Protein 6IVZ (pdb70)

Sequence (617 aa):
HCIGITDRDFIEGVHGGTWVSATLEQDKCVTVMAPDKPSLDISLQTVAIDGPAEARKVCYSAVLTHVKINDKCPSTGEAHLAEENDGDNACKRTYSDRGWGNGCGLFGKGSIVACAKFTCAKSMSLFEVDQTKIQYVIRAQLHVGAKQENWNTDIKTLKFDALSGSQEAEFTGYGKATLECQVQTAVDFGNSYIAEMEKDSWIVDRQWAQDLTLPWQSGSGGIWREMHHLVEFEPPHAATIRVLALGNQEGSLKTALTGAMRVTKDENDNNLYKLHGGHVSCRVKLSALTLKGTSYKMCTDKMSFVKNPTDTGHGTVVMQVKVPKGAPCKIPVIVADDLTAAVNKGILVTVNPIASTNDDEVLIEVNPPFGDSYIIVGTGDSRLTYQWHKEEVQLVESGPRLVKPSETLSLTCTVSGGSTYNHHWSWIRQPPGRGLEWIGYISYSGKSNYNPSLKSRVTISLEPSTTQFSLKLNSLTAADTAVYYCAREYRDDTNYYYYSLDVWGPGTMVTIVMTQSPSTLSASVGDRVTITCRASQSIGSWLAWYQQKPGKAPKLLIYKASSLESGVPSRFSGSGSGTEFTLTISSLQPEDFATYYCQQYNNYSYTFGPGTKLEIK

B-factor: mean 41.21, std 17.53, range [9.88, 167.94]

InterPro domains:
  IPR000336 Flavivirus/Alphavirus glycoprotein, immunoglobulin-like domain superfamily [G3DSA:2.60.40.350] (293-398)
  IPR011998 Envelope glycoprotein E, central and dimerisation domain, flavivirus [PF00869] (2-294)
  IPR013755 Flaviviral glycoprotein E, central domain, subdomain 1 [G3DSA:3.30.387.10] (62-249)
  IPR013756 Flaviviral glycoprotein E, central domain, subdomain 2 [G3DSA:3.30.67.10] (52-261)
  IPR014756 Immunoglobulin E-set [SSF81296] (288-398)
  IPR026470 Flavivirus envelope glycoprotein E, Stem/Anchor domain [PF21659] (394-488)
  IPR026470 Flavivirus envelope glycoprotein E, Stem/Anchor domain [TIGR04240] (397-493)
  IPR027287 Glycoprotein E, immunoglobulin-like domain, flavivirus [PF02832] (296-391)
  IPR027287 Glycoprotein E, immunoglobulin-like domain, flavivirus [cd12149] (303-392)
  IPR036253 Flavivirus glycoprotein, central and dimerisation domain superfamily [SSF56983] (2-295)
  IPR038055 Flaviviral glycoprotein E, dimerisation domain [G3DSA:2.60.98.10] (3-290)
  IPR038345 Flavivirus envelope glycoprotein E, Stem/Anchor domain superfamily [G3DSA:1.20.1280.260] (399-493)

CATH classification: 2.60.98.10 (+3 more: 3.30.67.10, 3.30.387.10, 2.60.40.350)

Organism: NCBI:txid11089

Solvent-accessible surface area: 29169 Å² total; per-residue (Å²): 153,33,37,8,5,10,102,181,43,32,119,85,28,144,160,65,23,0,118,2,77,20,41,5,23,31,121,54,26,32,7,1,54,3,61,149,62,22,27,2,14,8,20,5,95,23,6,4,6,67,53,17,71,61,29,37,66,2,0,2,15,10,72,20,59,13,3,19,6,4,4,34,15,9,104,73,40,78,0,63,18,73,14,54,133,59,35,64,20,8,50,94,93,31,106,2,100,5,3,75,70,20,9,8,82,91,151,30,131,0,5,0,0,0,0,0,71,5,56,30,62,83,36,0,17,0,30,75,14,74,84,78,118,9,52,1,13,0,80,1,24,1,103,106,58,98,166,98,126,141,65,61,64,86,94,47,83,9,136,7,28,47,143,45,17,66,54,117,14,93,13,57,40,2,25,152,0,33,3,47,7,140,39,116,42,44,26,81,2,38,88,10,13,0,0,41,2,90,181,25,4,18,14,7,70,61,108,72,2,78,95,40,101,17,0,41,25,36,34,109,33,62,99,35,118,85,18,124,38,1,8,82,36,64,97,30,134,34,1,28,2,72,7,72,40,77,50,83,49,39,47,69,4,82,100,50,3,114,76,30,51,133,12,92,72,17,162,140,81,88,80,26,9,70,20,144,24,13,42,0,58,7,106,4,62,7,70,48,22,72,9,96,20,39,111,44,113,103,2,77,60,134,4,47,39,65,98,72,3,60,99,42,56,52,36,12,3,32,0,41,0,55,1,44,160,2,34,74,0,41,3,32,16,55,0,0,74,52,68,122,76,27,91,75,113,10,118,73,39,7,56,55,3,9,1,28,61,59,87,28,87,13,63,0,36,2,43,3,35,157,25,103,0,50,0,4,0,7,75,54,145,43,74,24,56,70,114,45,119,33,182,114,25,108,4,80,6,58,42,69,144,160,25,146,98,102,70,66,0,41,2,44,0,55,5,53,17,7,7,2,66,25,18,16,1,0,0,0,15,22,33,82,92,176,20,13,49,5,1,0,6,16,8,66,97,48,113,46,45,40,24,105,82,2,137,110,50,7,68,4,47,29,58,44,106,55,31,44,0,12,0,86,2,68,73,15,66,84,76,1,36,0,35,0,10,0,0,12,1,2,65,3,103,40,11,139,49,40,0,0,0,20,26,30,1,92,19,24,73,1,97,48,100,8,68,22,61,49,86,66,37,59,2,44,87,42,53,164,9,60,1,56,2,110,4,74,94,74,0,31,42,67,0,0,1,0,11,14,81,112,82,132,27,4,108,5,2,0,16,87,3,69,39,59,20,56,78,19,52,111,48,6,51,11,60,34,80,17,52,102,1,40,1,19,1,50,43,0,58,92,105,2,30,4,28,0,11,0,0,0,9,66,60,67,23,8,32,16,2,89,9,0,93,2,67,124,160

Secondary structure (DSSP, 8-state):
--EEPPGGGEEE-SSSEEEEEEEEEBT-EEEE--TTS--EEEEEEEEEEESPEEEEEEEEEEEEEEEEEEE--TTS-----GGGG-TTEEEEEEEEEESGGGT-SS-EEEEEEEEEEEEEEEEEEEEE--GGG-EEEEEEEE---S--TT-----EEEEEESS--EEEEEETTTEEEEEEEEEE-SS-GGGEEEEEETTEEEEEEHHHHHT--S-EEETTEEEEE-GGGGEEEPPPBTTB--EEEPPP-HHHHHHHGGGSEE-EEPSSS-SEEE-S--EEEEEEEEES--------PBP-S--EEEEEEEE-SSS-EEEEEEESSS-SEE--EEEES-SSS----SEE-SS--EESSSSEEEEEEEEPPSEEEEEEESSSTT-EEEEEEE-/--EEEEES-S---TTSEEEEEEEEESS-SSSSEEEEEEE-TTS--EEEEEE-TTS-EEE-TTTTTTEEEEEETTTTEEEEEEES--STT-EEEEEEEEEEETTTTEEEEEEEE---EEE-/--EEEE-SEEEE-TT--EEEEEEESS--TT-EEEEEE-TTS--EEEEETTTEEPTT--TTEEEE--TTEEEEEESS--GGG-SEEEEEE-SSSSPEE---EEEEE-

Structure (mmCIF, N/CA/C/O backbone):
data_6IVZ
#
_entry.id   6IVZ
#
_cell.length_a   102.915
_cell.length_b   102.915
_cell.length_c   364.874
_cell.angle_alpha   90.00
_cell.angle_beta   90.00
_cell.angle_gamma   120.00
#
_symmetry.space_group_name_H-M   'H 3 2'
#
loop_
_entity.id
_entity.type
_entity.pdbx_description
1 polymer 'Envelope protein'
2 polymer 'Heavy chain of monoclonal antibody 5A'
3 polymer 'Light chain of monoclonal antibody 5A'
4 water water
#
loop_
_atom_site.group_PDB
_atom_site.id
_atom_site.type_symbol
_atom_site.label_atom_id
_atom_site.label_alt_id
_atom_site.label_comp_id
_atom_site.label_asym_id
_atom_site.label_entity_id
_atom_site.label_seq_id
_atom_site.pdbx_PDB_ins_code
_atom_site.Cartn_x
_atom_site.Cartn_y
_atom_site.Cartn_z
_atom_site.occupancy
_atom_site.B_iso_or_equiv
_atom_site.auth_seq_id
_atom_site.auth_comp_id
_atom_site.auth_asym_id
_atom_site.auth_atom_id
_atom_site.pdbx_PDB_model_num
ATOM 1 N N . HIS A 1 2 ? -24.303 -47.233 29.435 1.00 55.56 2 HIS A N 1
ATOM 2 C CA . HIS A 1 2 ? -23.539 -47.167 30.675 1.00 53.10 2 HIS A CA 1
ATOM 3 C C . HIS A 1 2 ? -22.249 -47.972 30.578 1.00 54.09 2 HIS A C 1
ATOM 4 O O . HIS A 1 2 ? -22.101 -48.824 29.703 1.00 52.38 2 HIS A O 1
ATOM 11 N N . CYS A 1 3 ? -21.318 -47.698 31.486 1.00 52.89 3 CYS A N 1
ATOM 12 C CA . CYS A 1 3 ? -20.068 -48.446 31.543 1.00 50.64 3 CYS A CA 1
ATOM 13 C C . CYS A 1 3 ? -20.244 -49.725 32.349 1.00 50.10 3 CYS A C 1
ATOM 14 O O . CYS A 1 3 ? -21.078 -49.790 33.253 1.00 56.25 3 CYS A O 1
ATOM 17 N N . ILE A 1 4 ? -19.453 -50.738 32.017 1.00 37.17 4 ILE A N 1
ATOM 18 C CA . ILE A 1 4 ? -19.541 -52.024 32.695 1.00 34.16 4 ILE A CA 1
ATOM 19 C C . ILE A 1 4 ? -18.374 -52.206 33.662 1.00 35.11 4 ILE A C 1
ATOM 20 O O . ILE A 1 4 ? -17.213 -52.029 33.294 1.00 28.70 4 ILE A O 1
ATOM 25 N N . GLY A 1 5 ? -18.698 -52.552 34.904 1.00 42.06 5 GLY A N 1
ATOM 26 C CA . GLY A 1 5 ? -17.711 -52.646 35.963 1.00 34.72 5 GLY A CA 1
ATOM 27 C C . GLY A 1 5 ? -16.742 -53.805 35.845 1.00 37.88 5 GLY A C 1
ATOM 28 O O . GLY A 1 5 ? -17.109 -54.905 35.430 1.00 32.92 5 GLY A O 1
ATOM 29 N N . ILE A 1 6 ? -15.494 -53.543 36.221 1.00 40.55 6 ILE A N 1
ATOM 30 C CA . ILE A 1 6 ? -14.450 -54.559 36.263 1.00 41.11 6 ILE A CA 1
ATOM 31 C C . ILE A 1 6 ? -14.829 -55.686 37.226 1.00 43.98 6 ILE A C 1
ATOM 32 O O . ILE A 1 6 ? -15.391 -55.435 38.294 1.00 47.47 6 ILE A O 1
ATOM 37 N N . THR A 1 7 ? -14.550 -56.927 36.836 1.00 33.72 7 THR A N 1
ATOM 38 C CA . THR A 1 7 ? -14.716 -58.057 37.744 1.00 34.57 7 THR A CA 1
ATOM 39 C C . THR A 1 7 ? -13.413 -58.270 38.503 1.00 35.16 7 THR A C 1
ATOM 40 O O . THR A 1 7 ? -12.370 -57.771 38.091 1.00 37.97 7 THR A O 1
ATOM 44 N N . ASP A 1 8 ? -13.474 -59.008 39.607 1.00 38.90 8 ASP A N 1
ATOM 45 C CA . ASP A 1 8 ? -12.309 -59.200 40.467 1.00 42.06 8 ASP A CA 1
ATOM 46 C C . ASP A 1 8 ? -11.094 -59.715 39.703 1.00 36.08 8 ASP A C 1
ATOM 47 O O . ASP A 1 8 ? -9.977 -59.251 39.919 1.00 35.14 8 ASP A O 1
ATOM 52 N N . ARG A 1 9 ? -11.315 -60.658 38.795 1.00 28.65 9 ARG A N 1
ATOM 53 C CA . ARG A 1 9 ? -10.209 -61.282 38.079 1.00 30.00 9 ARG A CA 1
ATOM 54 C C . ARG A 1 9 ? -9.633 -60.377 36.992 1.00 28.30 9 ARG A C 1
ATOM 55 O O . ARG A 1 9 ? -8.569 -60.661 36.445 1.00 25.72 9 ARG A O 1
ATOM 63 N N . ASP A 1 10 ? -10.327 -59.285 36.688 1.00 31.41 10 ASP A N 1
ATOM 64 C CA . ASP A 1 10 ? -9.866 -58.368 35.650 1.00 32.46 10 ASP A CA 1
ATOM 65 C C . ASP A 1 10 ? -8.700 -57.505 36.119 1.00 35.46 10 ASP A C 1
ATOM 66 O O . ASP A 1 10 ? -7.920 -57.009 35.305 1.00 35.40 10 ASP A O 1
ATOM 71 N N . PHE A 1 11 ? -8.578 -57.320 37.428 1.00 39.30 11 PHE A N 1
ATOM 72 C CA . PHE A 1 11 ? -7.471 -56.538 37.962 1.00 37.69 11 PHE A CA 1
ATOM 73 C C . PHE A 1 11 ? -6.674 -57.349 38.967 1.00 40.95 11 PHE A C 1
ATOM 74 O O . PHE A 1 11 ? -7.164 -58.337 39.514 1.00 40.99 11 PHE A O 1
ATOM 82 N N . ILE A 1 12 ? -5.439 -56.928 39.206 1.00 42.50 12 ILE A N 1
ATOM 83 C CA . ILE A 1 12 ? -4.585 -57.619 40.158 1.00 42.39 12 ILE A CA 1
ATOM 84 C C . ILE A 1 12 ? -3.676 -56.628 40.882 1.00 50.01 12 ILE A C 1
ATOM 85 O O . ILE A 1 12 ? -2.962 -55.844 40.255 1.00 48.96 12 ILE A O 1
ATOM 90 N N . GLU A 1 13 ? -3.733 -56.660 42.211 1.00 48.70 13 GLU A N 1
ATOM 91 C CA . GLU A 1 13 ? -2.979 -55.735 43.053 1.00 44.26 13 GLU A CA 1
ATOM 92 C C . GLU A 1 13 ? -1.750 -56.404 43.660 1.00 43.12 13 GLU A C 1
ATOM 93 O O . GLU A 1 13 ? -1.852 -57.461 44.280 1.00 43.24 13 GLU A O 1
ATOM 99 N N . GLY A 1 14 ? -0.590 -55.781 43.489 1.00 41.43 14 GLY A N 1
ATOM 100 C CA . GLY A 1 14 ? 0.648 -56.350 43.986 1.00 45.20 14 GLY A CA 1
ATOM 101 C C . GLY A 1 14 ? 0.976 -55.971 45.419 1.00 45.77 14 GLY A C 1
ATOM 102 O O . GLY A 1 14 ? 0.570 -54.913 45.899 1.00 49.77 14 GLY A O 1
ATOM 103 N N . VAL A 1 15 ? 1.705 -56.849 46.103 1.00 38.24 15 VAL A N 1
ATOM 104 C CA . VAL A 1 15 ? 2.211 -56.562 47.441 1.00 35.93 15 VAL A CA 1
ATOM 105 C C . VAL A 1 15 ? 3.058 -55.299 47.389 1.00 44.88 15 VAL A C 1
ATOM 106 O O . VAL A 1 15 ? 2.936 -54.414 48.234 1.00 51.87 15 VAL A O 1
ATOM 110 N N . HIS A 1 16 ? 3.918 -55.231 46.380 1.00 52.15 16 HIS A N 1
ATOM 111 C CA . HIS A 1 16 ? 4.632 -54.008 46.050 1.00 51.22 16 HIS A CA 1
ATOM 112 C C . HIS A 1 16 ? 4.417 -53.702 44.575 1.00 49.46 16 HIS A C 1
ATOM 113 O O . HIS A 1 16 ? 3.811 -54.493 43.852 1.00 46.81 16 HIS A O 1
ATOM 120 N N . GLY A 1 17 ? 4.909 -52.553 44.132 1.00 50.30 17 GLY A N 1
ATOM 121 C CA . GLY A 1 17 ? 4.772 -52.164 42.742 1.00 49.24 17 GLY A CA 1
ATOM 122 C C . GLY A 1 17 ? 3.455 -51.489 42.428 1.00 50.03 17 GLY A C 1
ATOM 123 O O . GLY A 1 17 ? 3.138 -50.432 42.975 1.00 51.80 17 GLY A O 1
ATOM 124 N N . GLY A 1 18 ? 2.683 -52.099 41.537 1.00 35.08 18 GLY A N 1
ATOM 125 C CA . GLY A 1 18 ? 1.429 -51.512 41.115 1.00 33.78 18 GLY A CA 1
ATOM 126 C C . GLY A 1 18 ? 0.281 -52.492 41.027 1.00 31.09 18 GLY A C 1
ATOM 127 O O . GLY A 1 18 ? 0.371 -53.622 41.507 1.00 33.73 18 GLY A O 1
ATOM 128 N N . THR A 1 19 ? -0.817 -52.039 40.434 1.00 31.20 19 THR A N 1
ATOM 129 C CA . THR A 1 19 ? -1.919 -52.923 40.093 1.00 34.34 19 THR A CA 1
ATOM 130 C C . THR A 1 19 ? -2.165 -52.857 38.594 1.00 33.21 19 THR A C 1
ATOM 131 O O . THR A 1 19 ? -2.035 -51.794 37.972 1.00 29.80 19 THR A O 1
ATOM 135 N N . TRP A 1 20 ? -2.510 -54.002 38.018 1.00 31.82 20 TRP A N 1
ATOM 136 C CA . TRP A 1 20 ? -2.724 -54.092 36.583 1.00 26.71 20 TRP A CA 1
ATOM 137 C C . TRP A 1 20 ? -4.156 -54.467 36.259 1.00 26.65 20 TRP A C 1
ATOM 138 O O . TRP A 1 20 ? -4.719 -55.377 36.862 1.00 34.09 20 TRP A O 1
ATOM 149 N N . VAL A 1 21 ? -4.746 -53.761 35.304 1.00 25.03 21 VAL A N 1
ATOM 150 C CA . VAL A 1 21 ? -6.055 -54.141 34.799 1.00 27.02 21 VAL A CA 1
ATOM 151 C C . VAL A 1 21 ? -5.895 -54.688 33.384 1.00 29.78 21 VAL A C 1
ATOM 152 O O . VAL A 1 21 ? -5.104 -54.174 32.604 1.00 29.86 21 VAL A O 1
ATOM 156 N N . SER A 1 22 ? -6.624 -55.749 33.061 1.00 30.16 22 SER A N 1
ATOM 157 C CA . SER A 1 22 ? -6.592 -56.297 31.711 1.00 26.73 22 SER A CA 1
ATOM 158 C C . SER A 1 22 ? -7.988 -56.236 31.119 1.00 32.54 22 SER A C 1
ATOM 159 O O . SER A 1 22 ? -8.930 -56.791 31.686 1.00 31.74 22 SER A O 1
ATOM 162 N N . ALA A 1 23 ? -8.133 -55.557 29.987 1.00 29.61 23 ALA A N 1
ATOM 163 C CA . ALA A 1 23 ? -9.468 -55.383 29.422 1.00 27.52 23 ALA A CA 1
ATOM 164 C C . ALA A 1 23 ? -9.472 -55.396 27.903 1.00 30.52 23 ALA A C 1
ATOM 165 O O . ALA A 1 23 ? -8.524 -54.948 27.263 1.00 30.70 23 ALA A O 1
ATOM 167 N N . THR A 1 24 ? -10.555 -55.915 27.335 1.00 36.67 24 THR A N 1
ATOM 168 C CA . THR A 1 24 ? -10.752 -55.888 25.894 1.00 34.13 24 THR A CA 1
ATOM 169 C C . THR A 1 24 ? -11.792 -54.834 25.545 1.00 35.62 24 THR A C 1
ATOM 170 O O . THR A 1 24 ? -12.963 -54.962 25.902 1.00 41.47 24 THR A O 1
ATOM 174 N N . LEU A 1 25 ? -11.356 -53.788 24.851 1.00 32.11 25 LEU A N 1
ATOM 175 C CA . LEU A 1 25 ? -12.226 -52.666 24.525 1.00 26.91 25 LEU A CA 1
ATOM 176 C C . LEU A 1 25 ? -12.837 -52.805 23.138 1.00 28.76 25 LEU A C 1
ATOM 177 O O . LEU A 1 25 ? -12.127 -53.013 22.151 1.00 32.48 25 LEU A O 1
ATOM 182 N N . GLU A 1 26 ? -14.159 -52.692 23.079 1.00 34.28 26 GLU A N 1
ATOM 183 C CA . GLU A 1 26 ? -14.893 -52.705 21.821 1.00 41.24 26 GLU A CA 1
ATOM 184 C C . GLU A 1 26 ? -15.433 -51.309 21.555 1.00 42.55 26 GLU A C 1
ATOM 185 O O . GLU A 1 26 ? -15.544 -50.501 22.476 1.00 43.13 26 GLU A O 1
ATOM 191 N N . GLN A 1 27 ? -15.768 -51.018 20.303 1.00 35.94 27 GLN A N 1
ATOM 192 C CA . GLN A 1 27 ? -16.345 -49.721 19.974 1.00 36.67 27 GLN A CA 1
ATOM 193 C C . GLN A 1 27 ? -17.760 -49.627 20.534 1.00 42.68 27 GLN A C 1
ATOM 194 O O . GLN A 1 27 ? -18.417 -50.649 20.751 1.00 40.14 27 GLN A O 1
ATOM 200 N N . ASP A 1 28 ? -18.207 -48.397 20.782 1.00 41.00 28 ASP A N 1
ATOM 201 C CA . ASP A 1 28 ? -19.553 -48.124 21.285 1.00 45.83 28 ASP A CA 1
ATOM 202 C C . ASP A 1 28 ? -19.838 -48.824 22.610 1.00 49.64 28 ASP A C 1
ATOM 203 O O . ASP A 1 28 ? -20.995 -49.057 22.961 1.00 50.90 28 ASP A O 1
ATOM 208 N N . LYS A 1 29 ? -18.781 -49.162 23.340 1.00 54.02 29 LYS A N 1
ATOM 209 C CA . LYS A 1 29 ? -18.926 -49.799 24.642 1.00 52.04 29 LYS A CA 1
ATOM 210 C C . LYS A 1 29 ? -17.951 -49.206 25.645 1.00 53.33 29 LYS A C 1
ATOM 211 O O . LYS A 1 29 ? -16.914 -48.656 25.273 1.00 55.25 29 LYS A O 1
ATOM 217 N N . CYS A 1 30 ? -18.295 -49.317 26.921 1.00 49.23 30 CYS A N 1
ATOM 218 C CA . CYS A 1 30 ? -17.554 -48.628 27.963 1.00 48.81 30 CYS A CA 1
ATOM 219 C C . CYS A 1 30 ? -17.214 -49.551 29.127 1.00 43.12 30 CYS A C 1
ATOM 220 O O . CYS A 1 30 ? -18.049 -50.331 29.586 1.00 47.19 30 CYS A O 1
ATOM 223 N N . VAL A 1 31 ? -15.979 -49.449 29.601 1.00 27.28 31 VAL A N 1
ATOM 224 C CA . VAL A 1 31 ? -15.500 -50.269 30.704 1.00 32.03 31 VAL A CA 1
ATOM 225 C C . VAL A 1 31 ? -15.080 -49.368 31.861 1.00 29.77 31 VAL A C 1
ATOM 226 O O . VAL A 1 31 ? -14.370 -48.394 31.651 1.00 29.74 31 VAL A O 1
ATOM 230 N N . THR A 1 32 ? -15.522 -49.672 33.079 1.00 32.25 32 THR A N 1
ATOM 231 C CA . THR A 1 32 ? -15.188 -48.815 34.216 1.00 34.00 32 THR A CA 1
ATOM 232 C C . THR A 1 32 ? -14.431 -49.530 35.333 1.00 31.74 32 THR A C 1
ATOM 233 O O . THR A 1 32 ? -14.758 -50.654 35.716 1.00 33.13 32 THR A O 1
ATOM 237 N N . VAL A 1 33 ? -13.409 -48.852 35.845 1.00 37.84 33 VAL A N 1
ATOM 238 C CA . VAL A 1 33 ? -12.600 -49.356 36.946 1.00 40.40 33 VAL A CA 1
ATOM 239 C C . VAL A 1 33 ? -13.067 -48.752 38.264 1.00 42.93 33 VAL A C 1
ATOM 240 O O . VAL A 1 33 ? -13.099 -47.531 38.414 1.00 45.76 33 VAL A O 1
ATOM 244 N N . MET A 1 34 ? -13.426 -49.603 39.219 1.00 35.94 34 MET A N 1
ATOM 245 C CA . MET A 1 34 ? -13.956 -49.117 40.488 1.00 42.37 34 MET A CA 1
ATOM 246 C C . MET A 1 34 ? -12.947 -49.182 41.623 1.00 42.47 34 MET A C 1
ATOM 247 O O . MET A 1 34 ? -12.127 -50.097 41.695 1.00 39.95 34 MET A O 1
ATOM 252 N N . ALA A 1 35 ? -13.032 -48.202 42.515 1.00 48.88 35 ALA A N 1
ATOM 253 C CA . ALA A 1 35 ? -12.187 -48.147 43.698 1.00 49.71 35 ALA A CA 1
ATOM 254 C C . ALA A 1 35 ? -12.958 -47.535 44.866 1.00 54.27 35 ALA A C 1
ATOM 255 O O . ALA A 1 35 ? -13.683 -46.554 44.687 1.00 52.19 35 ALA A O 1
ATOM 257 N N . PRO A 1 36 ? -12.807 -48.120 46.066 1.00 51.37 36 PRO A N 1
ATOM 258 C CA . PRO A 1 36 ? -13.515 -47.661 47.269 1.00 51.60 36 PRO A CA 1
ATOM 259 C C . PRO A 1 36 ? -13.202 -46.210 47.627 1.00 51.55 36 PRO A C 1
ATOM 260 O O . PRO A 1 36 ? -12.031 -45.837 47.733 1.00 47.97 36 PRO A O 1
ATOM 264 N N . ASP A 1 37 ? -14.257 -45.418 47.817 1.00 80.77 37 ASP A N 1
ATOM 265 C CA . ASP A 1 37 ? -14.152 -43.978 48.048 1.00 84.76 37 ASP A CA 1
ATOM 266 C C . ASP A 1 37 ? -13.233 -43.314 47.031 1.00 83.88 37 ASP A C 1
ATOM 267 O O . ASP A 1 37 ? -12.328 -42.555 47.379 1.00 85.54 37 ASP A O 1
ATOM 272 N N . LYS A 1 38 ? -13.476 -43.633 45.767 1.00 69.17 38 LYS A N 1
ATOM 273 C CA . LYS A 1 38 ? -12.810 -42.989 44.649 1.00 58.64 38 LYS A CA 1
ATOM 274 C C . LYS A 1 38 ? -13.804 -42.899 43.505 1.00 52.47 38 LYS A C 1
ATOM 275 O O . LYS A 1 38 ? -14.639 -43.789 43.339 1.00 51.54 38 LYS A O 1
ATOM 281 N N . PRO A 1 39 ? -13.743 -41.813 42.727 1.00 42.65 39 PRO A N 1
ATOM 282 C CA . PRO A 1 39 ? -14.584 -41.760 41.530 1.00 44.24 39 PRO A CA 1
ATOM 283 C C . PRO A 1 39 ? -14.198 -42.882 40.572 1.00 44.48 39 PRO A C 1
ATOM 284 O O . PRO A 1 39 ? -13.010 -43.166 40.420 1.00 45.21 39 PRO A O 1
ATOM 288 N N . SER A 1 40 ? -15.182 -43.529 39.959 1.00 40.16 40 SER A N 1
ATOM 289 C CA . SER A 1 40 ? -14.898 -44.611 39.026 1.00 39.89 40 SER A CA 1
ATOM 290 C C . SER A 1 40 ? -14.176 -44.078 37.794 1.00 41.46 40 SER A C 1
ATOM 291 O O . SER A 1 40 ? -14.392 -42.939 37.378 1.00 37.21 40 SER A O 1
ATOM 294 N N . LEU A 1 41 ? -13.314 -44.908 37.218 1.00 42.90 41 LEU A N 1
ATOM 295 C CA . LEU A 1 41 ? -12.534 -44.515 36.052 1.00 42.56 41 LEU A CA 1
ATOM 296 C C . LEU A 1 41 ? -13.121 -45.103 34.773 1.00 37.56 41 LEU A C 1
ATOM 297 O O . LEU A 1 41 ? -13.028 -46.305 34.536 1.00 35.39 41 LEU A O 1
ATOM 302 N N . ASP A 1 42 ? -13.729 -44.250 33.955 1.00 39.60 42 ASP A N 1
ATOM 303 C CA . ASP A 1 42 ? -14.327 -44.688 32.698 1.00 38.41 42 ASP A CA 1
ATOM 304 C C . ASP A 1 42 ? -13.307 -44.725 31.565 1.00 37.63 42 ASP A C 1
ATOM 305 O O . ASP A 1 42 ? -12.669 -43.717 31.251 1.00 39.27 42 ASP A O 1
ATOM 310 N N . ILE A 1 43 ? -13.169 -45.902 30.963 1.00 30.39 43 ILE A N 1
ATOM 311 C CA . ILE A 1 43 ? -12.299 -46.127 29.815 1.00 31.83 43 ILE A CA 1
ATOM 312 C C . ILE A 1 43 ? -13.107 -46.666 28.641 1.00 31.58 43 ILE A C 1
ATOM 313 O O . ILE A 1 43 ? -13.840 -47.648 28.785 1.00 32.31 43 ILE A O 1
ATOM 318 N N . SER A 1 44 ? -12.971 -46.031 27.481 1.00 27.32 44 SER A N 1
ATOM 319 C CA . SER A 1 44 ? -13.718 -46.458 26.304 1.00 28.19 44 SER A CA 1
ATOM 320 C C . SER A 1 44 ? -12.905 -46.326 25.020 1.00 27.69 44 SER A C 1
ATOM 321 O O . SER A 1 44 ? -12.106 -45.402 24.868 1.00 30.77 44 SER A O 1
ATOM 324 N N . LEU A 1 45 ? -13.114 -47.265 24.103 1.00 26.94 45 LEU A N 1
ATOM 325 C CA . LEU A 1 45 ? -12.531 -47.185 22.771 1.00 27.20 45 LEU A CA 1
ATOM 326 C C . LEU A 1 45 ? -13.321 -46.185 21.932 1.00 26.63 45 LEU A C 1
ATOM 327 O O . LEU A 1 45 ? -14.461 -46.447 21.549 1.00 26.46 45 LEU A O 1
ATOM 332 N N . GLN A 1 46 ? -12.715 -45.036 21.656 1.00 29.11 46 GLN A N 1
ATOM 333 C CA . GLN A 1 46 ? -13.399 -43.969 20.938 1.00 34.14 46 GLN A CA 1
ATOM 334 C C . GLN A 1 46 ? -13.454 -44.231 19.436 1.00 35.54 46 GLN A C 1
ATOM 335 O O . GLN A 1 46 ? -14.511 -44.110 18.818 1.00 39.53 46 GLN A O 1
ATOM 341 N N . THR A 1 47 ? -12.316 -44.587 18.848 1.00 32.48 47 THR A N 1
ATOM 342 C CA . THR A 1 47 ? -12.256 -44.820 17.409 1.00 30.65 47 THR A CA 1
ATOM 343 C C . THR A 1 47 ? -11.069 -45.676 16.987 1.00 31.37 47 THR A C 1
ATOM 344 O O . THR A 1 47 ? -10.051 -45.739 17.676 1.00 29.65 47 THR A O 1
ATOM 348 N N . VAL A 1 48 ? -11.223 -46.345 15.849 1.00 27.79 48 VAL A N 1
ATOM 349 C CA . VAL A 1 48 ? -10.129 -47.053 15.197 1.00 27.89 48 VAL A CA 1
ATOM 350 C C . VAL A 1 48 ? -10.074 -46.580 13.753 1.00 31.00 48 VAL A C 1
ATOM 351 O O . VAL A 1 48 ? -11.060 -46.684 13.023 1.00 33.53 48 VAL A O 1
ATOM 355 N N . ALA A 1 49 ? -8.931 -46.049 13.337 1.00 27.76 49 ALA A N 1
ATOM 356 C CA . ALA A 1 49 ? -8.881 -45.364 12.056 1.00 30.19 49 ALA A CA 1
ATOM 357 C C . ALA A 1 49 ? -7.628 -45.641 11.235 1.00 27.00 49 ALA A C 1
ATOM 358 O O . ALA A 1 49 ? -6.585 -46.036 11.754 1.00 30.94 49 ALA A O 1
ATOM 360 N N . ILE A 1 50 ? -7.773 -45.432 9.933 1.00 26.52 50 ILE A N 1
ATOM 361 C CA . ILE A 1 50 ? -6.678 -45.432 8.985 1.00 25.39 50 ILE A CA 1
ATOM 362 C C . ILE A 1 50 ? -6.540 -44.013 8.459 1.00 27.40 50 ILE A C 1
ATOM 363 O O . ILE A 1 50 ? -7.501 -43.444 7.928 1.00 27.24 50 ILE A O 1
ATOM 368 N N . ASP A 1 51 ? -5.351 -43.442 8.622 1.00 21.73 51 ASP A N 1
ATOM 369 C CA . ASP A 1 51 ? -5.118 -42.045 8.284 1.00 24.70 51 ASP A CA 1
ATOM 370 C C . ASP A 1 51 ? -4.262 -41.901 7.036 1.00 22.74 51 ASP A C 1
ATOM 371 O O . ASP A 1 51 ? -3.077 -42.232 7.045 1.00 27.86 51 ASP A O 1
ATOM 376 N N . GLY A 1 52 ? -4.873 -41.400 5.967 1.00 35.09 52 GLY A N 1
ATOM 377 C CA . GLY A 1 52 ? -4.182 -41.168 4.711 1.00 30.32 52 GLY A CA 1
ATOM 378 C C . GLY A 1 52 ? -3.438 -42.368 4.154 1.00 29.34 52 GLY A C 1
ATOM 379 O O . GLY A 1 52 ? -2.207 -42.354 4.074 1.00 27.73 52 GLY A O 1
ATOM 380 N N . PRO A 1 53 ? -4.176 -43.418 3.765 1.00 19.78 53 PRO A N 1
ATOM 381 C CA . PRO A 1 53 ? -3.509 -44.571 3.156 1.00 20.49 53 PRO A CA 1
ATOM 382 C C . PRO A 1 53 ? -2.930 -44.209 1.791 1.00 22.57 53 PRO A C 1
ATOM 383 O O . PRO A 1 53 ? -3.543 -43.439 1.049 1.00 18.53 53 PRO A O 1
ATOM 387 N N . ALA A 1 54 ? -1.755 -44.742 1.479 1.00 18.31 54 ALA A N 1
ATOM 388 C CA . ALA A 1 54 ? -1.118 -44.480 0.198 1.00 17.62 54 ALA A CA 1
ATOM 389 C C . ALA A 1 54 ? -1.951 -45.053 -0.936 1.00 22.83 54 ALA A C 1
ATOM 390 O O . ALA A 1 54 ? -2.582 -46.102 -0.788 1.00 21.23 54 ALA A O 1
ATOM 392 N N . GLU A 1 55 ? -1.956 -44.357 -2.065 1.00 30.78 55 GLU A N 1
ATOM 393 C CA . GLU A 1 55 ? -2.663 -44.836 -3.242 1.00 33.26 55 GLU A CA 1
ATOM 394 C C . GLU A 1 55 ? -1.810 -45.851 -3.991 1.00 35.60 55 GLU A C 1
ATOM 395 O O . GLU A 1 55 ? -0.677 -45.561 -4.378 1.00 39.64 55 GLU A O 1
ATOM 401 N N . ALA A 1 56 ? -2.361 -47.044 -4.188 1.00 21.88 56 ALA A N 1
ATOM 402 C CA . ALA A 1 56 ? -1.650 -48.126 -4.854 1.00 22.23 56 ALA A CA 1
ATOM 403 C C . ALA A 1 56 ? -1.972 -48.200 -6.347 1.00 22.46 56 ALA A C 1
ATOM 404 O O . ALA A 1 56 ? -1.097 -48.492 -7.160 1.00 22.49 56 ALA A O 1
ATOM 406 N N . ARG A 1 57 ? -3.214 -47.997 -6.739 1.00 24.00 57 ARG A N 1
ATOM 407 C CA . ARG A 1 57 ? -3.688 -48.183 -8.119 1.00 25.51 57 ARG A CA 1
ATOM 408 C C . ARG A 1 57 ? -4.939 -47.350 -8.398 1.00 27.20 57 ARG A C 1
ATOM 409 O O . ARG A 1 57 ? -5.717 -47.167 -7.534 1.00 30.38 57 ARG A O 1
ATOM 417 N N . LYS A 1 58 ? -5.120 -46.838 -9.605 1.00 27.27 58 LYS A N 1
ATOM 418 C CA . LYS A 1 58 ? -6.407 -46.302 -10.047 1.00 26.72 58 LYS A CA 1
ATOM 419 C C . LYS A 1 58 ? -6.976 -47.168 -11.166 1.00 25.87 58 LYS A C 1
ATOM 420 O O . LYS A 1 58 ? -6.248 -47.589 -12.056 1.00 25.69 58 LYS A O 1
ATOM 426 N N . VAL A 1 59 ? -8.274 -47.439 -11.123 1.00 19.58 59 VAL A N 1
ATOM 427 C CA . VAL A 1 59 ? -8.892 -48.262 -12.156 1.00 22.45 59 VAL A CA 1
ATOM 428 C C . VAL A 1 59 ? -9.973 -47.483 -12.900 1.00 22.13 59 VAL A C 1
ATOM 429 O O . VAL A 1 59 ? -10.992 -47.109 -12.320 1.00 21.74 59 VAL A O 1
ATOM 433 N N . CYS A 1 60 ? -9.742 -47.241 -14.187 1.00 20.54 60 CYS A N 1
ATOM 434 C CA . CYS A 1 60 ? -10.651 -46.437 -14.998 1.00 22.12 60 CYS A CA 1
ATOM 435 C C . CYS A 1 60 ? -11.883 -47.226 -15.422 1.00 21.54 60 CYS A C 1
ATOM 436 O O . CYS A 1 60 ? -11.770 -48.338 -15.933 1.00 22.59 60 CYS A O 1
ATOM 439 N N . TYR A 1 61 ? -13.062 -46.650 -15.210 1.00 25.02 61 TYR A N 1
ATOM 440 C CA . TYR A 1 61 ? -14.293 -47.287 -15.662 1.00 25.58 61 TYR A CA 1
ATOM 441 C C . TYR A 1 61 ? -15.056 -46.386 -16.627 1.00 26.67 61 TYR A C 1
ATOM 442 O O . TYR A 1 61 ? -16.059 -46.796 -17.212 1.00 27.23 61 TYR A O 1
ATOM 451 N N . SER A 1 62 ? -14.578 -45.158 -16.797 1.00 30.99 62 SER A N 1
ATOM 452 C CA . SER A 1 62 ? -15.152 -44.274 -17.803 1.00 29.18 62 SER A CA 1
ATOM 453 C C . SER A 1 62 ? -14.053 -43.516 -18.535 1.00 33.76 62 SER A C 1
ATOM 454 O O . SER A 1 62 ? -13.358 -42.683 -17.942 1.00 34.24 62 SER A O 1
ATOM 457 N N . ALA A 1 63 ? -13.909 -43.815 -19.825 1.00 25.13 63 ALA A N 1
ATOM 458 C CA . ALA A 1 63 ? -12.849 -43.244 -20.648 1.00 25.13 63 ALA A CA 1
ATOM 459 C C . ALA A 1 63 ? -13.405 -42.474 -21.844 1.00 27.99 63 ALA A C 1
ATOM 460 O O . ALA A 1 63 ? -14.395 -42.881 -22.451 1.00 28.53 63 ALA A O 1
ATOM 462 N N . VAL A 1 64 ? -12.755 -41.364 -22.179 1.00 25.96 64 VAL A N 1
ATOM 463 C CA . VAL A 1 64 ? -13.174 -40.529 -23.298 1.00 24.96 64 VAL A CA 1
ATOM 464 C C . VAL A 1 64 ? -12.027 -40.340 -24.289 1.00 24.98 64 VAL A C 1
ATOM 465 O O . VAL A 1 64 ? -10.894 -40.066 -23.892 1.00 24.54 64 VAL A O 1
ATOM 469 N N . LEU A 1 65 ? -12.323 -40.494 -25.577 1.00 26.60 65 LEU A N 1
ATOM 470 C CA . LEU A 1 65 ? -11.316 -40.331 -26.623 1.00 28.10 65 LEU A CA 1
ATOM 471 C C . LEU A 1 65 ? -11.413 -38.968 -27.305 1.00 30.17 65 LEU A C 1
ATOM 472 O O . LEU A 1 65 ? -12.505 -38.503 -27.629 1.00 30.52 65 LEU A O 1
ATOM 477 N N . THR A 1 66 ? -10.266 -38.329 -27.514 1.00 27.61 66 THR A N 1
ATOM 478 C CA . THR A 1 66 ? -10.199 -37.103 -28.303 1.00 23.75 66 THR A CA 1
ATOM 479 C C . THR A 1 66 ? -9.017 -37.156 -29.262 1.00 25.69 66 THR A C 1
ATOM 480 O O . THR A 1 66 ? -8.193 -38.072 -29.195 1.00 23.99 66 THR A O 1
ATOM 484 N N . HIS A 1 67 ? -8.946 -36.161 -30.144 1.00 22.42 67 HIS A N 1
ATOM 485 C CA . HIS A 1 67 ? -7.855 -36.007 -31.104 1.00 23.08 67 HIS A CA 1
ATOM 486 C C . HIS A 1 67 ? -7.526 -37.303 -31.842 1.00 19.85 67 HIS A C 1
ATOM 487 O O . HIS A 1 67 ? -6.398 -37.790 -31.791 1.00 22.89 67 HIS A O 1
ATOM 494 N N . VAL A 1 68 ? -8.519 -37.859 -32.524 1.00 16.27 68 VAL A N 1
ATOM 495 C CA . VAL A 1 68 ? -8.317 -39.068 -33.310 1.00 19.01 68 VAL A CA 1
ATOM 496 C C . VAL A 1 68 ? -7.592 -38.734 -34.609 1.00 16.94 68 VAL A C 1
ATOM 497 O O . VAL A 1 68 ? -8.034 -37.874 -35.370 1.00 15.39 68 VAL A O 1
ATOM 501 N N . LYS A 1 69 ? -6.471 -39.406 -34.852 1.00 31.58 69 LYS A N 1
ATOM 502 C CA . LYS A 1 69 ? -5.709 -39.195 -36.078 1.00 33.80 69 LYS A CA 1
ATOM 503 C C . LYS A 1 69 ? -5.305 -40.518 -36.726 1.00 35.48 69 LYS A C 1
ATOM 504 O O . LYS A 1 69 ? -4.983 -41.493 -36.039 1.00 33.52 69 LYS A O 1
ATOM 510 N N . ILE A 1 70 ? -5.331 -40.537 -38.055 1.00 21.61 70 ILE A N 1
ATOM 511 C CA . ILE A 1 70 ? -4.999 -41.724 -38.831 1.00 23.13 70 ILE A CA 1
ATOM 512 C C . ILE A 1 70 ? -3.922 -41.405 -39.858 1.00 20.87 70 ILE A C 1
ATOM 513 O O . ILE A 1 70 ? -3.871 -40.293 -40.381 1.00 24.49 70 ILE A O 1
ATOM 518 N N . ASN A 1 71 ? -3.061 -42.378 -40.144 1.00 25.70 71 ASN A N 1
ATOM 519 C CA . ASN A 1 71 ? -2.134 -42.267 -41.267 1.00 23.86 71 ASN A CA 1
ATOM 520 C C . ASN A 1 71 ? -2.096 -43.574 -42.049 1.00 25.79 71 ASN A C 1
ATOM 521 O O . ASN A 1 71 ? -2.276 -44.653 -41.482 1.00 25.38 71 ASN A O 1
ATOM 526 N N . ASP A 1 72 ? -1.864 -43.476 -43.352 1.00 27.20 72 ASP A N 1
ATOM 527 C CA . ASP A 1 72 ? -1.936 -44.647 -44.215 1.00 25.83 72 ASP A CA 1
ATOM 528 C C . ASP A 1 72 ? -0.855 -44.633 -45.289 1.00 27.42 72 ASP A C 1
ATOM 529 O O . ASP A 1 72 ? -0.368 -43.572 -45.675 1.00 29.56 72 ASP A O 1
ATOM 534 N N . LYS A 1 73 ? -0.490 -45.819 -45.768 1.00 22.62 73 LYS A N 1
ATOM 535 C CA . LYS A 1 73 ? 0.489 -45.956 -46.842 1.00 29.62 73 LYS A CA 1
ATOM 536 C C . LYS A 1 73 ? 0.086 -47.078 -47.800 1.00 29.27 73 LYS A C 1
ATOM 537 O O . LYS A 1 73 ? -0.457 -48.099 -47.380 1.00 28.26 73 LYS A O 1
ATOM 543 N N . CYS A 1 74 ? 0.350 -46.880 -49.087 1.00 29.71 74 CYS A N 1
ATOM 544 C CA . CYS A 1 74 ? 0.089 -47.904 -50.094 1.00 33.49 74 CYS A CA 1
ATOM 545 C C . CYS A 1 74 ? 1.013 -49.103 -49.892 1.00 34.90 74 CYS A C 1
ATOM 546 O O . CYS A 1 74 ? 2.067 -48.974 -49.267 1.00 32.08 74 CYS A O 1
ATOM 549 N N . PRO A 1 75 ? 0.614 -50.280 -50.403 1.00 37.61 75 PRO A N 1
ATOM 550 C CA . PRO A 1 75 ? 1.456 -51.473 -50.263 1.00 36.19 75 PRO A CA 1
ATOM 551 C C . PRO A 1 75 ? 2.850 -51.280 -50.853 1.00 42.09 75 PRO A C 1
ATOM 552 O O . PRO A 1 75 ? 2.977 -50.705 -51.936 1.00 39.40 75 PRO A O 1
ATOM 556 N N . SER A 1 76 ? 3.864 -51.742 -50.124 1.00 49.50 76 SER A N 1
ATOM 557 C CA . SER A 1 76 ? 5.272 -51.674 -50.530 1.00 56.65 76 SER A CA 1
ATOM 558 C C . SER A 1 76 ? 5.829 -50.248 -50.581 1.00 53.16 76 SER A C 1
ATOM 559 O O . SER A 1 76 ? 6.840 -49.997 -51.239 1.00 59.34 76 SER A O 1
ATOM 562 N N . THR A 1 77 ? 5.183 -49.318 -49.884 1.00 36.66 77 THR A N 1
ATOM 563 C CA . THR A 1 77 ? 5.706 -47.958 -49.789 1.00 38.25 77 THR A CA 1
ATOM 564 C C . THR A 1 77 ? 6.306 -47.710 -48.408 1.00 35.98 77 THR A C 1
ATOM 565 O O . THR A 1 77 ? 6.941 -46.681 -48.168 1.00 35.00 77 THR A O 1
ATOM 569 N N . GLY A 1 78 ? 6.105 -48.660 -47.502 1.00 29.15 78 GLY A N 1
ATOM 570 C CA . GLY A 1 78 ? 6.673 -48.559 -46.172 1.00 32.54 78 GLY A CA 1
ATOM 571 C C . GLY A 1 78 ? 5.646 -48.535 -45.058 1.00 32.85 78 GLY A C 1
ATOM 572 O O . GLY A 1 78 ? 4.448 -48.705 -45.285 1.00 31.74 78 GLY A O 1
ATOM 573 N N . GLU A 1 79 ? 6.129 -48.315 -43.841 1.00 43.81 79 GLU A N 1
ATOM 574 C CA . GLU A 1 79 ? 5.279 -48.316 -42.660 1.00 38.36 79 GLU A CA 1
ATOM 575 C C . GLU A 1 79 ? 4.734 -46.916 -42.380 1.00 36.14 79 GLU A C 1
ATOM 576 O O . GLU A 1 79 ? 5.473 -45.932 -42.419 1.00 36.77 79 GLU A O 1
ATOM 582 N N . ALA A 1 80 ? 3.436 -46.833 -42.108 1.00 25.60 80 ALA A N 1
ATOM 583 C CA . ALA A 1 80 ? 2.790 -45.558 -41.813 1.00 24.87 80 ALA A CA 1
ATOM 584 C C . ALA A 1 80 ? 2.972 -45.186 -40.347 1.00 26.11 80 ALA A C 1
ATOM 585 O O . ALA A 1 80 ? 2.861 -46.039 -39.467 1.00 19.96 80 ALA A O 1
ATOM 587 N N . HIS A 1 81 ? 3.243 -43.911 -40.082 1.00 28.39 81 HIS A N 1
ATOM 588 C CA . HIS A 1 81 ? 3.501 -43.477 -38.715 1.00 28.76 81 HIS A CA 1
ATOM 589 C C . HIS A 1 81 ? 2.806 -42.171 -38.342 1.00 30.32 81 HIS A C 1
ATOM 590 O O . HIS A 1 81 ? 2.581 -41.302 -39.185 1.00 27.11 81 HIS A O 1
ATOM 597 N N . LEU A 1 82 ? 2.463 -42.056 -37.064 1.00 22.20 82 LEU A N 1
ATOM 598 C CA . LEU A 1 82 ? 2.009 -40.802 -36.479 1.00 20.96 82 LEU A CA 1
ATOM 599 C C . LEU A 1 82 ? 2.949 -40.430 -35.341 1.00 22.74 82 LEU A C 1
ATOM 600 O O . LEU A 1 82 ? 3.504 -41.306 -34.677 1.00 25.03 82 LEU A O 1
ATOM 605 N N . ALA A 1 83 ? 3.130 -39.135 -35.118 1.00 21.94 83 ALA A N 1
ATOM 606 C CA . ALA A 1 83 ? 3.938 -38.670 -33.999 1.00 21.21 83 ALA A CA 1
ATOM 607 C C . ALA A 1 83 ? 3.292 -39.098 -32.683 1.00 27.15 83 ALA A C 1
ATOM 608 O O . ALA A 1 83 ? 3.978 -39.388 -31.698 1.00 28.10 83 ALA A O 1
ATOM 610 N N . GLU A 1 84 ? 1.964 -39.165 -32.690 1.00 28.65 84 GLU A N 1
ATOM 611 C CA . GLU A 1 84 ? 1.191 -39.526 -31.506 1.00 31.19 84 GLU A CA 1
ATOM 612 C C . GLU A 1 84 ? 1.487 -40.942 -31.015 1.00 31.04 84 GLU A C 1
ATOM 613 O O . GLU A 1 84 ? 1.102 -41.309 -29.905 1.00 31.37 84 GLU A O 1
ATOM 619 N N . GLU A 1 85 ? 2.169 -41.735 -31.837 1.00 29.33 85 GLU A N 1
ATOM 620 C CA . GLU A 1 85 ? 2.607 -43.065 -31.425 1.00 28.59 85 GLU A CA 1
ATOM 621 C C . GLU A 1 85 ? 3.603 -42.990 -30.274 1.00 30.85 85 GLU A C 1
ATOM 622 O O . GLU A 1 85 ? 3.783 -43.959 -29.537 1.00 30.00 85 GLU A O 1
ATOM 628 N N . ASN A 1 86 ? 4.252 -41.839 -30.125 1.00 32.90 86 ASN A N 1
ATOM 629 C CA . ASN A 1 86 ? 5.271 -41.670 -29.095 1.00 35.97 86 ASN A CA 1
ATOM 630 C C . ASN A 1 86 ? 4.751 -41.008 -27.822 1.00 30.25 86 ASN A C 1
ATOM 631 O O . ASN A 1 86 ? 5.536 -40.626 -26.957 1.00 40.80 86 ASN A O 1
ATOM 636 N N . ASP A 1 87 ? 3.433 -40.875 -27.703 1.00 29.96 87 ASP A N 1
ATOM 637 C CA . ASP A 1 87 ? 2.845 -40.220 -26.537 1.00 32.86 87 ASP A CA 1
ATOM 638 C C . ASP A 1 87 ? 2.010 -41.183 -25.697 1.00 30.56 87 ASP A C 1
ATOM 639 O O . ASP A 1 87 ? 1.081 -41.818 -26.197 1.00 24.41 87 ASP A O 1
ATOM 644 N N . GLY A 1 88 ? 2.344 -41.267 -24.413 1.00 26.15 88 GLY A N 1
ATOM 645 C CA . GLY A 1 88 ? 1.734 -42.224 -23.510 1.00 16.67 88 GLY A CA 1
ATOM 646 C C . GLY A 1 88 ? 0.256 -42.019 -23.257 1.00 16.36 88 GLY A C 1
ATOM 647 O O . GLY A 1 88 ? -0.453 -42.967 -22.921 1.00 26.24 88 GLY A O 1
ATOM 648 N N . ASP A 1 89 ? -0.220 -40.789 -23.418 1.00 21.68 89 ASP A N 1
ATOM 649 C CA . ASP A 1 89 ? -1.633 -40.502 -23.188 1.00 26.20 89 ASP A CA 1
ATOM 650 C C . ASP A 1 89 ? -2.476 -40.872 -24.405 1.00 29.31 89 ASP A C 1
ATOM 651 O O . ASP A 1 89 ? -3.675 -40.593 -24.444 1.00 27.39 89 ASP A O 1
ATOM 656 N N . ASN A 1 90 ? -1.842 -41.506 -25.389 1.00 22.20 90 ASN A N 1
ATOM 657 C CA . ASN A 1 90 ? -2.525 -41.937 -26.607 1.00 25.08 90 ASN A CA 1
ATOM 658 C C . ASN A 1 90 ? -2.688 -43.452 -26.703 1.00 25.06 90 ASN A C 1
ATOM 659 O O . ASN A 1 90 ? -1.758 -44.208 -26.422 1.00 26.41 90 ASN A O 1
ATOM 664 N N . ALA A 1 91 ? -3.879 -43.885 -27.103 1.00 22.37 91 ALA A N 1
ATOM 665 C CA . ALA A 1 91 ? -4.116 -45.273 -27.476 1.00 22.40 91 ALA A CA 1
ATOM 666 C C . ALA A 1 91 ? -3.932 -45.416 -28.982 1.00 20.97 91 ALA A C 1
ATOM 667 O O . ALA A 1 91 ? -4.530 -44.670 -29.757 1.00 20.64 91 ALA A O 1
ATOM 669 N N . CYS A 1 92 ? -3.099 -46.365 -29.396 1.00 27.53 92 CYS A N 1
ATOM 670 C CA . CYS A 1 92 ? -2.782 -46.529 -30.810 1.00 22.47 92 CYS A CA 1
ATOM 671 C C . CYS A 1 92 ? -2.907 -47.973 -31.266 1.00 23.61 92 CYS A C 1
ATOM 672 O O . CYS A 1 92 ? -2.715 -48.900 -30.483 1.00 38.53 92 CYS A O 1
ATOM 675 N N . LYS A 1 93 ? -3.235 -48.158 -32.539 1.00 28.60 93 LYS A N 1
ATOM 676 C CA . LYS A 1 93 ? -3.188 -49.481 -33.141 1.00 28.95 93 LYS A CA 1
ATOM 677 C C . LYS A 1 93 ? -2.569 -49.420 -34.531 1.00 30.07 93 LYS A C 1
ATOM 678 O O . LYS A 1 93 ? -2.824 -48.486 -35.308 1.00 29.51 93 LYS A O 1
ATOM 684 N N . ARG A 1 94 ? -1.736 -50.415 -34.819 1.00 23.28 94 ARG A N 1
ATOM 685 C CA . ARG A 1 94 ? -1.143 -50.590 -36.134 1.00 27.64 94 ARG A CA 1
ATOM 686 C C . ARG A 1 94 ? -1.769 -51.792 -36.822 1.00 32.44 94 ARG A C 1
ATOM 687 O O . ARG A 1 94 ? -1.905 -52.856 -36.218 1.00 32.18 94 ARG A O 1
ATOM 695 N N . THR A 1 95 ? -2.147 -51.629 -38.083 1.00 29.37 95 THR A N 1
ATOM 696 C CA . THR A 1 95 ? -2.690 -52.747 -38.836 1.00 24.81 95 THR A CA 1
ATOM 697 C C . THR A 1 95 ? -2.538 -52.507 -40.333 1.00 29.92 95 THR A C 1
ATOM 698 O O . THR A 1 95 ? -1.755 -51.653 -40.759 1.00 29.31 95 THR A O 1
ATOM 702 N N . TYR A 1 96 ? -3.268 -53.280 -41.129 1.00 26.52 96 TYR A N 1
ATOM 703 C CA . TYR A 1 96 ? -3.157 -53.201 -42.577 1.00 25.54 96 TYR A CA 1
ATOM 704 C C . TYR A 1 96 ? -4.535 -53.288 -43.216 1.00 30.62 96 TYR A C 1
ATOM 705 O O . TYR A 1 96 ? -5.381 -54.066 -42.773 1.00 29.31 96 TYR A O 1
ATOM 714 N N . SER A 1 97 ? -4.766 -52.481 -44.247 1.00 33.40 97 SER A N 1
ATOM 715 C CA . SER A 1 97 ? -6.052 -52.501 -44.943 1.00 30.63 97 SER A CA 1
ATOM 716 C C . SER A 1 97 ? -5.875 -52.882 -46.407 1.00 29.54 97 SER A C 1
ATOM 717 O O . SER A 1 97 ? -4.785 -52.752 -46.964 1.00 29.74 97 SER A O 1
ATOM 720 N N . ASP A 1 98 ? -6.953 -53.353 -47.025 1.00 24.13 98 ASP A N 1
ATOM 721 C CA . ASP A 1 98 ? -6.925 -53.715 -48.435 1.00 25.59 98 ASP A CA 1
ATOM 722 C C . ASP A 1 98 ? -6.842 -52.480 -49.318 1.00 25.77 98 ASP A C 1
ATOM 723 O O . ASP A 1 98 ? -7.798 -51.714 -49.419 1.00 32.65 98 ASP A O 1
ATOM 728 N N . ARG A 1 99 ? -5.691 -52.290 -49.952 1.00 24.31 99 ARG A N 1
ATOM 729 C CA . ARG A 1 99 ? -5.493 -51.172 -50.864 1.00 27.48 99 ARG A CA 1
ATOM 730 C C . ARG A 1 99 ? -5.359 -51.660 -52.301 1.00 32.91 99 ARG A C 1
ATOM 731 O O . ARG A 1 99 ? -5.023 -52.823 -52.550 1.00 35.29 99 ARG A O 1
ATOM 739 N N . GLY A 1 100 ? -5.619 -50.754 -53.238 1.00 33.04 100 GLY A N 1
ATOM 740 C CA . GLY A 1 100 ? -5.535 -51.052 -54.653 1.00 35.38 100 GLY A CA 1
ATOM 741 C C . GLY A 1 100 ? -5.817 -49.819 -55.489 1.00 36.22 100 GLY A C 1
ATOM 742 O O . GLY A 1 100 ? -5.554 -48.695 -55.063 1.00 31.45 100 GLY A O 1
ATOM 743 N N . TRP A 1 101 ? -6.365 -50.030 -56.680 1.00 45.73 101 TRP A N 1
ATOM 744 C CA . TRP A 1 101 ? -6.623 -48.939 -57.611 1.00 47.77 101 TRP A CA 1
ATOM 745 C C . TRP A 1 101 ? -7.823 -48.102 -57.185 1.00 40.60 101 TRP A C 1
ATOM 746 O O . TRP A 1 101 ? -7.840 -46.884 -57.370 1.00 39.83 101 TRP A O 1
ATOM 749 N N . GLY A 1 102 ? -8.821 -48.758 -56.603 1.00 37.70 102 GLY A N 1
ATOM 750 C CA . GLY A 1 102 ? -10.026 -48.081 -56.160 1.00 36.13 102 GLY A CA 1
ATOM 751 C C . GLY A 1 102 ? -9.821 -47.093 -55.022 1.00 41.13 102 GLY A C 1
ATOM 752 O O . GLY A 1 102 ? -10.739 -46.344 -54.682 1.00 39.43 102 GLY A O 1
ATOM 753 N N . ASN A 1 103 ? -8.629 -47.086 -54.427 1.00 34.00 103 ASN A N 1
ATOM 754 C CA . ASN A 1 103 ? -8.334 -46.140 -53.354 1.00 30.88 103 ASN A CA 1
ATOM 755 C C . ASN A 1 103 ? -6.910 -45.576 -53.380 1.00 29.19 103 ASN A C 1
ATOM 756 O O . ASN A 1 103 ? -6.234 -45.523 -52.352 1.00 29.17 103 ASN A O 1
ATOM 761 N N . GLY A 1 104 ? -6.466 -45.155 -54.560 1.00 32.53 104 GLY A N 1
ATOM 762 C CA . GLY A 1 104 ? -5.261 -44.353 -54.692 1.00 27.24 104 GLY A CA 1
ATOM 763 C C . GLY A 1 104 ? -3.919 -45.049 -54.582 1.00 26.43 104 GLY A C 1
ATOM 764 O O . GLY A 1 104 ? -2.925 -44.415 -54.228 1.00 30.81 104 GLY A O 1
ATOM 765 N N . CYS A 1 105 ? -3.870 -46.340 -54.893 1.00 32.29 105 CYS A N 1
ATOM 766 C CA . CYS A 1 105 ? -2.608 -47.074 -54.834 1.00 35.88 105 CYS A CA 1
ATOM 767 C C . CYS A 1 105 ? -2.272 -47.759 -56.155 1.00 36.05 105 CYS A C 1
ATOM 768 O O . CYS A 1 105 ? -3.150 -48.283 -56.839 1.00 34.82 105 CYS A O 1
ATOM 771 N N . GLY A 1 106 ? -0.988 -47.752 -56.497 1.00 48.29 106 GLY A N 1
ATOM 772 C CA . GLY A 1 106 ? -0.524 -48.267 -57.773 1.00 51.61 106 GLY A CA 1
ATOM 773 C C . GLY A 1 106 ? -0.489 -49.779 -57.875 1.00 53.67 106 GLY A C 1
ATOM 774 O O . GLY A 1 106 ? -0.232 -50.323 -58.950 1.00 51.67 106 GLY A O 1
ATOM 775 N N . LEU A 1 107 ? -0.740 -50.464 -56.764 1.00 50.72 107 LEU A N 1
ATOM 776 C CA . LEU A 1 107 ? -0.781 -51.923 -56.775 1.00 52.70 107 LEU A CA 1
ATOM 777 C C . LEU A 1 107 ? -1.628 -52.471 -55.630 1.00 48.67 107 LEU A C 1
ATOM 778 O O . LEU A 1 107 ? -1.652 -51.905 -54.537 1.00 53.66 107 LEU A O 1
ATOM 783 N N . PHE A 1 108 ? -2.325 -53.573 -55.895 1.00 43.81 108 PHE A N 1
ATOM 784 C CA . PHE A 1 108 ? -3.195 -54.201 -54.906 1.00 45.87 108 PHE A CA 1
ATOM 785 C C . PHE A 1 108 ? -2.396 -54.891 -53.805 1.00 48.42 108 PHE A C 1
ATOM 786 O O . PHE A 1 108 ? -1.334 -55.460 -54.063 1.00 46.90 108 PHE A O 1
ATOM 794 N N . GLY A 1 109 ? -2.909 -54.842 -52.578 1.00 40.16 109 GLY A N 1
ATOM 795 C CA . GLY A 1 109 ? -2.248 -55.505 -51.467 1.00 38.89 109 GLY A CA 1
ATOM 796 C C . GLY A 1 109 ? -2.588 -54.941 -50.101 1.00 38.50 109 GLY A C 1
ATOM 797 O O . GLY A 1 109 ? -3.555 -54.203 -49.945 1.00 38.88 109 GLY A O 1
ATOM 798 N N . LYS A 1 110 ? -1.788 -55.298 -49.103 1.00 39.13 110 LYS A N 1
ATOM 799 C CA . LYS A 1 110 ? -2.003 -54.828 -47.741 1.00 34.10 110 LYS A CA 1
ATOM 800 C C . LYS A 1 110 ? -1.211 -53.553 -47.474 1.00 37.71 110 LYS A C 1
ATOM 801 O O . LYS A 1 110 ? 0.020 -53.556 -47.507 1.00 37.71 110 LYS A O 1
ATOM 807 N N . GLY A 1 111 ? -1.926 -52.464 -47.213 1.00 34.18 111 GLY A N 1
ATOM 808 C CA . GLY A 1 111 ? -1.297 -51.183 -46.956 1.00 29.65 111 GLY A CA 1
ATOM 809 C C . GLY A 1 111 ? -1.289 -50.836 -45.482 1.00 27.75 111 GLY A C 1
ATOM 810 O O . GLY A 1 111 ? -2.295 -51.014 -44.786 1.00 30.04 111 GLY A O 1
ATOM 811 N N . SER A 1 112 ? -0.150 -50.339 -45.008 1.00 27.18 112 SER A N 1
ATOM 812 C CA . SER A 1 112 ? 0.015 -49.987 -43.602 1.00 26.58 112 SER A CA 1
ATOM 813 C C . SER A 1 112 ? -0.922 -48.859 -43.197 1.00 30.67 112 SER A C 1
ATOM 814 O O . SER A 1 112 ? -0.985 -47.820 -43.857 1.00 28.57 112 SER A O 1
ATOM 817 N N . ILE A 1 113 ? -1.655 -49.072 -42.111 1.00 25.92 113 ILE A N 1
ATOM 818 C CA . ILE A 1 113 ? -2.499 -48.022 -41.565 1.00 26.81 113 ILE A CA 1
ATOM 819 C C . ILE A 1 113 ? -2.344 -47.986 -40.046 1.00 29.54 113 ILE A C 1
ATOM 820 O O . ILE A 1 113 ? -2.317 -49.026 -39.381 1.00 27.09 113 ILE A O 1
ATOM 825 N N . VAL A 1 114 ? -2.199 -46.780 -39.509 1.00 26.42 114 VAL A N 1
ATOM 826 C CA . VAL A 1 114 ? -2.005 -46.592 -38.078 1.00 22.51 114 VAL A CA 1
ATOM 827 C C . VAL A 1 114 ? -3.003 -45.566 -37.554 1.00 23.33 114 VAL A C 1
ATOM 828 O O . VAL A 1 114 ? -3.313 -44.582 -38.239 1.00 21.67 114 VAL A O 1
ATOM 832 N N . ALA A 1 115 ? -3.527 -45.802 -36.354 1.00 21.14 115 ALA A N 1
ATOM 833 C CA . ALA A 1 115 ? -4.483 -44.864 -35.768 1.00 20.21 115 ALA A CA 1
ATOM 834 C C . ALA A 1 115 ? -4.202 -44.605 -34.293 1.00 22.80 115 ALA A C 1
ATOM 835 O O . ALA A 1 115 ? -4.021 -45.540 -33.516 1.00 21.19 115 ALA A O 1
ATOM 837 N N . CYS A 1 116 ? -4.175 -43.330 -33.913 1.00 23.55 116 CYS A N 1
ATOM 838 C CA . CYS A 1 116 ? -3.989 -42.947 -32.516 1.00 17.47 116 CYS A CA 1
ATOM 839 C C . CYS A 1 116 ? -5.135 -42.058 -32.045 1.00 22.36 116 CYS A C 1
ATOM 840 O O . CYS A 1 116 ? -5.763 -41.369 -32.848 1.00 24.21 116 CYS A O 1
ATOM 843 N N . ALA A 1 117 ? -5.406 -42.080 -30.744 1.00 16.51 117 ALA A N 1
ATOM 844 C CA . ALA A 1 117 ? -6.425 -41.216 -30.156 1.00 17.91 117 ALA A CA 1
ATOM 845 C C . ALA A 1 117 ? -6.052 -40.869 -28.720 1.00 21.69 117 ALA A C 1
ATOM 846 O O . ALA A 1 117 ? -5.514 -41.705 -28.001 1.00 20.07 117 ALA A O 1
ATOM 848 N N . LYS A 1 118 ? -6.331 -39.641 -28.294 1.00 24.50 118 LYS A N 1
ATOM 849 C CA . LYS A 1 118 ? -5.964 -39.248 -26.940 1.00 23.28 118 LYS A CA 1
ATOM 850 C C . LYS A 1 118 ? -6.861 -39.921 -25.913 1.00 26.09 118 LYS A C 1
ATOM 851 O O . LYS A 1 118 ? -8.088 -39.871 -26.006 1.00 26.51 118 LYS A O 1
ATOM 857 N N . PHE A 1 119 ? -6.228 -40.556 -24.934 1.00 20.99 119 PHE A N 1
ATOM 858 C CA . PHE A 1 119 ? -6.941 -41.259 -23.883 1.00 20.76 119 PHE A CA 1
ATOM 859 C C . PHE A 1 119 ? -6.965 -40.417 -22.619 1.00 20.59 119 PHE A C 1
ATOM 860 O O . PHE A 1 119 ? -5.923 -40.134 -22.028 1.00 20.80 119 PHE A O 1
ATOM 868 N N . THR A 1 120 ? -8.160 -40.010 -22.215 1.00 24.98 120 THR A N 1
ATOM 869 C CA . THR A 1 120 ? -8.345 -39.365 -20.925 1.00 26.78 120 THR A CA 1
ATOM 870 C C . THR A 1 120 ? -9.381 -40.154 -20.133 1.00 24.57 120 THR A C 1
ATOM 871 O O . THR A 1 120 ? -10.465 -40.448 -20.638 1.00 21.00 120 THR A O 1
ATOM 875 N N . CYS A 1 121 ? -9.035 -40.517 -18.902 1.00 28.14 121 CYS A N 1
ATOM 876 C CA . CYS A 1 121 ? -9.961 -41.246 -18.045 1.00 30.20 121 CYS A CA 1
ATOM 877 C C . CYS A 1 121 ? -10.913 -40.285 -17.347 1.00 24.97 121 CYS A C 1
ATOM 878 O O . CYS A 1 121 ? -10.500 -39.489 -16.507 1.00 23.30 121 CYS A O 1
ATOM 881 N N . ALA A 1 122 ? -12.189 -40.365 -17.705 1.00 28.37 122 ALA A N 1
ATOM 882 C CA . ALA A 1 122 ? -13.200 -39.485 -17.138 1.00 24.26 122 ALA A CA 1
ATOM 883 C C . ALA A 1 122 ? -13.494 -39.864 -15.694 1.00 29.60 122 ALA A C 1
ATOM 884 O O . ALA A 1 122 ? -13.512 -39.008 -14.810 1.00 29.51 122 ALA A O 1
ATOM 886 N N . LYS A 1 123 ? -13.726 -41.150 -15.454 1.00 39.92 123 LYS A N 1
ATOM 887 C CA . LYS A 1 123 ? -14.032 -41.610 -14.103 1.00 35.16 123 LYS A CA 1
ATOM 888 C C . LYS A 1 123 ? -13.260 -42.874 -13.747 1.00 37.21 123 LYS A C 1
ATOM 889 O O . LYS A 1 123 ? -13.252 -43.850 -14.508 1.00 39.57 123 LYS A O 1
ATOM 895 N N . SER A 1 124 ? -12.622 -42.844 -12.579 1.00 28.18 124 SER A N 1
ATOM 896 C CA . SER A 1 124 ? -11.776 -43.940 -12.119 1.00 29.53 124 SER A CA 1
ATOM 897 C C . SER A 1 124 ? -12.023 -44.286 -10.654 1.00 33.62 124 SER A C 1
ATOM 898 O O . SER A 1 124 ? -12.443 -43.439 -9.863 1.00 30.92 124 SER A O 1
ATOM 901 N N . MET A 1 125 ? -11.755 -45.539 -10.304 1.00 26.75 125 MET A N 1
ATOM 902 C CA . MET A 1 125 ? -11.829 -45.994 -8.922 1.00 25.09 125 MET A CA 1
ATOM 903 C C . MET A 1 125 ? -10.435 -46.013 -8.304 1.00 25.31 125 MET A C 1
ATOM 904 O O . MET A 1 125 ? -9.509 -46.586 -8.878 1.00 32.23 125 MET A O 1
ATOM 909 N N . SER A 1 126 ? -10.279 -45.390 -7.140 1.00 23.31 126 SER A N 1
ATOM 910 C CA . SER A 1 126 ? -8.970 -45.354 -6.488 1.00 24.43 126 SER A CA 1
ATOM 911 C C . SER A 1 126 ? -8.809 -46.482 -5.476 1.00 24.88 126 SER A C 1
ATOM 912 O O . SER A 1 126 ? -9.708 -46.755 -4.695 1.00 22.08 126 SER A O 1
ATOM 915 N N . LEU A 1 127 ? -7.654 -47.135 -5.494 1.00 24.31 127 LEU A N 1
ATOM 916 C CA . LEU A 1 127 ? -7.390 -48.232 -4.573 1.00 18.71 127 LEU A CA 1
ATOM 917 C C . LEU A 1 127 ? -6.297 -47.851 -3.588 1.00 23.82 127 LEU A C 1
ATOM 918 O O . LEU A 1 127 ? -5.195 -47.482 -3.988 1.00 23.86 127 LEU A O 1
ATOM 923 N N . PHE A 1 128 ? -6.603 -47.945 -2.298 1.00 23.12 128 PHE A N 1
ATOM 924 C CA . PHE A 1 128 ? -5.668 -47.526 -1.266 1.00 19.65 128 PHE A CA 1
ATOM 925 C C . PHE A 1 128 ? -5.141 -48.700 -0.449 1.00 22.33 128 PHE A C 1
ATOM 926 O O . PHE A 1 128 ? -5.882 -49.625 -0.093 1.00 19.74 128 PHE A O 1
ATOM 934 N N . GLU A 1 129 ? -3.845 -48.635 -0.165 1.00 29.02 129 GLU A N 1
ATOM 935 C CA . GLU A 1 129 ? -3.135 -49.630 0.625 1.00 28.29 129 GLU A CA 1
ATOM 936 C C . GLU A 1 129 ? -3.074 -49.202 2.082 1.00 29.74 129 GLU A C 1
ATOM 937 O O . GLU A 1 129 ? -2.722 -48.062 2.376 1.00 31.31 129 GLU A O 1
ATOM 943 N N . VAL A 1 130 ? -3.400 -50.109 2.997 1.00 29.09 130 VAL A N 1
ATOM 944 C CA . VAL A 1 130 ? -3.349 -49.784 4.419 1.00 26.10 130 VAL A CA 1
ATOM 945 C C . VAL A 1 130 ? -2.022 -50.205 5.046 1.00 26.76 130 VAL A C 1
ATOM 946 O O . VAL A 1 130 ? -1.643 -51.375 4.997 1.00 26.69 130 VAL A O 1
ATOM 950 N N . ASP A 1 131 ? -1.310 -49.241 5.621 1.00 23.73 131 ASP A N 1
ATOM 951 C CA . ASP A 1 131 ? -0.118 -49.547 6.400 1.00 21.34 131 ASP A CA 1
ATOM 952 C C . ASP A 1 131 ? -0.558 -50.018 7.775 1.00 18.71 131 ASP A C 1
ATOM 953 O O . ASP A 1 131 ? -0.939 -49.222 8.628 1.00 21.29 131 ASP A O 1
ATOM 958 N N . GLN A 1 132 ? -0.495 -51.327 7.973 1.00 21.63 132 GLN A N 1
ATOM 959 C CA . GLN A 1 132 ? -1.004 -51.962 9.180 1.00 23.94 132 GLN A CA 1
ATOM 960 C C . GLN A 1 132 ? -0.260 -51.538 10.443 1.00 22.60 132 GLN A C 1
ATOM 961 O O . GLN A 1 132 ? -0.787 -51.650 11.548 1.00 20.92 132 GLN A O 1
ATOM 967 N N . THR A 1 133 ? 0.964 -51.049 10.277 1.00 20.16 133 THR A N 1
ATOM 968 C CA . THR A 1 133 ? 1.747 -50.571 11.409 1.00 15.59 133 THR A CA 1
ATOM 969 C C . THR A 1 133 ? 1.370 -49.135 11.764 1.00 19.45 133 THR A C 1
ATOM 970 O O . THR A 1 133 ? 1.945 -48.542 12.674 1.00 20.82 133 THR A O 1
ATOM 974 N N . LYS A 1 134 ? 0.397 -48.582 11.046 1.00 20.25 134 LYS A N 1
ATOM 975 C CA . LYS A 1 134 ? -0.018 -47.204 11.277 1.00 22.77 134 LYS A CA 1
ATOM 976 C C . LYS A 1 134 ? -1.516 -47.071 11.521 1.00 19.03 134 LYS A C 1
ATOM 977 O O . LYS A 1 134 ? -2.040 -45.960 11.593 1.00 21.04 134 LYS A O 1
ATOM 983 N N . ILE A 1 135 ? -2.203 -48.199 11.649 1.00 16.99 135 ILE A N 1
ATOM 984 C CA . ILE A 1 135 ? -3.611 -48.173 12.020 1.00 21.63 135 ILE A CA 1
ATOM 985 C C . ILE A 1 135 ? -3.746 -47.543 13.405 1.00 24.98 135 ILE A C 1
ATOM 986 O O . ILE A 1 135 ? -3.137 -48.006 14.367 1.00 21.93 135 ILE A O 1
ATOM 991 N N . GLN A 1 136 ? -4.527 -46.472 13.492 1.00 26.15 136 GLN A N 1
ATOM 992 C CA . GLN A 1 136 ? -4.621 -45.690 14.721 1.00 24.57 136 GLN A CA 1
ATOM 993 C C . GLN A 1 136 ? -5.816 -46.089 15.576 1.00 26.39 136 GLN A C 1
ATOM 994 O O . GLN A 1 136 ? -6.801 -46.628 15.073 1.00 25.00 136 GLN A O 1
ATOM 1000 N N . TYR A 1 137 ? -5.726 -45.815 16.872 1.00 21.13 137 TYR A N 1
ATOM 1001 C CA . TYR A 1 137 ? -6.886 -45.947 17.743 1.00 26.39 137 TYR A CA 1
ATOM 1002 C C . TYR A 1 137 ? -6.798 -44.996 18.926 1.00 29.40 137 TYR A C 1
ATOM 1003 O O . TYR A 1 137 ? -5.734 -44.798 19.507 1.00 25.22 137 TYR A O 1
ATOM 1012 N N . VAL A 1 138 ? -7.935 -44.403 19.267 1.00 23.46 138 VAL A N 1
ATOM 1013 C CA . VAL A 1 138 ? -8.002 -43.411 20.327 1.00 24.33 138 VAL A CA 1
ATOM 1014 C C . VAL A 1 138 ? -8.793 -43.947 21.512 1.00 25.31 138 VAL A C 1
ATOM 1015 O O . VAL A 1 138 ? -9.907 -44.441 21.352 1.00 27.53 138 VAL A O 1
ATOM 1019 N N . ILE A 1 139 ? -8.203 -43.852 22.698 1.00 30.53 139 ILE A N 1
ATOM 1020 C CA . ILE A 1 139 ? -8.845 -44.312 23.921 1.00 24.91 139 ILE A CA 1
ATOM 1021 C C . ILE A 1 139 ? -9.176 -43.140 24.833 1.00 27.56 139 ILE A C 1
ATOM 1022 O O . ILE A 1 139 ? -8.310 -42.327 25.158 1.00 24.06 139 ILE A O 1
ATOM 1027 N N . ARG A 1 140 ? -10.436 -43.059 25.242 1.00 33.98 140 ARG A N 1
ATOM 1028 C CA . ARG A 1 140 ? -10.881 -41.990 26.120 1.00 34.06 140 ARG A CA 1
ATOM 1029 C C . ARG A 1 140 ? -10.942 -42.485 27.563 1.00 35.25 140 ARG A C 1
ATOM 1030 O O . ARG A 1 140 ? -11.492 -43.553 27.836 1.00 36.91 140 ARG A O 1
ATOM 1038 N N . ALA A 1 141 ? -10.370 -41.714 28.482 1.00 25.46 141 ALA A N 1
ATOM 1039 C CA . ALA A 1 141 ? -10.392 -42.079 29.894 1.00 26.35 141 ALA A CA 1
ATOM 1040 C C . ALA A 1 141 ? -10.680 -40.872 30.783 1.00 31.20 141 ALA A C 1
ATOM 1041 O O . ALA A 1 141 ? -9.959 -39.875 30.737 1.00 31.98 141 ALA A O 1
ATOM 1043 N N . GLN A 1 142 ? -11.732 -40.966 31.592 1.00 38.88 142 GLN A N 1
ATOM 1044 C CA . GLN A 1 142 ? -12.070 -39.887 32.521 1.00 43.91 142 GLN A CA 1
ATOM 1045 C C . GLN A 1 142 ? -12.777 -40.417 33.764 1.00 44.57 142 GLN A C 1
ATOM 1046 O O . GLN A 1 142 ? -13.526 -41.389 33.685 1.00 43.33 142 GLN A O 1
ATOM 1052 N N . LEU A 1 143 ? -12.539 -39.782 34.910 1.00 34.83 143 LEU A N 1
ATOM 1053 C CA . LEU A 1 143 ? -13.259 -40.149 36.124 1.00 33.46 143 LEU A CA 1
ATOM 1054 C C . LEU A 1 143 ? -14.748 -39.906 35.934 1.00 34.45 143 LEU A C 1
ATOM 1055 O O . LEU A 1 143 ? -15.151 -38.917 35.319 1.00 27.92 143 LEU A O 1
ATOM 1060 N N . HIS A 1 144 ? -15.557 -40.819 36.461 1.00 44.82 144 HIS A N 1
ATOM 1061 C CA . HIS A 1 144 ? -16.997 -40.786 36.249 1.00 44.41 144 HIS A CA 1
ATOM 1062 C C . HIS A 1 144 ? -17.621 -39.528 36.836 1.00 49.50 144 HIS A C 1
ATOM 1063 O O . HIS A 1 144 ? -17.606 -39.320 38.051 1.00 55.14 144 HIS A O 1
ATOM 1070 N N . VAL A 1 145 ? -18.164 -38.690 35.960 1.00 43.03 145 VAL A N 1
ATOM 1071 C CA . VAL A 1 145 ? -18.782 -37.439 36.375 1.00 46.46 145 VAL A CA 1
ATOM 1072 C C . VAL A 1 145 ? -20.037 -37.681 37.212 1.00 46.68 145 VAL A C 1
ATOM 1073 O O . VAL A 1 145 ? -21.001 -38.301 36.756 1.00 44.58 145 VAL A O 1
ATOM 1077 N N . GLY A 1 146 ? -20.003 -37.201 38.449 1.00 39.59 146 GLY A N 1
ATOM 1078 C CA . GLY A 1 146 ? -21.145 -37.266 39.340 1.00 36.02 146 GLY A CA 1
ATOM 1079 C C . GLY A 1 146 ? -21.266 -35.946 40.069 1.00 41.85 146 GLY A C 1
ATOM 1080 O O . GLY A 1 146 ? -21.065 -34.886 39.470 1.00 42.43 146 GLY A O 1
ATOM 1081 N N . ALA A 1 147 ? -21.591 -36.002 41.357 1.00 37.91 147 ALA A N 1
ATOM 1082 C CA . ALA A 1 147 ? -21.616 -34.801 42.184 1.00 36.74 147 ALA A CA 1
ATOM 1083 C C . ALA A 1 147 ? -20.205 -34.244 42.330 1.00 38.54 147 ALA A C 1
ATOM 1084 O O . ALA A 1 147 ? -19.246 -35.004 42.466 1.00 45.31 147 ALA A O 1
ATOM 1086 N N . LYS A 1 148 ? -20.083 -32.920 42.306 1.00 35.34 148 LYS A N 1
ATOM 1087 C CA . LYS A 1 148 ? -18.775 -32.276 42.356 1.00 39.46 148 LYS A CA 1
ATOM 1088 C C . LYS A 1 148 ? -18.113 -32.416 43.724 1.00 44.27 148 LYS A C 1
ATOM 1089 O O . LYS A 1 148 ? -18.734 -32.198 44.766 1.00 45.60 148 LYS A O 1
ATOM 1095 N N . GLN A 1 149 ? -16.878 -32.866 43.569 1.00 43.76 149 GLN A N 1
ATOM 1096 C CA . GLN A 1 149 ? -15.953 -33.184 44.609 1.00 50.41 149 GLN A CA 1
ATOM 1097 C C . GLN A 1 149 ? -14.785 -32.267 44.446 1.00 43.23 149 GLN A C 1
ATOM 1098 O O . GLN A 1 149 ? -14.302 -32.053 43.374 1.00 45.52 149 GLN A O 1
ATOM 1104 N N . GLU A 1 150 ? -14.350 -31.685 45.537 1.00 51.80 150 GLU A N 1
ATOM 1105 C CA . GLU A 1 150 ? -13.301 -30.707 45.495 1.00 48.10 150 GLU A CA 1
ATOM 1106 C C . GLU A 1 150 ? -11.979 -31.405 45.395 1.00 49.48 150 GLU A C 1
ATOM 1107 O O . GLU A 1 150 ? -11.789 -32.453 45.927 1.00 53.28 150 GLU A O 1
ATOM 1113 N N . ASN A 1 151 ? -11.076 -30.775 44.686 1.00 54.15 151 ASN A N 1
ATOM 1114 C CA . ASN A 1 151 ? -9.804 -31.314 44.260 1.00 61.88 151 ASN A CA 1
ATOM 1115 C C . ASN A 1 151 ? -9.784 -32.611 43.470 1.00 58.72 151 ASN A C 1
ATOM 1116 O O . ASN A 1 151 ? -8.826 -33.307 43.511 1.00 59.15 151 ASN A O 1
ATOM 1121 N N . TRP A 1 152 ? -10.826 -32.915 42.733 1.00 61.49 152 TRP A N 1
ATOM 1122 C CA . TRP A 1 152 ? -10.845 -34.085 41.892 1.00 58.57 152 TRP A CA 1
ATOM 1123 C C . TRP A 1 152 ? -10.872 -33.639 40.484 1.00 63.55 152 TRP A C 1
ATOM 1124 O O . TRP A 1 152 ? -11.750 -32.915 40.109 1.00 62.58 152 TRP A O 1
ATOM 1135 N N . ASN A 1 153 ? -9.897 -34.078 39.704 1.00 52.83 153 ASN A N 1
ATOM 1136 C CA . ASN A 1 153 ? -9.851 -33.746 38.301 1.00 54.70 153 ASN A CA 1
ATOM 1137 C C . ASN A 1 153 ? -10.720 -34.699 37.508 1.00 52.18 153 ASN A C 1
ATOM 1138 O O . ASN A 1 153 ? -10.593 -35.872 37.645 1.00 57.22 153 ASN A O 1
ATOM 1143 N N . THR A 1 154 ? -11.600 -34.174 36.671 1.00 52.79 154 THR A N 1
ATOM 1144 C CA . THR A 1 154 ? -12.551 -34.978 35.928 1.00 46.87 154 THR A CA 1
ATOM 1145 C C . THR A 1 154 ? -12.545 -34.651 34.449 1.00 43.46 154 THR A C 1
ATOM 1146 O O . THR A 1 154 ? -13.437 -34.965 33.715 1.00 46.48 154 THR A O 1
ATOM 1150 N N . ASP A 1 155 ? -11.466 -34.034 34.056 1.00 59.67 155 ASP A N 1
ATOM 1151 C CA . ASP A 1 155 ? -11.054 -33.761 32.731 1.00 64.30 155 ASP A CA 1
ATOM 1152 C C . ASP A 1 155 ? -11.022 -35.025 31.927 1.00 62.84 155 ASP A C 1
ATOM 1153 O O . ASP A 1 155 ? -10.624 -36.060 32.410 1.00 54.91 155 ASP A O 1
ATOM 1158 N N . ILE A 1 156 ? -11.411 -34.916 30.670 1.00 41.41 156 ILE A N 1
ATOM 1159 C CA . ILE A 1 156 ? -11.299 -36.060 29.787 1.00 38.25 156 ILE A CA 1
ATOM 1160 C C . ILE A 1 156 ? -9.864 -36.199 29.296 1.00 33.44 156 ILE A C 1
ATOM 1161 O O . ILE A 1 156 ? -9.228 -35.215 28.925 1.00 37.25 156 ILE A O 1
ATOM 1166 N N . LYS A 1 157 ? -9.349 -37.422 29.316 1.00 35.35 157 LYS A N 1
ATOM 1167 C CA . LYS A 1 157 ? -8.014 -37.690 28.805 1.00 34.20 157 LYS A CA 1
ATOM 1168 C C . LYS A 1 157 ? -8.123 -38.462 27.500 1.00 34.33 157 LYS A C 1
ATOM 1169 O O . LYS A 1 157 ? -8.731 -39.533 27.451 1.00 31.28 157 LYS A O 1
ATOM 1175 N N . THR A 1 158 ? -7.550 -37.899 26.441 1.00 36.35 158 THR A N 1
ATOM 1176 C CA . THR A 1 158 ? -7.573 -38.522 25.124 1.00 31.46 158 THR A CA 1
ATOM 1177 C C . THR A 1 158 ? -6.211 -39.119 24.782 1.00 29.80 158 THR A C 1
ATOM 1178 O O . THR A 1 158 ? -5.227 -38.397 24.628 1.00 32.81 158 THR A O 1
ATOM 1182 N N . LEU A 1 159 ? -6.164 -40.441 24.668 1.00 29.12 159 LEU A N 1
ATOM 1183 C CA . LEU A 1 159 ? -4.915 -41.147 24.405 1.00 29.85 159 LEU A CA 1
ATOM 1184 C C . LEU A 1 159 ? -4.854 -41.642 22.963 1.00 30.54 159 LEU A C 1
ATOM 1185 O O . LEU A 1 159 ? -5.657 -42.480 22.552 1.00 28.07 159 LEU A O 1
ATOM 1190 N N . LYS A 1 160 ? -3.899 -41.121 22.198 1.00 29.60 160 LYS A N 1
ATOM 1191 C CA . LYS A 1 160 ? -3.772 -41.477 20.787 1.00 24.43 160 LYS A CA 1
ATOM 1192 C C . LYS A 1 160 ? -2.719 -42.559 20.570 1.00 26.52 160 LYS A C 1
ATOM 1193 O O . LYS A 1 160 ? -1.556 -42.395 20.938 1.00 28.74 160 LYS A O 1
ATOM 1199 N N . PHE A 1 161 ? -3.141 -43.664 19.967 1.00 24.38 161 PHE A N 1
ATOM 1200 C CA . PHE A 1 161 ? -2.254 -44.778 19.660 1.00 26.56 161 PHE A CA 1
ATOM 1201 C C . PHE A 1 161 ? -2.207 -45.066 18.164 1.00 25.33 161 PHE A C 1
ATOM 1202 O O . PHE A 1 161 ? -3.095 -44.662 17.411 1.00 26.98 161 PHE A O 1
ATOM 1210 N N . ASP A 1 162 ? -1.175 -45.793 17.752 1.00 28.48 162 ASP A N 1
ATOM 1211 C CA . ASP A 1 162 ? -1.234 -46.579 16.527 1.00 27.82 162 ASP A CA 1
ATOM 1212 C C . ASP A 1 162 ? -0.590 -47.928 16.831 1.00 23.93 162 ASP A C 1
ATOM 1213 O O . ASP A 1 162 ? -0.166 -48.169 17.962 1.00 26.57 162 ASP A O 1
ATOM 1218 N N . ALA A 1 163 ? -0.530 -48.808 15.839 1.00 22.26 163 ALA A N 1
ATOM 1219 C CA . ALA A 1 163 ? 0.005 -50.153 16.042 1.00 19.53 163 ALA A CA 1
ATOM 1220 C C . ALA A 1 163 ? 1.439 -50.129 16.564 1.00 20.29 163 ALA A C 1
ATOM 1221 O O . ALA A 1 163 ? 1.806 -50.928 17.425 1.00 25.22 163 ALA A O 1
ATOM 1223 N N . LEU A 1 164 ? 2.244 -49.208 16.046 1.00 22.20 164 LEU A N 1
ATOM 1224 C CA . LEU A 1 164 ? 3.636 -49.076 16.468 1.00 24.61 164 LEU A CA 1
ATOM 1225 C C . LEU A 1 164 ? 3.751 -48.502 17.881 1.00 25.90 164 LEU A C 1
ATOM 1226 O O . LEU A 1 164 ? 4.597 -48.929 18.667 1.00 25.75 164 LEU A O 1
ATOM 1231 N N . SER A 1 165 ? 2.891 -47.540 18.201 1.00 29.51 165 SER A N 1
ATOM 1232 C CA . SER A 1 165 ? 2.952 -46.845 19.485 1.00 27.74 165 SER A CA 1
ATOM 1233 C C . SER A 1 165 ? 1.888 -47.343 20.458 1.00 26.32 165 SER A C 1
ATOM 1234 O O . SER A 1 165 ? 0.949 -46.618 20.788 1.00 29.87 165 SER A O 1
ATOM 1237 N N . GLY A 1 166 ? 2.045 -48.577 20.924 1.00 22.80 166 GLY A N 1
ATOM 1238 C CA . GLY A 1 166 ? 1.048 -49.209 21.769 1.00 23.84 166 GLY A CA 1
ATOM 1239 C C . GLY A 1 166 ? 1.118 -48.832 23.236 1.00 27.74 166 GLY A C 1
ATOM 1240 O O . GLY A 1 166 ? 0.267 -49.236 24.027 1.00 31.80 166 GLY A O 1
ATOM 1241 N N . SER A 1 167 ? 2.131 -48.058 23.607 1.00 22.70 167 SER A N 1
ATOM 1242 C CA . SER A 1 167 ? 2.278 -47.629 24.992 1.00 28.25 167 SER A CA 1
ATOM 1243 C C . SER A 1 167 ? 2.120 -46.120 25.118 1.00 32.35 167 SER A C 1
ATOM 1244 O O . SER A 1 167 ? 2.950 -45.358 24.621 1.00 29.96 167 SER A O 1
ATOM 1247 N N . GLN A 1 168 ? 1.047 -45.692 25.776 1.00 30.28 168 GLN A N 1
ATOM 1248 C CA . GLN A 1 168 ? 0.824 -44.268 26.018 1.00 32.74 168 GLN A CA 1
ATOM 1249 C C . GLN A 1 168 ? 0.541 -44.038 27.496 1.00 32.31 168 GLN A C 1
ATOM 1250 O O . GLN A 1 168 ? 0.292 -44.984 28.233 1.00 31.40 168 GLN A O 1
ATOM 1256 N N . GLU A 1 169 ? 0.588 -42.796 27.926 1.00 37.16 169 GLU A N 1
ATOM 1257 C CA . GLU A 1 169 ? 0.517 -42.419 29.321 1.00 36.26 169 GLU A CA 1
ATOM 1258 C C . GLU A 1 169 ? -0.551 -41.390 29.685 1.00 38.91 169 GLU A C 1
ATOM 1259 O O . GLU A 1 169 ? -0.788 -40.497 28.946 1.00 35.21 169 GLU A O 1
ATOM 1265 N N . ALA A 1 170 ? -1.187 -41.511 30.840 1.00 30.59 170 ALA A N 1
ATOM 1266 C CA . ALA A 1 170 ? -2.099 -40.479 31.317 1.00 31.69 170 ALA A CA 1
ATOM 1267 C C . ALA A 1 170 ? -1.981 -40.365 32.827 1.00 34.87 170 ALA A C 1
ATOM 1268 O O . ALA A 1 170 ? -1.263 -41.142 33.450 1.00 32.74 170 ALA A O 1
ATOM 1270 N N . GLU A 1 171 ? -2.679 -39.404 33.423 1.00 44.39 171 GLU A N 1
ATOM 1271 C CA . GLU A 1 171 ? -2.644 -39.271 34.875 1.00 48.23 171 GLU A CA 1
ATOM 1272 C C . GLU A 1 171 ? -3.997 -38.888 35.463 1.00 51.53 171 GLU A C 1
ATOM 1273 O O . GLU A 1 171 ? -4.709 -38.043 34.922 1.00 48.01 171 GLU A O 1
ATOM 1279 N N . PHE A 1 172 ? -4.340 -39.519 36.581 1.00 46.66 172 PHE A N 1
ATOM 1280 C CA . PHE A 1 172 ? -5.594 -39.249 37.270 1.00 46.96 172 PHE A CA 1
ATOM 1281 C C . PHE A 1 172 ? -5.310 -38.994 38.743 1.00 50.71 172 PHE A C 1
ATOM 1282 O O . PHE A 1 172 ? -4.274 -39.409 39.253 1.00 53.06 172 PHE A O 1
ATOM 1290 N N . THR A 1 173 ? -6.213 -38.296 39.423 1.00 51.79 173 THR A N 1
ATOM 1291 C CA . THR A 1 173 ? -6.056 -38.084 40.855 1.00 53.06 173 THR A CA 1
ATOM 1292 C C . THR A 1 173 ? -6.524 -39.321 41.595 1.00 48.12 173 THR A C 1
ATOM 1293 O O . THR A 1 173 ? -7.494 -39.962 41.193 1.00 49.20 173 THR A O 1
ATOM 1297 N N . GLY A 1 174 ? -5.830 -39.658 42.673 1.00 43.65 174 GLY A N 1
ATOM 1298 C CA . GLY A 1 174 ? -6.149 -40.853 43.425 1.00 50.51 174 GLY A CA 1
ATOM 1299 C C . GLY A 1 174 ? -5.495 -42.056 42.781 1.00 47.45 174 GLY A C 1
ATOM 1300 O O . GLY A 1 174 ? -4.633 -42.699 43.379 1.00 45.37 174 GLY A O 1
ATOM 1301 N N . TYR A 1 175 ? -5.898 -42.351 41.548 1.00 52.81 175 TYR A N 1
ATOM 1302 C CA . TYR A 1 175 ? -5.345 -43.480 40.809 1.00 46.89 175 TYR A CA 1
ATOM 1303 C C . TYR A 1 175 ? -3.879 -43.244 40.463 1.00 41.93 175 TYR A C 1
ATOM 1304 O O . TYR A 1 175 ? -3.096 -44.186 40.360 1.00 42.78 175 TYR A O 1
ATOM 1313 N N . GLY A 1 176 ? -3.512 -41.978 40.295 1.00 36.01 176 GLY A N 1
ATOM 1314 C CA . GLY A 1 176 ? -2.131 -41.610 40.046 1.00 38.98 176 GLY A CA 1
ATOM 1315 C C . GLY A 1 176 ? -1.742 -41.706 38.585 1.00 44.12 176 GLY A C 1
ATOM 1316 O O . GLY A 1 176 ? -2.572 -41.518 37.695 1.00 42.70 176 GLY A O 1
ATOM 1317 N N . LYS A 1 177 ? -0.471 -41.999 38.335 1.00 38.66 177 LYS A N 1
ATOM 1318 C CA . LYS A 1 177 ? 0.020 -42.127 36.970 1.00 34.76 177 LYS A CA 1
ATOM 1319 C C . LYS A 1 177 ? -0.389 -43.465 36.363 1.00 35.62 177 LYS A C 1
ATOM 1320 O O . LYS A 1 177 ? -0.395 -44.491 37.041 1.00 35.76 177 LYS A O 1
ATOM 1326 N N . ALA A 1 178 ? -0.730 -43.445 35.079 1.00 42.33 178 ALA A N 1
ATOM 1327 C CA . ALA A 1 178 ? -1.205 -44.636 34.388 1.00 37.22 178 ALA A CA 1
ATOM 1328 C C . ALA A 1 178 ? -0.460 -44.868 33.081 1.00 37.63 178 ALA A C 1
ATOM 1329 O O . ALA A 1 178 ? -0.328 -43.958 32.251 1.00 40.45 178 ALA A O 1
ATOM 1331 N N . THR A 1 179 ? 0.020 -46.095 32.903 1.00 37.77 179 THR A N 1
ATOM 1332 C CA . THR A 1 179 ? 0.660 -46.492 31.654 1.00 32.49 179 THR A CA 1
ATOM 1333 C C . THR A 1 179 ? -0.176 -47.545 30.936 1.00 28.58 179 THR A C 1
ATOM 1334 O O . THR A 1 179 ? -0.327 -48.663 31.422 1.00 28.89 179 THR A O 1
ATOM 1338 N N . LEU A 1 180 ? -0.719 -47.180 29.780 1.00 29.74 180 LEU A N 1
ATOM 1339 C CA . LEU A 1 180 ? -1.548 -48.090 28.996 1.00 26.86 180 LEU A CA 1
ATOM 1340 C C . LEU A 1 180 ? -0.760 -48.744 27.869 1.00 28.94 180 LEU A C 1
ATOM 1341 O O . LEU A 1 180 ? -0.207 -48.060 26.997 1.00 27.96 180 LEU A O 1
ATOM 1346 N N . GLU A 1 181 ? -0.719 -50.073 27.896 1.00 27.23 181 GLU A N 1
ATOM 1347 C CA . GLU A 1 181 ? -0.068 -50.851 26.850 1.00 25.73 181 GLU A CA 1
ATOM 1348 C C . GLU A 1 181 ? -1.110 -51.681 26.110 1.00 26.68 181 GLU A C 1
ATOM 1349 O O . GLU A 1 181 ? -1.652 -52.644 26.653 1.00 23.92 181 GLU A O 1
ATOM 1355 N N . CYS A 1 182 ? -1.389 -51.302 24.867 1.00 26.20 182 CYS A N 1
ATOM 1356 C CA . CYS A 1 182 ? -2.514 -51.875 24.139 1.00 24.55 182 CYS A CA 1
ATOM 1357 C C . CYS A 1 182 ? -2.137 -52.413 22.758 1.00 27.63 182 CYS A C 1
ATOM 1358 O O . CYS A 1 182 ? -1.045 -52.150 22.251 1.00 24.58 182 CYS A O 1
ATOM 1361 N N . GLN A 1 183 ? -3.056 -53.173 22.162 1.00 26.44 183 GLN A N 1
ATOM 1362 C CA . GLN A 1 183 ? -2.879 -53.726 20.820 1.00 23.80 183 GLN A CA 1
ATOM 1363 C C . GLN A 1 183 ? -4.200 -53.763 20.055 1.00 21.37 183 GLN A C 1
ATOM 1364 O O . GLN A 1 183 ? -5.261 -53.994 20.647 1.00 24.99 183 GLN A O 1
ATOM 1370 N N . VAL A 1 184 ? -4.124 -53.548 18.740 1.00 29.94 184 VAL A N 1
ATOM 1371 C CA . VAL A 1 184 ? -5.299 -53.598 17.870 1.00 24.28 184 VAL A CA 1
ATOM 1372 C C . VAL A 1 184 ? -5.463 -54.962 17.229 1.00 23.02 184 VAL A C 1
ATOM 1373 O O . VAL A 1 184 ? -4.508 -55.532 16.705 1.00 29.53 184 VAL A O 1
ATOM 1377 N N . GLN A 1 185 ? -6.683 -55.476 17.257 1.00 22.67 185 GLN A N 1
ATOM 1378 C CA . GLN A 1 185 ? -7.047 -56.612 16.434 1.00 21.69 185 GLN A CA 1
ATOM 1379 C C . GLN A 1 185 ? -8.137 -56.141 15.489 1.00 23.52 185 GLN A C 1
ATOM 1380 O O . GLN A 1 185 ? -9.209 -55.726 15.928 1.00 25.23 185 GLN A O 1
ATOM 1386 N N . THR A 1 186 ? -7.852 -56.174 14.193 1.00 27.16 186 THR A N 1
ATOM 1387 C CA . THR A 1 186 ? -8.803 -55.687 13.203 1.00 27.32 186 THR A CA 1
ATOM 1388 C C . THR A 1 186 ? -9.839 -56.757 12.873 1.00 27.45 186 THR A C 1
ATOM 1389 O O . THR A 1 186 ? -9.606 -57.945 13.096 1.00 24.44 186 THR A O 1
ATOM 1393 N N . ALA A 1 187 ? -10.979 -56.330 12.338 1.00 25.97 187 ALA A N 1
ATOM 1394 C CA . ALA A 1 187 ? -12.079 -57.246 12.048 1.00 26.35 187 ALA A CA 1
ATOM 1395 C C . ALA A 1 187 ? -11.973 -57.849 10.648 1.00 26.78 187 ALA A C 1
ATOM 1396 O O . ALA A 1 187 ? -12.555 -58.898 10.369 1.00 30.51 187 ALA A O 1
ATOM 1398 N N . VAL A 1 188 ? -11.239 -57.179 9.766 1.00 21.00 188 VAL A N 1
ATOM 1399 C CA . VAL A 1 188 ? -10.976 -57.713 8.433 1.00 21.02 188 VAL A CA 1
ATOM 1400 C C . VAL A 1 188 ? -9.479 -57.731 8.149 1.00 17.86 188 VAL A C 1
ATOM 1401 O O . VAL A 1 188 ? -8.725 -56.940 8.709 1.00 18.12 188 VAL A O 1
ATOM 1405 N N . ASP A 1 189 ? -9.053 -58.639 7.279 1.00 22.41 189 ASP A N 1
ATOM 1406 C CA . ASP A 1 189 ? -7.644 -58.755 6.921 1.00 20.91 189 ASP A CA 1
ATOM 1407 C C . ASP A 1 189 ? -7.270 -57.700 5.887 1.00 21.19 189 ASP A C 1
ATOM 1408 O O . ASP A 1 189 ? -7.643 -57.805 4.718 1.00 22.32 189 ASP A O 1
ATOM 1413 N N . PHE A 1 190 ? -6.524 -56.688 6.317 1.00 23.58 190 PHE A N 1
ATOM 1414 C CA . PHE A 1 190 ? -6.142 -55.602 5.423 1.00 25.08 190 PHE A CA 1
ATOM 1415 C C . PHE A 1 190 ? -5.010 -56.003 4.486 1.00 23.28 190 PHE A C 1
ATOM 1416 O O . PHE A 1 190 ? -4.791 -55.361 3.461 1.00 25.18 190 PHE A O 1
ATOM 1424 N N . GLY A 1 191 ? -4.298 -57.069 4.834 1.00 23.20 191 GLY A N 1
ATOM 1425 C CA . GLY A 1 191 ? -3.259 -57.592 3.965 1.00 20.34 191 GLY A CA 1
ATOM 1426 C C . GLY A 1 191 ? -3.834 -58.115 2.662 1.00 20.73 191 GLY A C 1
ATOM 1427 O O . GLY A 1 191 ? -3.154 -58.148 1.639 1.00 26.15 191 GLY A O 1
ATOM 1428 N N . ASN A 1 192 ? -5.096 -58.528 2.707 1.00 30.24 192 ASN A N 1
ATOM 1429 C CA . ASN A 1 192 ? -5.789 -59.040 1.533 1.00 27.37 192 ASN A CA 1
ATOM 1430 C C . ASN A 1 192 ? -6.722 -58.007 0.917 1.00 28.38 192 ASN A C 1
ATOM 1431 O O . ASN A 1 192 ? -7.492 -58.326 0.013 1.00 30.81 192 ASN A O 1
ATOM 1436 N N . SER A 1 193 ? -6.646 -56.769 1.397 1.00 24.69 193 SER A N 1
ATOM 1437 C CA . SER A 1 193 ? -7.660 -55.780 1.055 1.00 21.07 193 SER A CA 1
ATOM 1438 C C . SER A 1 193 ? -7.128 -54.433 0.572 1.00 25.71 193 SER A C 1
ATOM 1439 O O . SER A 1 193 ? -5.989 -54.051 0.848 1.00 23.34 193 SER A O 1
ATOM 1442 N N . TYR A 1 194 ? -7.983 -53.731 -0.168 1.00 20.83 194 TYR A N 1
ATOM 1443 C CA . TYR A 1 194 ? -7.797 -52.328 -0.510 1.00 20.37 194 TYR A CA 1
ATOM 1444 C C . TYR A 1 194 ? -8.945 -51.533 0.082 1.00 21.24 194 TYR A C 1
ATOM 1445 O O . TYR A 1 194 ? -10.012 -52.086 0.363 1.00 21.93 194 TYR A O 1
ATOM 1454 N N . ILE A 1 195 ? -8.739 -50.233 0.253 1.00 21.76 195 ILE A N 1
ATOM 1455 C CA . ILE A 1 195 ? -9.870 -49.336 0.429 1.00 21.46 195 ILE A CA 1
ATOM 1456 C C . ILE A 1 195 ? -10.181 -48.728 -0.933 1.00 28.94 195 ILE A C 1
ATOM 1457 O O . ILE A 1 195 ? -9.360 -48.009 -1.496 1.00 24.66 195 ILE A O 1
ATOM 1462 N N . ALA A 1 196 ? -11.357 -49.032 -1.470 1.00 27.84 196 ALA A N 1
ATOM 1463 C CA . ALA A 1 196 ? -11.714 -48.584 -2.810 1.00 26.53 196 ALA A CA 1
ATOM 1464 C C . ALA A 1 196 ? -12.638 -47.367 -2.782 1.00 33.75 196 ALA A C 1
ATOM 1465 O O . ALA A 1 196 ? -13.728 -47.422 -2.222 1.00 34.69 196 ALA A O 1
ATOM 1467 N N . GLU A 1 197 ? -12.195 -46.274 -3.395 1.00 30.76 197 GLU A N 1
ATOM 1468 C CA . GLU A 1 197 ? -12.989 -45.054 -3.474 1.00 34.27 197 GLU A CA 1
ATOM 1469 C C . GLU A 1 197 ? -13.584 -44.857 -4.860 1.00 38.01 197 GLU A C 1
ATOM 1470 O O . GLU A 1 197 ? -12.869 -44.840 -5.870 1.00 32.99 197 GLU A O 1
ATOM 1476 N N . MET A 1 198 ? -14.902 -44.702 -4.886 1.00 35.22 198 MET A N 1
ATOM 1477 C CA . MET A 1 198 ? -15.646 -44.479 -6.112 1.00 34.31 198 MET A CA 1
ATOM 1478 C C . MET A 1 198 ? -16.651 -43.356 -5.881 1.00 44.77 198 MET A C 1
ATOM 1479 O O . MET A 1 198 ? -17.615 -43.516 -5.123 1.00 43.68 198 MET A O 1
ATOM 1484 N N . GLU A 1 199 ? -16.402 -42.220 -6.529 1.00 62.68 199 GLU A N 1
ATOM 1485 C CA . GLU A 1 199 ? -17.163 -40.994 -6.305 1.00 64.08 199 GLU A CA 1
ATOM 1486 C C . GLU A 1 199 ? -17.267 -40.672 -4.815 1.00 66.70 199 GLU A C 1
ATOM 1487 O O . GLU A 1 199 ? -16.256 -40.466 -4.142 1.00 66.07 199 GLU A O 1
ATOM 1493 N N . LYS A 1 200 ? -18.492 -40.643 -4.303 1.00 69.95 200 LYS A N 1
ATOM 1494 C CA . LYS A 1 200 ? -18.729 -40.276 -2.912 1.00 69.79 200 LYS A CA 1
ATOM 1495 C C . LYS A 1 200 ? -18.311 -41.380 -1.947 1.00 65.04 200 LYS A C 1
ATOM 1496 O O . LYS A 1 200 ? -17.955 -41.112 -0.799 1.00 63.24 200 LYS A O 1
ATOM 1502 N N . ASP A 1 201 ? -18.344 -42.621 -2.419 1.00 46.04 201 ASP A N 1
ATOM 1503 C CA . ASP A 1 201 ? -18.327 -43.767 -1.517 1.00 45.47 201 ASP A CA 1
ATOM 1504 C C . ASP A 1 201 ? -16.978 -44.469 -1.415 1.00 39.57 201 ASP A C 1
ATOM 1505 O O . ASP A 1 201 ? -16.127 -44.333 -2.292 1.00 41.40 201 ASP A O 1
ATOM 1510 N N . SER A 1 202 ? -16.794 -45.226 -0.336 1.00 32.57 202 SER A N 1
ATOM 1511 C CA . SER A 1 202 ? -15.592 -46.035 -0.169 1.00 31.19 202 SER A CA 1
ATOM 1512 C C . SER A 1 202 ? -15.902 -47.372 0.501 1.00 25.57 202 SER A C 1
ATOM 1513 O O . SER A 1 202 ? -16.635 -47.431 1.487 1.00 33.06 202 SER A O 1
ATOM 1516 N N . TRP A 1 203 ? -15.343 -48.444 -0.055 1.00 29.61 203 TRP A N 1
ATOM 1517 C CA . TRP A 1 203 ? -15.534 -49.792 0.469 1.00 27.56 203 TRP A CA 1
ATOM 1518 C C . TRP A 1 203 ? -14.215 -50.422 0.894 1.00 24.90 203 TRP A C 1
ATOM 1519 O O . TRP A 1 203 ? -13.142 -49.877 0.642 1.00 27.75 203 TRP A O 1
ATOM 1530 N N . ILE A 1 204 ? -14.306 -51.582 1.532 1.00 26.22 204 ILE A N 1
ATOM 1531 C CA . ILE A 1 204 ? -13.152 -52.450 1.709 1.00 24.76 204 ILE A CA 1
ATOM 1532 C C . ILE A 1 204 ? -13.303 -53.611 0.742 1.00 24.66 204 ILE A C 1
ATOM 1533 O O . ILE A 1 204 ? -14.273 -54.367 0.814 1.00 27.44 204 ILE A O 1
ATOM 1538 N N . VAL A 1 205 ? -12.359 -53.739 -0.181 1.00 20.66 205 VAL A N 1
ATOM 1539 C CA . VAL A 1 205 ? -12.486 -54.742 -1.229 1.00 24.83 205 VAL A CA 1
ATOM 1540 C C . VAL A 1 205 ? -11.320 -55.711 -1.208 1.00 24.40 205 VAL A C 1
ATOM 1541 O O . VAL A 1 205 ? -10.268 -55.415 -0.651 1.00 21.01 205 VAL A O 1
ATOM 1545 N N . ASP A 1 206 ? -11.517 -56.875 -1.814 1.00 26.27 206 ASP A N 1
ATOM 1546 C CA . ASP A 1 206 ? -10.439 -57.837 -1.960 1.00 21.37 206 ASP A CA 1
ATOM 1547 C C . ASP A 1 206 ? -9.430 -57.321 -2.984 1.00 23.94 206 ASP A C 1
ATOM 1548 O O . ASP A 1 206 ? -9.811 -56.742 -4.002 1.00 23.49 206 ASP A O 1
ATOM 1553 N N . ARG A 1 207 ? -8.145 -57.515 -2.704 1.00 25.31 207 ARG A N 1
ATOM 1554 C CA . ARG A 1 207 ? -7.089 -57.062 -3.605 1.00 24.64 207 ARG A CA 1
ATOM 1555 C C . ARG A 1 207 ? -7.136 -57.810 -4.930 1.00 25.68 207 ARG A C 1
ATOM 1556 O O . ARG A 1 207 ? -7.047 -57.202 -5.999 1.00 23.29 207 ARG A O 1
ATOM 1564 N N . GLN A 1 208 ? -7.287 -59.129 -4.860 1.00 19.80 208 GLN A N 1
ATOM 1565 C CA . GLN A 1 208 ? -7.248 -59.951 -6.062 1.00 22.30 208 GLN A CA 1
ATOM 1566 C C . GLN A 1 208 ? -8.412 -59.629 -6.991 1.00 25.00 208 GLN A C 1
ATOM 1567 O O . GLN A 1 208 ? -8.258 -59.632 -8.211 1.00 24.87 208 GLN A O 1
ATOM 1573 N N . TRP A 1 209 ? -9.573 -59.347 -6.409 1.00 19.35 209 TRP A N 1
ATOM 1574 C CA . TRP A 1 209 ? -10.738 -58.955 -7.193 1.00 20.37 209 TRP A CA 1
ATOM 1575 C C . TRP A 1 209 ? -10.450 -57.692 -7.997 1.00 21.62 209 TRP A C 1
ATOM 1576 O O . TRP A 1 209 ? -10.794 -57.602 -9.176 1.00 23.29 209 TRP A O 1
ATOM 1587 N N . ALA A 1 210 ? -9.809 -56.721 -7.354 1.00 23.11 210 ALA A N 1
ATOM 1588 C CA . ALA A 1 210 ? -9.481 -55.461 -8.006 1.00 23.00 210 ALA A CA 1
ATOM 1589 C C . ALA A 1 210 ? -8.413 -55.656 -9.076 1.00 22.39 210 ALA A C 1
ATOM 1590 O O . ALA A 1 210 ? -8.459 -55.029 -10.132 1.00 25.56 210 ALA A O 1
ATOM 1592 N N . GLN A 1 211 ? -7.451 -56.527 -8.792 1.00 20.69 211 GLN A N 1
ATOM 1593 C CA . GLN A 1 211 ? -6.364 -56.802 -9.723 1.00 19.08 211 GLN A CA 1
ATOM 1594 C C . GLN A 1 211 ? -6.868 -57.520 -10.968 1.00 19.57 211 GLN A C 1
ATOM 1595 O O . GLN A 1 211 ? -6.359 -57.305 -12.068 1.00 16.21 211 GLN A O 1
ATOM 1601 N N . ASP A 1 212 ? -7.873 -58.372 -10.788 1.00 18.64 212 ASP A N 1
ATOM 1602 C CA . ASP A 1 212 ? -8.397 -59.181 -11.881 1.00 19.55 212 ASP A CA 1
ATOM 1603 C C . ASP A 1 212 ? -9.428 -58.446 -12.731 1.00 23.77 212 ASP A C 1
ATOM 1604 O O . ASP A 1 212 ? -9.990 -59.021 -13.661 1.00 18.91 212 ASP A O 1
ATOM 1609 N N . LEU A 1 213 ? -9.676 -57.179 -12.414 1.00 25.60 213 LEU A N 1
ATOM 1610 C CA . LEU A 1 213 ? -10.619 -56.380 -13.188 1.00 22.36 213 LEU A CA 1
ATOM 1611 C C . LEU A 1 213 ? -10.101 -56.168 -14.603 1.00 23.24 213 LEU A C 1
ATOM 1612 O O . LEU A 1 213 ? -8.937 -55.828 -14.802 1.00 23.96 213 LEU A O 1
ATOM 1617 N N . THR A 1 214 ? -10.968 -56.379 -15.586 1.00 25.42 214 THR A N 1
ATOM 1618 C CA . THR A 1 214 ? -10.605 -56.158 -16.979 1.00 28.69 214 THR A CA 1
ATOM 1619 C C . THR A 1 214 ? -10.847 -54.702 -17.364 1.00 26.79 214 THR A C 1
ATOM 1620 O O . THR A 1 214 ? -11.728 -54.398 -18.166 1.00 31.42 214 THR A O 1
ATOM 1624 N N . LEU A 1 215 ? -10.061 -53.807 -16.775 1.00 20.30 215 LEU A N 1
ATOM 1625 C CA . LEU A 1 215 ? -10.193 -52.374 -17.009 1.00 23.31 215 LEU A CA 1
ATOM 1626 C C . LEU A 1 215 ? -8.816 -51.720 -17.054 1.00 22.45 215 LEU A C 1
ATOM 1627 O O . LEU A 1 215 ? -7.855 -52.262 -16.509 1.00 23.81 215 LEU A O 1
ATOM 1632 N N . PRO A 1 216 ? -8.711 -50.553 -17.709 1.00 21.93 216 PRO A N 1
ATOM 1633 C CA . PRO A 1 216 ? -7.419 -49.861 -17.734 1.00 19.78 216 PRO A CA 1
ATOM 1634 C C . PRO A 1 216 ? -7.004 -49.434 -16.335 1.00 25.12 216 PRO A C 1
ATOM 1635 O O . PRO A 1 216 ? -7.872 -49.081 -15.536 1.00 29.08 216 PRO A O 1
ATOM 1639 N N . TRP A 1 217 ? -5.712 -49.469 -16.031 1.00 23.31 217 TRP A N 1
ATOM 1640 C CA . TRP A 1 217 ? -5.271 -49.057 -14.703 1.00 28.62 217 TRP A CA 1
ATOM 1641 C C . TRP A 1 217 ? -4.039 -48.162 -14.731 1.00 25.10 217 TRP A C 1
ATOM 1642 O O . TRP A 1 217 ? -3.291 -48.127 -15.706 1.00 24.83 217 TRP A O 1
ATOM 1653 N N . GLN A 1 218 ? -3.851 -47.433 -13.640 1.00 27.67 218 GLN A N 1
ATOM 1654 C CA . GLN A 1 218 ? -2.728 -46.526 -13.496 1.00 29.65 218 GLN A CA 1
ATOM 1655 C C . GLN A 1 218 ? -1.999 -46.829 -12.197 1.00 28.70 218 GLN A C 1
ATOM 1656 O O . GLN A 1 218 ? -2.627 -47.070 -11.160 1.00 30.32 218 GLN A O 1
ATOM 1662 N N . SER A 1 219 ? -0.673 -46.814 -12.269 1.00 36.44 219 SER A N 1
ATOM 1663 C CA . SER A 1 219 ? 0.183 -47.122 -11.132 1.00 35.70 219 SER A CA 1
ATOM 1664 C C . SER A 1 219 ? 0.047 -46.096 -10.014 1.00 38.93 219 SER A C 1
ATOM 1665 O O . SER A 1 219 ? -0.462 -44.994 -10.225 1.00 37.53 219 SER A O 1
ATOM 1668 N N . GLY A 1 220 ? 0.511 -46.470 -8.824 1.00 38.89 220 GLY A N 1
ATOM 1669 C CA . GLY A 1 220 ? 0.452 -45.601 -7.663 1.00 39.03 220 GLY A CA 1
ATOM 1670 C C . GLY A 1 220 ? 1.336 -44.381 -7.819 1.00 38.51 220 GLY A C 1
ATOM 1671 O O . GLY A 1 220 ? 1.070 -43.330 -7.236 1.00 41.50 220 GLY A O 1
ATOM 1672 N N . SER A 1 221 ? 2.391 -44.522 -8.613 1.00 48.84 221 SER A N 1
ATOM 1673 C CA . SER A 1 221 ? 3.283 -43.406 -8.901 1.00 56.21 221 SER A CA 1
ATOM 1674 C C . SER A 1 221 ? 2.828 -42.661 -10.152 1.00 61.62 221 SER A C 1
ATOM 1675 O O . SER A 1 221 ? 3.636 -42.036 -10.840 1.00 69.70 221 SER A O 1
ATOM 1678 N N . GLY A 1 222 ? 1.531 -42.733 -10.438 1.00 52.30 222 GLY A N 1
ATOM 1679 C CA . GLY A 1 222 ? 0.958 -42.064 -11.593 1.00 44.39 222 GLY A CA 1
ATOM 1680 C C . GLY A 1 222 ? 1.468 -42.611 -12.913 1.00 46.35 222 GLY A C 1
ATOM 1681 O O . GLY A 1 222 ? 1.786 -43.795 -13.028 1.00 46.57 222 GLY A O 1
ATOM 1682 N N . GLY A 1 223 ? 1.544 -41.743 -13.916 1.00 52.69 223 GLY A N 1
ATOM 1683 C CA . GLY A 1 223 ? 2.061 -42.132 -15.214 1.00 48.34 223 GLY A CA 1
ATOM 1684 C C . GLY A 1 223 ? 0.968 -42.324 -16.245 1.00 46.11 223 GLY A C 1
ATOM 1685 O O . GLY A 1 223 ? -0.054 -41.638 -16.218 1.00 47.37 223 GLY A O 1
ATOM 1686 N N . ILE A 1 224 ? 1.187 -43.263 -17.158 1.00 25.80 224 ILE A N 1
ATOM 1687 C CA . ILE A 1 224 ? 0.233 -43.522 -18.225 1.00 27.68 224 ILE A CA 1
ATOM 1688 C C . ILE A 1 224 ? -0.813 -44.531 -17.789 1.00 29.02 224 ILE A C 1
ATOM 1689 O O . ILE A 1 224 ? -0.609 -45.284 -16.837 1.00 30.65 224 ILE A O 1
ATOM 1694 N N . TRP A 1 225 ? -1.939 -44.540 -18.490 1.00 24.93 225 TRP A N 1
ATOM 1695 C CA . TRP A 1 225 ? -2.953 -45.554 -18.270 1.00 20.43 225 TRP A CA 1
ATOM 1696 C C . TRP A 1 225 ? -2.572 -46.813 -19.030 1.00 24.99 225 TRP A C 1
ATOM 1697 O O . TRP A 1 225 ? -2.238 -46.760 -20.214 1.00 23.47 225 TRP A O 1
ATOM 1708 N N . ARG A 1 226 ? -2.613 -47.946 -18.339 1.00 24.64 226 ARG A N 1
ATOM 1709 C CA . ARG A 1 226 ? -2.196 -49.208 -18.927 1.00 24.10 226 ARG A CA 1
ATOM 1710 C C . ARG A 1 226 ? -3.383 -50.047 -19.363 1.00 25.92 226 ARG A C 1
ATOM 1711 O O . ARG A 1 226 ? -4.454 -49.971 -18.762 1.00 23.97 226 ARG A O 1
ATOM 1719 N N . GLU A 1 227 ? -3.173 -50.853 -20.400 1.00 21.94 227 GLU A N 1
ATOM 1720 C CA . GLU A 1 227 ? -4.218 -51.703 -20.957 1.00 25.55 227 GLU A CA 1
ATOM 1721 C C . GLU A 1 227 ? -5.457 -50.887 -21.315 1.00 25.92 227 GLU A C 1
ATOM 1722 O O . GLU A 1 227 ? -6.570 -51.228 -20.919 1.00 27.86 227 GLU A O 1
ATOM 1728 N N . MET A 1 228 ? -5.249 -49.809 -22.065 1.00 22.33 228 MET A N 1
ATOM 1729 C CA . MET A 1 228 ? -6.337 -48.936 -22.496 1.00 22.40 228 MET A CA 1
ATOM 1730 C C . MET A 1 228 ? -7.343 -49.677 -23.368 1.00 23.62 228 MET A C 1
ATOM 1731 O O . MET A 1 228 ? -8.499 -49.262 -23.481 1.00 25.34 228 MET A O 1
ATOM 1736 N N . HIS A 1 229 ? -6.902 -50.778 -23.972 1.00 27.23 229 HIS A N 1
ATOM 1737 C CA . HIS A 1 229 ? -7.726 -51.532 -24.916 1.00 27.39 229 HIS A CA 1
ATOM 1738 C C . HIS A 1 229 ? -9.031 -52.027 -24.295 1.00 25.10 229 HIS A C 1
ATOM 1739 O O . HIS A 1 229 ? -9.991 -52.300 -25.010 1.00 30.25 229 HIS A O 1
ATOM 1746 N N . HIS A 1 230 ? -9.065 -52.140 -22.969 1.00 21.47 230 HIS A N 1
ATOM 1747 C CA . HIS A 1 230 ? -10.281 -52.551 -22.271 1.00 24.81 230 HIS A CA 1
ATOM 1748 C C . HIS A 1 230 ? -11.438 -51.602 -22.563 1.00 20.78 230 HIS A C 1
ATOM 1749 O O . HIS A 1 230 ? -12.596 -52.016 -22.574 1.00 24.83 230 HIS A O 1
ATOM 1756 N N . LEU A 1 231 ? -11.122 -50.332 -22.799 1.00 16.98 231 LEU A N 1
ATOM 1757 C CA . LEU A 1 231 ? -12.154 -49.329 -23.041 1.00 21.72 231 LEU A CA 1
ATOM 1758 C C . LEU A 1 231 ? -11.989 -48.635 -24.390 1.00 25.32 231 LEU A C 1
ATOM 1759 O O . LEU A 1 231 ? -12.630 -47.616 -24.656 1.00 26.16 231 LEU A O 1
ATOM 1764 N N . VAL A 1 232 ? -11.127 -49.184 -25.239 1.00 18.82 232 VAL A N 1
ATOM 1765 C CA . VAL A 1 232 ? -10.881 -48.604 -26.555 1.00 22.24 232 VAL A CA 1
ATOM 1766 C C . VAL A 1 232 ? -10.986 -49.659 -27.649 1.00 26.14 232 VAL A C 1
ATOM 1767 O O . VAL A 1 232 ? -10.253 -50.648 -27.643 1.00 30.02 232 VAL A O 1
ATOM 1771 N N . GLU A 1 233 ? -11.896 -49.439 -28.592 1.00 32.48 233 GLU A N 1
ATOM 1772 C CA . GLU A 1 233 ? -12.100 -50.369 -29.694 1.00 34.65 233 GLU A CA 1
ATOM 1773 C C . GLU A 1 233 ? -11.686 -49.797 -31.048 1.00 36.16 233 GLU A C 1
ATOM 1774 O O . GLU A 1 233 ? -12.131 -48.714 -31.448 1.00 35.22 233 GLU A O 1
ATOM 1780 N N . PHE A 1 234 ? -10.828 -50.543 -31.741 1.00 34.09 234 PHE A N 1
ATOM 1781 C CA . PHE A 1 234 ? -10.450 -50.249 -33.119 1.00 29.56 234 PHE A CA 1
ATOM 1782 C C . PHE A 1 234 ? -11.154 -51.212 -34.068 1.00 32.21 234 PHE A C 1
ATOM 1783 O O . PHE A 1 234 ? -10.849 -52.403 -34.088 1.00 36.47 234 PHE A O 1
ATOM 1791 N N . GLU A 1 235 ? -12.096 -50.698 -34.850 1.00 27.35 235 GLU A N 1
ATOM 1792 C CA . GLU A 1 235 ? -12.834 -51.528 -35.794 1.00 25.66 235 GLU A CA 1
ATOM 1793 C C . GLU A 1 235 ? -11.943 -51.870 -36.988 1.00 26.42 235 GLU A C 1
ATOM 1794 O O . GLU A 1 235 ? -10.931 -51.209 -37.207 1.00 25.49 235 GLU A O 1
ATOM 1800 N N . PRO A 1 236 ? -12.294 -52.925 -37.746 1.00 36.94 236 PRO A N 1
ATOM 1801 C CA . PRO A 1 236 ? -11.453 -53.284 -38.894 1.00 32.76 236 PRO A CA 1
ATOM 1802 C C . PRO A 1 236 ? -11.351 -52.144 -39.898 1.00 35.44 236 PRO A C 1
ATOM 1803 O O . PRO A 1 236 ? -12.337 -51.445 -40.128 1.00 42.21 236 PRO A O 1
ATOM 1807 N N . PRO A 1 237 ? -10.161 -51.946 -40.480 1.00 18.31 237 PRO A N 1
ATOM 1808 C CA . PRO A 1 237 ? -9.949 -50.844 -41.422 1.00 21.71 237 PRO A CA 1
ATOM 1809 C C . PRO A 1 237 ? -10.606 -51.083 -42.780 1.00 28.08 237 PRO A C 1
ATOM 1810 O O . PRO A 1 237 ? -10.712 -52.223 -43.234 1.00 24.39 237 PRO A O 1
ATOM 1814 N N . HIS A 1 238 ? -11.053 -49.999 -43.405 1.00 39.52 238 HIS A N 1
ATOM 1815 C CA . HIS A 1 238 ? -11.539 -50.022 -44.779 1.00 36.36 238 HIS A CA 1
ATOM 1816 C C . HIS A 1 238 ? -10.871 -48.875 -45.525 1.00 36.80 238 HIS A C 1
ATOM 1817 O O . HIS A 1 238 ? -10.839 -47.748 -45.024 1.00 38.44 238 HIS A O 1
ATOM 1824 N N . ALA A 1 239 ? -10.334 -49.164 -46.708 1.00 26.28 239 ALA A N 1
ATOM 1825 C CA . ALA A 1 239 ? -9.622 -48.168 -47.507 1.00 27.35 239 ALA A CA 1
ATOM 1826 C C . ALA A 1 239 ? -8.479 -47.553 -46.702 1.00 29.08 239 ALA A C 1
ATOM 1827 O O . ALA A 1 239 ? -7.513 -48.239 -46.368 1.00 29.99 239 ALA A O 1
ATOM 1829 N N . ALA A 1 240 ? -8.594 -46.268 -46.378 1.00 25.38 240 ALA A N 1
ATOM 1830 C CA . ALA A 1 240 ? -7.565 -45.601 -45.586 1.00 24.24 240 ALA A CA 1
ATOM 1831 C C . ALA A 1 240 ? -8.104 -44.979 -44.297 1.00 22.13 240 ALA A C 1
ATOM 1832 O O . ALA A 1 240 ? -7.583 -43.962 -43.844 1.00 18.48 240 ALA A O 1
ATOM 1834 N N . THR A 1 241 ? -9.135 -45.586 -43.709 1.00 24.95 241 THR A N 1
ATOM 1835 C CA . THR A 1 241 ? -9.631 -45.153 -42.400 1.00 25.11 241 THR A CA 1
ATOM 1836 C C . THR A 1 241 ? -9.896 -46.316 -41.449 1.00 26.98 241 THR A C 1
ATOM 1837 O O . THR A 1 241 ? -9.985 -47.472 -41.860 1.00 24.56 241 THR A O 1
ATOM 1841 N N . ILE A 1 242 ? -10.012 -45.978 -40.169 1.00 35.74 242 ILE A N 1
ATOM 1842 C CA . ILE A 1 242 ? -10.388 -46.913 -39.118 1.00 31.63 242 ILE A CA 1
ATOM 1843 C C . ILE A 1 242 ? -11.374 -46.210 -38.195 1.00 32.46 242 ILE A C 1
ATOM 1844 O O . ILE A 1 242 ? -11.170 -45.048 -37.847 1.00 35.92 242 ILE A O 1
ATOM 1849 N N . ARG A 1 243 ? -12.445 -46.859 -37.791 1.00 25.58 243 ARG A N 1
ATOM 1850 C CA . ARG A 1 243 ? -13.326 -46.309 -36.791 1.00 27.17 243 ARG A CA 1
ATOM 1851 C C . ARG A 1 243 ? -12.772 -46.563 -35.423 1.00 29.23 243 ARG A C 1
ATOM 1852 O O . ARG A 1 243 ? -12.481 -47.664 -35.089 1.00 31.13 243 ARG A O 1
ATOM 1860 N N . VAL A 1 244 ? -12.608 -45.508 -34.653 1.00 23.28 244 VAL A N 1
ATOM 1861 C CA . VAL A 1 244 ? -12.093 -45.610 -33.292 1.00 22.48 244 VAL A CA 1
ATOM 1862 C C . VAL A 1 244 ? -13.161 -45.219 -32.276 1.00 26.33 244 VAL A C 1
ATOM 1863 O O . VAL A 1 244 ? -13.564 -44.058 -32.208 1.00 28.90 244 VAL A O 1
ATOM 1867 N N . LEU A 1 245 ? -13.617 -46.181 -31.480 1.00 33.23 245 LEU A N 1
ATOM 1868 C CA . LEU A 1 245 ? -14.680 -45.899 -30.522 1.00 33.80 245 LEU A CA 1
ATOM 1869 C C . LEU A 1 245 ? -14.253 -46.150 -29.084 1.00 36.89 245 LEU A C 1
ATOM 1870 O O . LEU A 1 245 ? -13.508 -47.081 -28.804 1.00 36.34 245 LEU A O 1
ATOM 1875 N N . ALA A 1 246 ? -14.728 -45.305 -28.177 1.00 27.80 246 ALA A N 1
ATOM 1876 C CA . ALA A 1 246 ? -14.585 -45.559 -26.752 1.00 27.42 246 ALA A CA 1
ATOM 1877 C C . ALA A 1 246 ? -15.739 -46.435 -26.284 1.00 27.56 246 ALA A C 1
ATOM 1878 O O . ALA A 1 246 ? -16.885 -46.217 -26.677 1.00 28.59 246 ALA A O 1
ATOM 1880 N N . LEU A 1 247 ? -15.442 -47.428 -25.454 1.00 32.71 247 LEU A N 1
ATOM 1881 C CA . LEU A 1 247 ? -16.487 -48.287 -24.907 1.00 33.00 247 LEU A CA 1
ATOM 1882 C C . LEU A 1 247 ? -17.350 -47.516 -23.915 1.00 38.55 247 LEU A C 1
ATOM 1883 O O . LEU A 1 247 ? -17.025 -46.389 -23.539 1.00 41.58 247 LEU A O 1
ATOM 1888 N N . GLY A 1 248 ? -18.452 -48.126 -23.496 1.00 43.62 248 GLY A N 1
ATOM 1889 C CA . GLY A 1 248 ? -19.378 -47.472 -22.593 1.00 37.05 248 GLY A CA 1
ATOM 1890 C C . GLY A 1 248 ? -18.863 -47.399 -21.170 1.00 44.64 248 GLY A C 1
ATOM 1891 O O . GLY A 1 248 ? -17.926 -48.108 -20.800 1.00 47.59 248 GLY A O 1
ATOM 1892 N N . ASN A 1 249 ? -19.477 -46.528 -20.377 1.00 41.93 249 ASN A N 1
ATOM 1893 C CA . ASN A 1 249 ? -19.173 -46.420 -18.956 1.00 37.22 249 ASN A CA 1
ATOM 1894 C C . ASN A 1 249 ? -19.399 -47.762 -18.266 1.00 35.59 249 ASN A C 1
ATOM 1895 O O . ASN A 1 249 ? -20.394 -48.439 -18.520 1.00 39.48 249 ASN A O 1
ATOM 1900 N N . GLN A 1 250 ? -18.467 -48.150 -17.404 1.00 38.20 250 GLN A N 1
ATOM 1901 C CA . GLN A 1 250 ? -18.556 -49.435 -16.719 1.00 40.15 250 GLN A CA 1
ATOM 1902 C C . GLN A 1 250 ? -18.930 -49.269 -15.248 1.00 38.10 250 GLN A C 1
ATOM 1903 O O . GLN A 1 250 ? -18.720 -50.176 -14.439 1.00 37.95 250 GLN A O 1
ATOM 1909 N N . GLU A 1 251 ? -19.491 -48.111 -14.915 1.00 35.56 251 GLU A N 1
ATOM 1910 C CA . GLU A 1 251 ? -19.870 -47.787 -13.543 1.00 39.34 251 GLU A CA 1
ATOM 1911 C C . GLU A 1 251 ? -20.843 -48.811 -12.959 1.00 41.49 251 GLU A C 1
ATOM 1912 O O . GLU A 1 251 ? -20.721 -49.216 -11.797 1.00 43.04 251 GLU A O 1
ATOM 1918 N N . GLY A 1 252 ? -21.801 -49.232 -13.778 1.00 33.24 252 GLY A N 1
ATOM 1919 C CA . GLY A 1 252 ? -22.802 -50.195 -13.360 1.00 32.40 252 GLY A CA 1
ATOM 1920 C C . GLY A 1 252 ? -22.220 -51.530 -12.942 1.00 35.08 252 GLY A C 1
ATOM 1921 O O . GLY A 1 252 ? -22.666 -52.121 -11.959 1.00 35.24 252 GLY A O 1
ATOM 1922 N N . SER A 1 253 ? -21.224 -52.006 -13.685 1.00 41.62 253 SER A N 1
ATOM 1923 C CA . SER A 1 253 ? -20.581 -53.283 -13.384 1.00 37.84 253 SER A CA 1
ATOM 1924 C C . SER A 1 253 ? -19.908 -53.243 -12.020 1.00 41.79 253 SER A C 1
ATOM 1925 O O . SER A 1 253 ? -20.109 -54.131 -11.184 1.00 47.08 253 SER A O 1
ATOM 1928 N N . LEU A 1 254 ? -19.108 -52.203 -11.805 1.00 37.05 254 LEU A N 1
ATOM 1929 C CA . LEU A 1 254 ? -18.398 -52.030 -10.546 1.00 37.94 254 LEU A CA 1
ATOM 1930 C C . LEU A 1 254 ? -19.368 -51.908 -9.382 1.00 35.01 254 LEU A C 1
ATOM 1931 O O . LEU A 1 254 ? -19.236 -52.620 -8.390 1.00 40.21 254 LEU A O 1
ATOM 1936 N N . LYS A 1 255 ? -20.345 -51.013 -9.509 1.00 36.02 255 LYS A N 1
ATOM 1937 C CA . LYS A 1 255 ? -21.313 -50.799 -8.436 1.00 36.67 255 LYS A CA 1
ATOM 1938 C C . LYS A 1 255 ? -22.097 -52.069 -8.123 1.00 39.14 255 LYS A C 1
ATOM 1939 O O . LYS A 1 255 ? -22.387 -52.354 -6.961 1.00 43.55 255 LYS A O 1
ATOM 1945 N N . THR A 1 256 ? -22.428 -52.834 -9.159 1.00 35.68 256 THR A N 1
ATOM 1946 C CA . THR A 1 256 ? -23.110 -54.111 -8.975 1.00 36.10 256 THR A CA 1
ATOM 1947 C C . THR A 1 256 ? -22.228 -55.081 -8.195 1.00 37.03 256 THR A C 1
ATOM 1948 O O . THR A 1 256 ? -22.687 -55.748 -7.268 1.00 41.29 256 THR A O 1
ATOM 1952 N N . ALA A 1 257 ? -20.954 -55.146 -8.566 1.00 44.76 257 ALA A N 1
ATOM 1953 C CA . ALA A 1 257 ? -20.015 -56.031 -7.883 1.00 47.79 257 ALA A CA 1
ATOM 1954 C C . ALA A 1 257 ? -19.714 -55.569 -6.455 1.00 42.51 257 ALA A C 1
ATOM 1955 O O . ALA A 1 257 ? -19.355 -56.376 -5.599 1.00 52.06 257 ALA A O 1
ATOM 1957 N N . LEU A 1 258 ? -19.866 -54.273 -6.202 1.00 41.19 258 LEU A N 1
ATOM 1958 C CA . LEU A 1 258 ? -19.483 -53.698 -4.914 1.00 42.22 258 LEU A CA 1
ATOM 1959 C C . LEU A 1 258 ? -20.546 -53.861 -3.834 1.00 45.98 258 LEU A C 1
ATOM 1960 O O . LEU A 1 258 ? -20.318 -53.497 -2.679 1.00 47.93 258 LEU A O 1
ATOM 1965 N N . THR A 1 259 ? -21.705 -54.397 -4.206 1.00 57.96 259 THR A N 1
ATOM 1966 C CA . THR A 1 259 ? -22.767 -54.646 -3.237 1.00 57.42 259 THR A CA 1
ATOM 1967 C C . THR A 1 259 ? -22.317 -55.703 -2.234 1.00 59.93 259 THR A C 1
ATOM 1968 O O . THR A 1 259 ? -22.542 -55.570 -1.030 1.00 56.34 259 THR A O 1
ATOM 1972 N N . GLY A 1 260 ? -21.663 -56.745 -2.739 1.00 88.09 260 GLY A N 1
ATOM 1973 C CA . GLY A 1 260 ? -21.108 -57.787 -1.892 1.00 87.43 260 GLY A CA 1
ATOM 1974 C C . GLY A 1 260 ? -19.776 -57.377 -1.292 1.00 92.01 260 GLY A C 1
ATOM 1975 O O . GLY A 1 260 ? -18.806 -58.137 -1.319 1.00 88.60 260 GLY A O 1
ATOM 1976 N N . ALA A 1 261 ? -19.735 -56.162 -0.751 1.00 58.19 261 ALA A N 1
ATOM 1977 C CA . ALA A 1 261 ? -18.533 -55.617 -0.133 1.00 50.78 261 ALA A CA 1
ATOM 1978 C C . ALA A 1 261 ? -18.926 -54.617 0.946 1.00 47.42 261 ALA A C 1
ATOM 1979 O O . ALA A 1 261 ? -19.910 -53.893 0.798 1.00 42.44 261 ALA A O 1
ATOM 1981 N N . MET A 1 262 ? -18.163 -54.579 2.033 1.00 45.65 262 MET A N 1
ATOM 1982 C CA . MET A 1 262 ? -18.523 -53.731 3.162 1.00 46.68 262 MET A CA 1
ATOM 1983 C C . MET A 1 262 ? -18.020 -52.304 2.977 1.00 47.56 262 MET A C 1
ATOM 1984 O O . MET A 1 262 ? -16.921 -52.077 2.471 1.00 44.83 262 MET A O 1
ATOM 1989 N N . ARG A 1 263 ? -18.843 -51.346 3.388 1.00 39.22 263 ARG A N 1
ATOM 1990 C CA . ARG A 1 263 ? -18.507 -49.936 3.263 1.00 37.34 263 ARG A CA 1
ATOM 1991 C C . ARG A 1 263 ? -17.581 -49.483 4.384 1.00 38.38 263 ARG A C 1
ATOM 1992 O O . ARG A 1 263 ? -17.383 -50.195 5.367 1.00 35.46 263 ARG A O 1
ATOM 2000 N N . VAL A 1 264 ? -16.982 -48.320 4.262 1.00 35.71 264 VAL A N 1
ATOM 2001 C CA . VAL A 1 264 ? -16.206 -47.734 5.337 1.00 32.38 264 VAL A CA 1
ATOM 2002 C C . VAL A 1 264 ? -16.495 -46.275 5.374 1.00 38.41 264 VAL A C 1
ATOM 2003 O O . VAL A 1 264 ? -16.549 -45.645 4.365 1.00 39.67 264 VAL A O 1
ATOM 2007 N N . THR A 1 265 ? -16.695 -45.770 6.569 1.00 30.97 265 THR A N 1
ATOM 2008 C CA . THR A 1 265 ? -17.077 -44.390 6.808 1.00 35.82 265 THR A CA 1
ATOM 2009 C C . THR A 1 265 ? -15.869 -43.465 6.758 1.00 35.65 265 THR A C 1
ATOM 2010 O O . THR A 1 265 ? -14.842 -43.734 7.380 1.00 34.71 265 THR A O 1
ATOM 2014 N N . LYS A 1 266 ? -15.996 -42.379 6.004 1.00 45.67 266 LYS A N 1
ATOM 2015 C CA . LYS A 1 266 ? -14.963 -41.356 5.960 1.00 45.01 266 LYS A CA 1
ATOM 2016 C C . LYS A 1 266 ? -15.350 -40.242 6.926 1.00 56.75 266 LYS A C 1
ATOM 2017 O O . LYS A 1 266 ? -16.526 -39.893 7.032 1.00 59.83 266 LYS A O 1
ATOM 2023 N N . ASP A 1 267 ? -14.363 -39.698 7.633 1.00 76.03 267 ASP A N 1
ATOM 2024 C CA . ASP A 1 267 ? -14.627 -38.806 8.762 1.00 83.14 267 ASP A CA 1
ATOM 2025 C C . ASP A 1 267 ? -15.405 -37.558 8.373 1.00 88.93 267 ASP A C 1
ATOM 2026 O O . ASP A 1 267 ? -15.280 -37.063 7.257 1.00 86.39 267 ASP A O 1
ATOM 2031 N N . GLU A 1 268 ? -16.194 -37.037 9.307 1.00 109.16 268 GLU A N 1
ATOM 2032 C CA . GLU A 1 268 ? -17.028 -35.881 9.008 1.00 116.42 268 GLU A CA 1
ATOM 2033 C C . GLU A 1 268 ? -16.273 -34.536 8.945 1.00 121.82 268 GLU A C 1
ATOM 2034 O O . GLU A 1 268 ? -16.509 -33.769 8.015 1.00 122.08 268 GLU A O 1
ATOM 2040 N N . ASN A 1 269 ? -15.374 -34.247 9.896 1.00 136.80 269 ASN A N 1
ATOM 2041 C CA . ASN A 1 269 ? -14.681 -32.941 9.908 1.00 136.82 269 ASN A CA 1
ATOM 2042 C C . ASN A 1 269 ? -13.191 -33.042 9.536 1.00 139.50 269 ASN A C 1
ATOM 2043 O O . ASN A 1 269 ? -12.584 -32.027 9.165 1.00 140.61 269 ASN A O 1
ATOM 2048 N N . ASP A 1 270 ? -12.580 -34.221 9.668 1.00 167.94 270 ASP A N 1
ATOM 2049 C CA . ASP A 1 270 ? -11.242 -34.377 9.108 1.00 166.02 270 ASP A CA 1
ATOM 2050 C C . ASP A 1 270 ? -11.359 -34.598 7.601 1.00 160.02 270 ASP A C 1
ATOM 2051 O O . ASP A 1 270 ? -10.707 -33.912 6.806 1.00 160.83 270 ASP A O 1
ATOM 2056 N N . ASN A 1 271 ? -12.236 -35.525 7.226 1.00 116.97 271 ASN A N 1
ATOM 2057 C CA . ASN A 1 271 ? -12.486 -35.875 5.832 1.00 115.47 271 ASN A CA 1
ATOM 2058 C C . ASN A 1 271 ? -11.241 -36.381 5.103 1.00 104.34 271 ASN A C 1
ATOM 2059 O O . ASN A 1 271 ? -11.150 -36.241 3.887 1.00 97.49 271 ASN A O 1
ATOM 2064 N N . ASN A 1 272 ? -10.284 -36.942 5.846 1.00 93.58 272 ASN A N 1
ATOM 2065 C CA . ASN A 1 272 ? -9.218 -37.745 5.246 1.00 92.36 272 ASN A CA 1
ATOM 2066 C C . ASN A 1 272 ? -9.117 -39.101 5.962 1.00 84.02 272 ASN A C 1
ATOM 2067 O O . ASN A 1 272 ? -8.554 -40.063 5.422 1.00 72.68 272 ASN A O 1
ATOM 2072 N N . LEU A 1 273 ? -9.693 -39.189 7.160 1.00 59.95 273 LEU A N 1
ATOM 2073 C CA . LEU A 1 273 ? -9.681 -40.436 7.918 1.00 49.35 273 LEU A CA 1
ATOM 2074 C C . LEU A 1 273 ? -10.686 -41.459 7.425 1.00 45.94 273 LEU A C 1
ATOM 2075 O O . LEU A 1 273 ? -11.773 -41.115 6.970 1.00 53.81 273 LEU A O 1
ATOM 2080 N N . TYR A 1 274 ? -10.317 -42.727 7.558 1.00 39.03 274 TYR A N 1
ATOM 2081 C CA . TYR A 1 274 ? -11.257 -43.824 7.371 1.00 36.30 274 TYR A CA 1
ATOM 2082 C C . TYR A 1 274 ? -11.467 -44.521 8.710 1.00 35.42 274 TYR A C 1
ATOM 2083 O O . TYR A 1 274 ? -10.534 -45.092 9.259 1.00 37.53 274 TYR A O 1
ATOM 2092 N N . LYS A 1 275 ? -12.679 -44.472 9.248 1.00 31.68 275 LYS A N 1
ATOM 2093 C CA . LYS A 1 275 ? -12.921 -45.068 10.558 1.00 32.10 275 LYS A CA 1
ATOM 2094 C C . LYS A 1 275 ? -13.592 -46.432 10.456 1.00 35.63 275 LYS A C 1
ATOM 2095 O O . LYS A 1 275 ? -14.674 -46.573 9.889 1.00 36.97 275 LYS A O 1
ATOM 2101 N N . LEU A 1 276 ? -12.927 -47.436 11.017 1.00 36.44 276 LEU A N 1
ATOM 2102 C CA . LEU A 1 276 ? -13.408 -48.809 10.982 1.00 32.38 276 LEU A CA 1
ATOM 2103 C C . LEU A 1 276 ? -14.502 -49.020 12.025 1.00 39.22 276 LEU A C 1
ATOM 2104 O O . LEU A 1 276 ? -14.495 -48.380 13.075 1.00 41.01 276 LEU A O 1
ATOM 2109 N N . HIS A 1 277 ? -15.436 -49.920 11.730 1.00 56.18 277 HIS A N 1
ATOM 2110 C CA . HIS A 1 277 ? -16.582 -50.169 12.602 1.00 63.46 277 HIS A CA 1
ATOM 2111 C C . HIS A 1 277 ? -16.264 -51.236 13.650 1.00 63.46 277 HIS A C 1
ATOM 2112 O O . HIS A 1 277 ? -16.675 -51.117 14.805 1.00 70.02 277 HIS A O 1
ATOM 2119 N N . GLY A 1 278 ? -15.545 -52.280 13.249 1.00 37.81 278 GLY A N 1
ATOM 2120 C CA . GLY A 1 278 ? -15.266 -53.392 14.142 1.00 40.61 278 GLY A CA 1
ATOM 2121 C C . GLY A 1 278 ? -13.890 -53.340 14.778 1.00 37.69 278 GLY A C 1
ATOM 2122 O O . GLY A 1 278 ? -13.214 -52.314 14.740 1.00 41.57 278 GLY A O 1
ATOM 2123 N N . GLY A 1 279 ? -13.476 -54.452 15.376 1.00 29.63 279 GLY A N 1
ATOM 2124 C CA . GLY A 1 279 ? -12.154 -54.538 15.966 1.00 28.07 279 GLY A CA 1
ATOM 2125 C C . GLY A 1 279 ? -12.143 -54.545 17.482 1.00 31.49 279 GLY A C 1
ATOM 2126 O O . GLY A 1 279 ? -13.048 -54.015 18.127 1.00 34.30 279 GLY A O 1
ATOM 2127 N N . HIS A 1 280 ? -11.110 -55.161 18.046 1.00 40.21 280 HIS A N 1
ATOM 2128 C CA . HIS A 1 280 ? -10.899 -55.183 19.489 1.00 41.60 280 HIS A CA 1
ATOM 2129 C C . HIS A 1 280 ? -9.616 -54.447 19.830 1.00 39.13 280 HIS A C 1
ATOM 2130 O O . HIS A 1 280 ? -8.675 -54.448 19.047 1.00 41.14 280 HIS A O 1
ATOM 2137 N N . VAL A 1 281 ? -9.571 -53.816 20.995 1.00 30.36 281 VAL A N 1
ATOM 2138 C CA . VAL A 1 281 ? -8.317 -53.247 21.472 1.00 25.17 281 VAL A CA 1
ATOM 2139 C C . VAL A 1 281 ? -8.006 -53.804 22.854 1.00 25.77 281 VAL A C 1
ATOM 2140 O O . VAL A 1 281 ? -8.666 -53.465 23.833 1.00 30.31 281 VAL A O 1
ATOM 2144 N N . SER A 1 282 ? -7.008 -54.678 22.926 1.00 24.17 282 SER A N 1
ATOM 2145 C CA . SER A 1 282 ? -6.673 -55.325 24.190 1.00 23.46 282 SER A CA 1
ATOM 2146 C C . SER A 1 282 ? -5.638 -54.514 24.949 1.00 26.97 282 SER A C 1
ATOM 2147 O O . SER A 1 282 ? -4.572 -54.204 24.417 1.00 25.98 282 SER A O 1
ATOM 2150 N N . CYS A 1 283 ? -5.953 -54.183 26.198 1.00 25.82 283 CYS A N 1
ATOM 2151 C CA . CYS A 1 283 ? -5.100 -53.313 26.993 1.00 23.87 283 CYS A CA 1
ATOM 2152 C C . CYS A 1 283 ? -4.710 -53.883 28.350 1.00 27.76 283 CYS A C 1
ATOM 2153 O O . CYS A 1 283 ? -5.523 -54.512 29.046 1.00 31.09 283 CYS A O 1
ATOM 2156 N N . ARG A 1 284 ? -3.445 -53.654 28.698 1.00 29.64 284 ARG A N 1
ATOM 2157 C CA . ARG A 1 284 ? -2.959 -53.756 30.066 1.00 21.74 284 ARG A CA 1
ATOM 2158 C C . ARG A 1 284 ? -2.761 -52.343 30.608 1.00 28.38 284 ARG A C 1
ATOM 2159 O O . ARG A 1 284 ? -1.930 -51.579 30.102 1.00 27.18 284 ARG A O 1
ATOM 2167 N N . VAL A 1 285 ? -3.543 -51.998 31.624 1.00 24.68 285 VAL A N 1
ATOM 2168 C CA . VAL A 1 285 ? -3.439 -50.713 32.294 1.00 22.05 285 VAL A CA 1
ATOM 2169 C C . VAL A 1 285 ? -2.604 -50.844 33.559 1.00 22.31 285 VAL A C 1
ATOM 2170 O O . VAL A 1 285 ? -2.935 -51.623 34.455 1.00 23.07 285 VAL A O 1
ATOM 2174 N N . LYS A 1 286 ? -1.522 -50.077 33.623 1.00 29.24 286 LYS A N 1
ATOM 2175 C CA . LYS A 1 286 ? -0.605 -50.123 34.752 1.00 30.95 286 LYS A CA 1
ATOM 2176 C C . LYS A 1 286 ? -0.793 -48.916 35.658 1.00 35.17 286 LYS A C 1
ATOM 2177 O O . LYS A 1 286 ? -0.553 -47.774 35.246 1.00 34.51 286 LYS A O 1
ATOM 2183 N N . LEU A 1 287 ? -1.232 -49.180 36.887 1.00 31.74 287 LEU A N 1
ATOM 2184 C CA . LEU A 1 287 ? -1.378 -48.142 37.904 1.00 34.40 287 LEU A CA 1
ATOM 2185 C C . LEU A 1 287 ? -0.449 -48.438 39.070 1.00 35.61 287 LEU A C 1
ATOM 2186 O O . LEU A 1 287 ? 0.022 -49.561 39.212 1.00 37.15 287 LEU A O 1
ATOM 2191 N N . SER A 1 288 ? -0.178 -47.440 39.903 1.00 45.04 288 SER A N 1
ATOM 2192 C CA . SER A 1 288 ? 0.561 -47.694 41.135 1.00 45.94 288 SER A CA 1
ATOM 2193 C C . SER A 1 288 ? -0.331 -48.480 42.086 1.00 43.46 288 SER A C 1
ATOM 2194 O O . SER A 1 288 ? -1.557 -48.441 41.966 1.00 43.01 288 SER A O 1
ATOM 2197 N N . ALA A 1 289 ? 0.285 -49.194 43.022 1.00 40.42 289 ALA A N 1
ATOM 2198 C CA . ALA A 1 289 ? -0.446 -50.093 43.909 1.00 42.68 289 ALA A CA 1
ATOM 2199 C C . ALA A 1 289 ? -1.564 -49.382 44.670 1.00 45.63 289 ALA A C 1
ATOM 2200 O O . ALA A 1 289 ? -1.334 -48.372 45.337 1.00 43.04 289 ALA A O 1
ATOM 2202 N N . LEU A 1 290 ? -2.775 -49.916 44.544 1.00 37.05 290 LEU A N 1
ATOM 2203 C CA . LEU A 1 290 ? -3.939 -49.413 45.261 1.00 41.64 290 LEU A CA 1
ATOM 2204 C C . LEU A 1 290 ? -5.065 -50.442 45.202 1.00 46.64 290 LEU A C 1
ATOM 2205 O O . LEU A 1 290 ? -4.970 -51.436 44.484 1.00 45.85 290 LEU A O 1
ATOM 2210 N N . THR A 1 291 ? -6.128 -50.208 45.961 1.00 46.11 291 THR A N 1
ATOM 2211 C CA . THR A 1 291 ? -7.230 -51.158 46.017 1.00 44.74 291 THR A CA 1
ATOM 2212 C C . THR A 1 291 ? -8.326 -50.808 45.021 1.00 44.65 291 THR A C 1
ATOM 2213 O O . THR A 1 291 ? -8.804 -49.674 44.974 1.00 44.50 291 THR A O 1
ATOM 2217 N N . LEU A 1 292 ? -8.713 -51.793 44.220 1.00 38.29 292 LEU A N 1
ATOM 2218 C CA . LEU A 1 292 ? -9.828 -51.637 43.304 1.00 35.27 292 LEU A CA 1
ATOM 2219 C C . LEU A 1 292 ? -10.998 -52.480 43.782 1.00 33.76 292 LEU A C 1
ATOM 2220 O O . LEU A 1 292 ? -10.816 -53.423 44.549 1.00 35.74 292 LEU A O 1
ATOM 2225 N N . LYS A 1 293 ? -12.199 -52.135 43.335 1.00 42.94 293 LYS A N 1
ATOM 2226 C CA . LYS A 1 293 ? -13.391 -52.877 43.719 1.00 45.16 293 LYS A CA 1
ATOM 2227 C C . LYS A 1 293 ? -13.999 -53.569 42.505 1.00 45.19 293 LYS A C 1
ATOM 2228 O O . LYS A 1 293 ? -14.519 -52.921 41.598 1.00 47.08 293 LYS A O 1
ATOM 2234 N N . GLY A 1 294 ? -13.915 -54.894 42.488 1.00 35.84 294 GLY A N 1
ATOM 2235 C CA . GLY A 1 294 ? -14.483 -55.671 41.407 1.00 32.91 294 GLY A CA 1
ATOM 2236 C C . GLY A 1 294 ? -15.974 -55.861 41.581 1.00 35.39 294 GLY A C 1
ATOM 2237 O O . GLY A 1 294 ? -16.504 -55.725 42.683 1.00 38.65 294 GLY A O 1
ATOM 2238 N N . THR A 1 295 ? -16.651 -56.176 40.483 1.00 34.31 295 THR A N 1
ATOM 2239 C CA . THR A 1 295 ? -18.088 -56.411 40.494 1.00 32.33 295 THR A CA 1
ATOM 2240 C C . THR A 1 295 ? -18.392 -57.819 39.992 1.00 34.02 295 THR A C 1
ATOM 2241 O O . THR A 1 295 ? -17.853 -58.248 38.974 1.00 34.27 295 THR A O 1
ATOM 2245 N N . SER A 1 296 ? -19.239 -58.543 40.716 1.00 42.76 296 SER A N 1
ATOM 2246 C CA . SER A 1 296 ? -19.681 -59.863 40.280 1.00 37.17 296 SER A CA 1
ATOM 2247 C C . SER A 1 296 ? -20.907 -59.730 39.384 1.00 41.15 296 SER A C 1
ATOM 2248 O O . SER A 1 296 ? -21.632 -58.739 39.461 1.00 47.63 296 SER A O 1
ATOM 2251 N N . TYR A 1 297 ? -21.141 -60.723 38.533 1.00 37.59 297 TYR A N 1
ATOM 2252 C CA . TYR A 1 297 ? -22.253 -60.648 37.591 1.00 37.24 297 TYR A CA 1
ATOM 2253 C C . TYR A 1 297 ? -23.087 -61.919 37.546 1.00 39.66 297 TYR A C 1
ATOM 2254 O O . TYR A 1 297 ? -22.600 -62.989 37.185 1.00 41.02 297 TYR A O 1
ATOM 2263 N N . LYS A 1 298 ? -24.354 -61.777 37.919 1.00 50.27 298 LYS A N 1
ATOM 2264 C CA . LYS A 1 298 ? -25.340 -62.838 37.784 1.00 45.49 298 LYS A CA 1
ATOM 2265 C C . LYS A 1 298 ? -25.654 -63.042 36.302 1.00 50.55 298 LYS A C 1
ATOM 2266 O O . LYS A 1 298 ? -25.582 -62.100 35.519 1.00 47.96 298 LYS A O 1
ATOM 2272 N N . MET A 1 299 ? -25.972 -64.270 35.909 1.00 43.13 299 MET A N 1
ATOM 2273 C CA . MET A 1 299 ? -26.350 -64.535 34.526 1.00 41.56 299 MET A CA 1
ATOM 2274 C C . MET A 1 299 ? -27.819 -64.179 34.305 1.00 42.32 299 MET A C 1
ATOM 2275 O O . MET A 1 299 ? -28.665 -64.481 35.144 1.00 46.99 299 MET A O 1
ATOM 2280 N N . CYS A 1 300 ? -28.116 -63.535 33.180 1.00 43.28 300 CYS A N 1
ATOM 2281 C CA . CYS A 1 300 ? -29.480 -63.107 32.870 1.00 45.53 300 CYS A CA 1
ATOM 2282 C C . CYS A 1 300 ? -30.465 -64.274 32.855 1.00 49.40 300 CYS A C 1
ATOM 2283 O O . CYS A 1 300 ? -30.287 -65.239 32.112 1.00 51.82 300 CYS A O 1
ATOM 2286 N N . THR A 1 301 ? -31.508 -64.171 33.675 1.00 48.47 301 THR A N 1
ATOM 2287 C CA . THR A 1 301 ? -32.486 -65.245 33.816 1.00 49.64 301 THR A CA 1
ATOM 2288 C C . THR A 1 301 ? -33.856 -64.876 33.257 1.00 51.71 301 THR A C 1
ATOM 2289 O O . THR A 1 301 ? -34.594 -65.740 32.782 1.00 56.04 301 THR A O 1
ATOM 2293 N N . ASP A 1 302 ? -34.196 -63.594 33.319 1.00 45.71 302 ASP A N 1
ATOM 2294 C CA . ASP A 1 302 ? -35.534 -63.142 32.950 1.00 46.09 302 ASP A CA 1
ATOM 2295 C C . ASP A 1 302 ? -35.692 -62.982 31.443 1.00 47.93 302 ASP A C 1
ATOM 2296 O O . ASP A 1 302 ? -34.704 -62.917 30.711 1.00 48.35 302 ASP A O 1
ATOM 2301 N N . LYS A 1 303 ? -36.938 -62.920 30.983 1.00 50.45 303 LYS A N 1
ATOM 2302 C CA . LYS A 1 303 ? -37.210 -62.924 29.550 1.00 47.06 303 LYS A CA 1
ATOM 2303 C C . LYS A 1 303 ? -36.633 -61.708 28.840 1.00 50.00 303 LYS A C 1
ATOM 2304 O O . LYS A 1 303 ? -36.869 -60.566 29.232 1.00 52.79 303 LYS A O 1
ATOM 2310 N N . MET A 1 304 ? -35.871 -61.979 27.786 1.00 46.45 304 MET A N 1
ATOM 2311 C CA . MET A 1 304 ? -35.284 -60.936 26.962 1.00 42.80 304 MET A CA 1
ATOM 2312 C C . MET A 1 304 ? -36.002 -60.871 25.621 1.00 42.73 304 MET A C 1
ATOM 2313 O O . MET A 1 304 ? -36.912 -61.657 25.354 1.00 47.55 304 MET A O 1
ATOM 2318 N N . SER A 1 305 ? -35.590 -59.931 24.780 1.00 42.91 305 SER A N 1
ATOM 2319 C CA . SER A 1 305 ? -36.190 -59.773 23.464 1.00 41.67 305 SER A CA 1
ATOM 2320 C C . SER A 1 305 ? -35.181 -59.195 22.484 1.00 47.04 305 SER A C 1
ATOM 2321 O O . SER A 1 305 ? -34.284 -58.449 22.876 1.00 46.02 305 SER A O 1
ATOM 2324 N N . PHE A 1 306 ? -35.329 -59.543 21.211 1.00 41.41 306 PHE A N 1
ATOM 2325 C CA . PHE A 1 306 ? -34.482 -58.976 20.172 1.00 41.81 306 PHE A CA 1
ATOM 2326 C C . PHE A 1 306 ? -34.960 -57.582 19.795 1.00 42.79 306 PHE A C 1
ATOM 2327 O O . PHE A 1 306 ? -35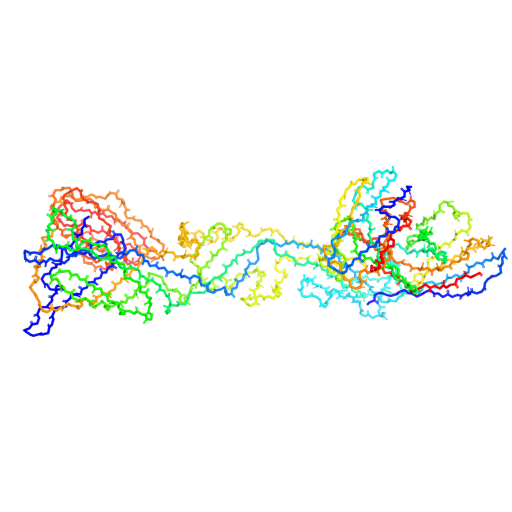.959 -57.436 19.093 1.00 49.10 306 PHE A O 1
ATOM 2335 N N . VAL A 1 307 ? -34.255 -56.558 20.267 1.00 54.86 307 VAL A N 1
ATOM 2336 C CA . VAL A 1 307 ? -34.504 -55.198 19.805 1.00 51.77 307 VAL A CA 1
ATOM 2337 C C . VAL A 1 307 ? -34.205 -55.152 18.314 1.00 59.95 307 VAL A C 1
ATOM 2338 O O . VAL A 1 307 ? -34.940 -54.546 17.534 1.00 60.80 307 VAL A O 1
ATOM 2342 N N . LYS A 1 308 ? -33.127 -55.820 17.922 1.00 68.10 308 LYS A N 1
ATOM 2343 C CA . LYS A 1 308 ? -32.836 -56.005 16.510 1.00 62.36 308 LYS A CA 1
ATOM 2344 C C . LYS A 1 308 ? -32.431 -57.458 16.264 1.00 61.25 308 LYS A C 1
ATOM 2345 O O . LYS A 1 308 ? -31.507 -57.979 16.900 1.00 63.72 308 LYS A O 1
ATOM 2351 N N . ASN A 1 309 ? -33.161 -58.106 15.358 1.00 55.43 309 ASN A N 1
ATOM 2352 C CA . ASN A 1 309 ? -32.939 -59.504 15.000 1.00 54.67 309 ASN A CA 1
ATOM 2353 C C . ASN A 1 309 ? -31.547 -59.734 14.426 1.00 54.05 309 ASN A C 1
ATOM 2354 O O . ASN A 1 309 ? -30.962 -58.824 13.837 1.00 53.17 309 ASN A O 1
ATOM 2359 N N . PRO A 1 310 ? -31.010 -60.954 14.604 1.00 49.91 310 PRO A N 1
ATOM 2360 C CA . PRO A 1 310 ? -29.701 -61.328 14.057 1.00 51.53 310 PRO A CA 1
ATOM 2361 C C . PRO A 1 310 ? -29.599 -61.063 12.559 1.00 52.50 310 PRO A C 1
ATOM 2362 O O . PRO A 1 310 ? -30.428 -61.549 11.790 1.00 54.76 310 PRO A O 1
ATOM 2366 N N . THR A 1 311 ? -28.597 -60.288 12.158 1.00 54.38 311 THR A N 1
ATOM 2367 C CA . THR A 1 311 ? -28.396 -59.962 10.751 1.00 54.16 311 THR A CA 1
ATOM 2368 C C . THR A 1 311 ? -26.917 -60.027 10.380 1.00 56.79 311 THR A C 1
ATOM 2369 O O . THR A 1 311 ? -26.047 -59.769 11.212 1.00 55.46 311 THR A O 1
ATOM 2373 N N . ASP A 1 312 ? -26.645 -60.373 9.125 1.00 53.77 312 ASP A N 1
ATOM 2374 C CA . ASP A 1 312 ? -25.279 -60.489 8.621 1.00 51.13 312 ASP A CA 1
ATOM 2375 C C . ASP A 1 312 ? -24.554 -59.144 8.664 1.00 59.21 312 ASP A C 1
ATOM 2376 O O . ASP A 1 312 ? -25.144 -58.105 8.364 1.00 59.24 312 ASP A O 1
ATOM 2381 N N . THR A 1 313 ? -23.277 -59.166 9.037 1.00 52.82 313 THR A N 1
ATOM 2382 C CA . THR A 1 313 ? -22.501 -57.936 9.174 1.00 52.38 313 THR A CA 1
ATOM 2383 C C . THR A 1 313 ? -21.647 -57.670 7.945 1.00 57.04 313 THR A C 1
ATOM 2384 O O . THR A 1 313 ? -21.186 -56.550 7.724 1.00 56.57 313 THR A O 1
ATOM 2388 N N . GLY A 1 314 ? -21.434 -58.709 7.149 1.00 74.18 314 GLY A N 1
ATOM 2389 C CA . GLY A 1 314 ? -20.574 -58.603 5.989 1.00 73.55 314 GLY A CA 1
ATOM 2390 C C . GLY A 1 314 ? -19.350 -59.484 6.114 1.00 69.08 314 GLY A C 1
ATOM 2391 O O . GLY A 1 314 ? -19.099 -60.328 5.254 1.00 69.53 314 GLY A O 1
ATOM 2392 N N . HIS A 1 315 ? -18.588 -59.297 7.189 1.00 67.38 315 HIS A N 1
ATOM 2393 C CA . HIS A 1 315 ? -17.359 -60.062 7.372 1.00 68.35 315 HIS A CA 1
ATOM 2394 C C . HIS A 1 315 ? -17.568 -61.322 8.215 1.00 65.35 315 HIS A C 1
ATOM 2395 O O . HIS A 1 315 ? -16.925 -61.507 9.246 1.00 70.33 315 HIS A O 1
ATOM 2402 N N . GLY A 1 316 ? -18.469 -62.189 7.760 1.00 40.85 316 GLY A N 1
ATOM 2403 C CA . GLY A 1 316 ? -18.634 -63.509 8.345 1.00 44.01 316 GLY A CA 1
ATOM 2404 C C . GLY A 1 316 ? -19.369 -63.581 9.672 1.00 49.75 316 GLY A C 1
ATOM 2405 O O . GLY A 1 316 ? -19.813 -64.657 10.082 1.00 45.24 316 GLY A O 1
ATOM 2406 N N . THR A 1 317 ? -19.503 -62.445 10.350 1.00 42.39 317 THR A N 1
ATOM 2407 C CA . THR A 1 317 ? -20.138 -62.424 11.663 1.00 41.06 317 THR A CA 1
ATOM 2408 C C . THR A 1 317 ? -21.598 -61.976 11.588 1.00 45.55 317 THR A C 1
ATOM 2409 O O . THR A 1 317 ? -22.055 -61.470 10.563 1.00 46.48 317 THR A O 1
ATOM 2413 N N . VAL A 1 318 ? -22.319 -62.185 12.687 1.00 47.87 318 VAL A N 1
ATOM 2414 C CA . VAL A 1 318 ? -23.729 -61.826 12.801 1.00 46.77 318 VAL A CA 1
ATOM 2415 C C . VAL A 1 318 ? -23.956 -60.948 14.027 1.00 43.70 318 VAL A C 1
ATOM 2416 O O . VAL A 1 318 ? -23.482 -61.263 15.117 1.00 42.02 318 VAL A O 1
ATOM 2420 N N . VAL A 1 319 ? -24.680 -59.848 13.846 1.00 40.31 319 VAL A N 1
ATOM 2421 C CA . VAL A 1 319 ? -24.922 -58.907 14.934 1.00 38.15 319 VAL A CA 1
ATOM 2422 C C . VAL A 1 319 ? -26.396 -58.885 15.325 1.00 41.80 319 VAL A C 1
ATOM 2423 O O . VAL A 1 319 ? -27.281 -58.906 14.470 1.00 44.67 319 VAL A O 1
ATOM 2427 N N . MET A 1 320 ? -26.649 -58.867 16.628 1.00 44.47 320 MET A N 1
ATOM 2428 C CA . MET A 1 320 ? -28.004 -58.757 17.142 1.00 42.75 320 MET A CA 1
ATOM 2429 C C . MET A 1 320 ? -28.037 -57.740 18.271 1.00 45.02 320 MET A C 1
ATOM 2430 O O . MET A 1 320 ? -26.999 -57.404 18.834 1.00 42.40 320 MET A O 1
ATOM 2435 N N . GLN A 1 321 ? -29.220 -57.237 18.600 1.00 62.62 321 GLN A N 1
ATOM 2436 C CA . GLN A 1 321 ? -29.340 -56.403 19.789 1.00 59.88 321 GLN A CA 1
ATOM 2437 C C . GLN A 1 321 ? -30.490 -56.894 20.646 1.00 61.80 321 GLN A C 1
ATOM 2438 O O . GLN A 1 321 ? -31.633 -56.952 20.188 1.00 64.56 321 GLN A O 1
ATOM 2444 N N . VAL A 1 322 ? -30.182 -57.257 21.888 1.00 43.06 322 VAL A N 1
ATOM 2445 C CA . VAL A 1 322 ? -31.208 -57.774 22.787 1.00 38.18 322 VAL A CA 1
ATOM 2446 C C . VAL A 1 322 ? -31.443 -56.825 23.962 1.00 41.46 322 VAL A C 1
ATOM 2447 O O . VAL A 1 322 ? -30.514 -56.199 24.477 1.00 42.36 322 VAL A O 1
ATOM 2451 N N . LYS A 1 323 ? -32.707 -56.707 24.355 1.00 54.11 323 LYS A N 1
ATOM 2452 C CA . LYS A 1 323 ? -33.106 -55.830 25.447 1.00 51.53 323 LYS A CA 1
ATOM 2453 C C . LYS A 1 323 ? -33.311 -56.644 26.712 1.00 52.73 323 LYS A C 1
ATOM 2454 O O . LYS A 1 323 ? -33.871 -57.739 26.669 1.00 51.39 323 LYS A O 1
ATOM 2460 N N . VAL A 1 324 ? -32.851 -56.105 27.835 1.00 51.85 324 VAL A N 1
ATOM 2461 C CA . VAL A 1 324 ? -33.020 -56.767 29.120 1.00 53.73 324 VAL A CA 1
ATOM 2462 C C . VAL A 1 324 ? -33.952 -55.948 30.005 1.00 57.78 324 VAL A C 1
ATOM 2463 O O . VAL A 1 324 ? -33.510 -55.047 30.719 1.00 56.56 324 VAL A O 1
ATOM 2467 N N . PRO A 1 325 ? -35.256 -56.256 29.951 1.00 65.06 325 PRO A N 1
ATOM 2468 C CA . PRO A 1 325 ? -36.269 -55.491 30.686 1.00 65.43 325 PRO A CA 1
ATOM 2469 C C . PRO A 1 325 ? -36.192 -55.641 32.207 1.00 67.84 325 PRO A C 1
ATOM 2470 O O . PRO A 1 325 ? -36.095 -54.628 32.896 1.00 68.28 325 PRO A O 1
ATOM 2474 N N . LYS A 1 326 ? -36.236 -56.866 32.723 1.00 83.61 326 LYS A N 1
ATOM 2475 C CA . LYS A 1 326 ? -36.314 -57.058 34.170 1.00 90.38 326 LYS A CA 1
ATOM 2476 C C . LYS A 1 326 ? -35.090 -57.733 34.781 1.00 87.80 326 LYS A C 1
ATOM 2477 O O . LYS A 1 326 ? -34.910 -57.701 35.999 1.00 93.90 326 LYS A O 1
ATOM 2483 N N . GLY A 1 327 ? -34.212 -58.309 33.987 1.00 47.39 327 GLY A N 1
ATOM 2484 C CA . GLY A 1 327 ? -33.088 -59.033 34.557 1.00 47.72 327 GLY A CA 1
ATOM 2485 C C . GLY A 1 327 ? -32.073 -58.286 35.411 1.00 50.57 327 GLY A C 1
ATOM 2486 O O . GLY A 1 327 ? -31.233 -58.876 36.033 1.00 53.95 327 GLY A O 1
ATOM 2487 N N . ALA A 1 328 ? -32.136 -56.977 35.417 1.00 68.44 328 ALA A N 1
ATOM 2488 C CA . ALA A 1 328 ? -31.260 -56.169 36.251 1.00 74.47 328 ALA A CA 1
ATOM 2489 C C . ALA A 1 328 ? -29.938 -56.088 35.612 1.00 70.41 328 ALA A C 1
ATOM 2490 O O . ALA A 1 328 ? -29.888 -56.107 34.419 1.00 76.61 328 ALA A O 1
ATOM 2492 N N . PRO A 1 329 ? -28.841 -55.865 36.457 1.00 41.55 329 PRO A N 1
ATOM 2493 C CA . PRO A 1 329 ? -27.561 -56.073 35.785 1.00 36.86 329 PRO A CA 1
ATOM 2494 C C . PRO A 1 329 ? -27.123 -57.510 35.784 1.00 37.33 329 PRO A C 1
ATOM 2495 O O . PRO A 1 329 ? -27.071 -58.160 36.798 1.00 33.59 329 PRO A O 1
ATOM 2499 N N . CYS A 1 330 ? -26.779 -57.975 34.608 1.00 41.42 330 CYS A N 1
ATOM 2500 C CA . CYS A 1 330 ? -26.552 -59.391 34.351 1.00 42.34 330 CYS A CA 1
ATOM 2501 C C . CYS A 1 330 ? -25.875 -59.657 33.008 1.00 41.57 330 CYS A C 1
ATOM 2502 O O . CYS A 1 330 ? -26.060 -58.913 32.045 1.00 39.47 330 CYS A O 1
ATOM 2505 N N . LYS A 1 331 ? -25.094 -60.732 32.954 1.00 46.14 331 LYS A N 1
ATOM 2506 C CA . LYS A 1 331 ? -24.447 -61.152 31.718 1.00 44.08 331 LYS A CA 1
ATOM 2507 C C . LYS A 1 331 ? -25.392 -62.005 30.880 1.00 42.71 331 LYS A C 1
ATOM 2508 O O . LYS A 1 331 ? -26.020 -62.930 31.392 1.00 43.95 331 LYS A O 1
ATOM 2514 N N . ILE A 1 332 ? -25.485 -61.689 29.593 1.00 41.51 332 ILE A N 1
ATOM 2515 C CA . ILE A 1 332 ? -26.361 -62.416 28.680 1.00 39.97 332 ILE A CA 1
ATOM 2516 C C . ILE A 1 332 ? -25.714 -63.704 28.185 1.00 34.73 332 ILE A C 1
ATOM 2517 O O . ILE A 1 332 ? -24.708 -63.664 27.482 1.00 39.24 332 ILE A O 1
ATOM 2522 N N . PRO A 1 333 ? -26.293 -64.856 28.550 1.00 33.43 333 PRO A N 1
ATOM 2523 C CA . PRO A 1 333 ? -25.777 -66.133 28.049 1.00 30.61 333 PRO A CA 1
ATOM 2524 C C . PRO A 1 333 ? -26.109 -66.328 26.571 1.00 33.64 333 PRO A C 1
ATOM 2525 O O . PRO A 1 333 ? -27.271 -66.235 26.175 1.00 33.87 333 PRO A O 1
ATOM 2529 N N . VAL A 1 334 ? -25.085 -66.575 25.761 1.00 34.88 334 VAL A N 1
ATOM 2530 C CA . VAL A 1 334 ? -25.259 -66.727 24.322 1.00 33.23 334 VAL A CA 1
ATOM 2531 C C . VAL A 1 334 ? -24.486 -67.928 23.796 1.00 33.77 334 VAL A C 1
ATOM 2532 O O . VAL A 1 334 ? -23.280 -68.033 24.011 1.00 37.93 334 VAL A O 1
ATOM 2536 N N . ILE A 1 335 ? -25.175 -68.837 23.113 1.00 35.73 335 ILE A N 1
ATOM 2537 C CA . ILE A 1 335 ? -24.482 -69.908 22.399 1.00 39.32 335 ILE A CA 1
ATOM 2538 C C . ILE A 1 335 ? -25.051 -70.071 20.998 1.00 36.81 335 ILE A C 1
ATOM 2539 O O . ILE A 1 335 ? -26.073 -69.481 20.664 1.00 36.10 335 ILE A O 1
ATOM 2544 N N . VAL A 1 336 ? -24.370 -70.860 20.175 1.00 35.06 336 VAL A N 1
ATOM 2545 C CA . VAL A 1 336 ? -24.852 -71.187 18.838 1.00 36.57 336 VAL A CA 1
ATOM 2546 C C . VAL A 1 336 ? -24.705 -72.687 18.622 1.00 39.31 336 VAL A C 1
ATOM 2547 O O . VAL A 1 336 ? -23.587 -73.197 18.532 1.00 34.14 336 VAL A O 1
ATOM 2551 N N . ALA A 1 337 ? -25.828 -73.394 18.543 1.00 41.21 337 ALA A N 1
ATOM 2552 C CA . ALA A 1 337 ? -25.781 -74.855 18.531 1.00 38.56 337 ALA A CA 1
ATOM 2553 C C . ALA A 1 337 ? -26.352 -75.454 17.252 1.00 45.83 337 ALA A C 1
ATOM 2554 O O . ALA A 1 337 ? -26.755 -74.732 16.345 1.00 44.11 337 ALA A O 1
ATOM 2556 N N . ASP A 1 338 ? -26.375 -76.782 17.186 1.00 48.12 338 ASP A N 1
ATOM 2557 C CA . ASP A 1 338 ? -26.951 -77.481 16.043 1.00 48.99 338 ASP A CA 1
ATOM 2558 C C . ASP A 1 338 ? -28.458 -77.605 16.192 1.00 52.72 338 ASP A C 1
ATOM 2559 O O . ASP A 1 338 ? -29.198 -77.506 15.217 1.00 55.45 338 ASP A O 1
ATOM 2564 N N . ASP A 1 339 ? -28.903 -77.834 17.423 1.00 60.83 339 ASP A N 1
ATOM 2565 C CA . ASP A 1 339 ? -30.320 -78.011 17.711 1.00 59.49 339 ASP A CA 1
ATOM 2566 C C . ASP A 1 339 ? -30.683 -77.387 19.054 1.00 59.76 339 ASP A C 1
ATOM 2567 O O . ASP A 1 339 ? -29.809 -76.958 19.806 1.00 61.55 339 ASP A O 1
ATOM 2572 N N . LEU A 1 340 ? -31.976 -77.349 19.351 1.00 46.98 340 LEU A N 1
ATOM 2573 C CA . LEU A 1 340 ? -32.465 -76.711 20.567 1.00 47.18 340 LEU A CA 1
ATOM 2574 C C . LEU A 1 340 ? -32.427 -77.653 21.766 1.00 49.63 340 LEU A C 1
ATOM 2575 O O . LEU A 1 340 ? -32.579 -77.222 22.909 1.00 49.98 340 LEU A O 1
ATOM 2580 N N . THR A 1 341 ? -32.217 -78.938 21.502 1.00 50.82 341 THR A N 1
ATOM 2581 C CA . THR A 1 341 ? -32.240 -79.945 22.557 1.00 50.14 341 THR A CA 1
ATOM 2582 C C . THR A 1 341 ? -30.911 -80.020 23.299 1.00 51.49 341 THR A C 1
ATOM 2583 O O . THR A 1 341 ? -30.780 -79.493 24.406 1.00 53.22 341 THR A O 1
ATOM 2587 N N . ALA A 1 342 ? -29.933 -80.679 22.684 1.00 62.76 342 ALA A N 1
ATOM 2588 C CA . ALA A 1 342 ? -28.613 -80.860 23.285 1.00 64.05 342 ALA A CA 1
ATOM 2589 C C . ALA A 1 342 ? -27.948 -79.521 23.577 1.00 59.61 342 ALA A C 1
ATOM 2590 O O . ALA A 1 342 ? -27.394 -79.317 24.658 1.00 59.61 342 ALA A O 1
ATOM 2592 N N . ALA A 1 343 ? -28.011 -78.620 22.599 1.00 62.69 343 ALA A N 1
ATOM 2593 C CA . ALA A 1 343 ? -27.510 -77.255 22.739 1.00 60.60 343 ALA A CA 1
ATOM 2594 C C . ALA A 1 343 ? -26.043 -77.201 23.168 1.00 59.20 343 ALA A C 1
ATOM 2595 O O . ALA A 1 343 ? -25.704 -76.590 24.182 1.00 59.10 343 ALA A O 1
ATOM 2597 N N . VAL A 1 344 ? -25.182 -77.851 22.393 1.00 55.32 344 VAL A N 1
ATOM 2598 C CA . VAL A 1 344 ? -23.741 -77.740 22.586 1.00 49.84 344 VAL A CA 1
ATOM 2599 C C . VAL A 1 344 ? -23.199 -76.658 21.660 1.00 49.71 344 VAL A C 1
ATOM 2600 O O . VAL A 1 344 ? -23.370 -76.736 20.444 1.00 50.82 344 VAL A O 1
ATOM 2604 N N . ASN A 1 345 ? -22.560 -75.646 22.240 1.00 49.08 345 ASN A N 1
ATOM 2605 C CA . ASN A 1 345 ? -22.056 -74.513 21.470 1.00 48.78 345 ASN A CA 1
ATOM 2606 C C . ASN A 1 345 ? -21.056 -74.929 20.399 1.00 46.79 345 ASN A C 1
ATOM 2607 O O . ASN A 1 345 ? -20.138 -75.705 20.658 1.00 50.17 345 ASN A O 1
ATOM 2612 N N . LYS A 1 346 ? -21.243 -74.408 19.193 1.00 42.22 346 LYS A N 1
ATOM 2613 C CA . LYS A 1 346 ? -20.350 -74.719 18.087 1.00 41.11 346 LYS A CA 1
ATOM 2614 C C . LYS A 1 346 ? -20.004 -73.468 17.293 1.00 31.91 346 LYS A C 1
ATOM 2615 O O . LYS A 1 346 ? -19.474 -73.552 16.187 1.00 36.71 346 LYS A O 1
ATOM 2621 N N . GLY A 1 347 ? -20.302 -72.308 17.869 1.00 37.36 347 GLY A N 1
ATOM 2622 C CA . GLY A 1 347 ? -19.993 -71.037 17.240 1.00 34.04 347 GLY A CA 1
ATOM 2623 C C . GLY A 1 347 ? -19.017 -70.233 18.074 1.00 30.59 347 GLY A C 1
ATOM 2624 O O . GLY A 1 347 ? -18.694 -70.610 19.200 1.00 30.21 347 GLY A O 1
ATOM 2625 N N . ILE A 1 348 ? -18.546 -69.122 17.521 1.00 25.19 348 ILE A N 1
ATOM 2626 C CA . ILE A 1 348 ? -17.597 -68.262 18.216 1.00 21.74 348 ILE A CA 1
ATOM 2627 C C . ILE A 1 348 ? -18.255 -66.962 18.664 1.00 25.46 348 ILE A C 1
ATOM 2628 O O . ILE A 1 348 ? -18.762 -66.198 17.842 1.00 26.65 348 ILE A O 1
ATOM 2633 N N . LEU A 1 349 ? -18.246 -66.716 19.971 1.00 26.30 349 LEU A N 1
ATOM 2634 C CA . LEU A 1 349 ? -18.776 -65.471 20.515 1.00 28.83 349 LEU A CA 1
ATOM 2635 C C . LEU A 1 349 ? -17.738 -64.362 20.371 1.00 29.21 349 LEU A C 1
ATOM 2636 O O . LEU A 1 349 ? -16.709 -64.369 21.045 1.00 35.21 349 LEU A O 1
ATOM 2641 N N . VAL A 1 350 ? -18.007 -63.415 19.482 1.00 26.72 350 VAL A N 1
ATOM 2642 C CA . VAL A 1 350 ? -17.075 -62.326 19.227 1.00 27.08 350 VAL A CA 1
ATOM 2643 C C . VAL A 1 350 ? -17.117 -61.304 20.355 1.00 30.81 350 VAL A C 1
ATOM 2644 O O . VAL A 1 350 ? -16.079 -60.842 20.830 1.00 29.78 350 VAL A O 1
ATOM 2648 N N . THR A 1 351 ? -18.329 -60.963 20.779 1.00 29.57 351 THR A N 1
ATOM 2649 C CA . THR A 1 351 ? -18.542 -59.967 21.820 1.00 27.21 351 THR A CA 1
ATOM 2650 C C . THR A 1 351 ? -17.934 -60.390 23.156 1.00 30.72 351 THR A C 1
ATOM 2651 O O . THR A 1 351 ? -18.142 -61.511 23.618 1.00 33.83 351 THR A O 1
ATOM 2655 N N . VAL A 1 352 ? -17.177 -59.486 23.767 1.00 29.98 352 VAL A N 1
ATOM 2656 C CA . VAL A 1 352 ? -16.603 -59.736 25.082 1.00 29.43 352 VAL A CA 1
ATOM 2657 C C . VAL A 1 352 ? -17.579 -59.334 26.183 1.00 37.32 352 VAL A C 1
ATOM 2658 O O . VAL A 1 352 ? -17.835 -58.147 26.394 1.00 36.54 352 VAL A O 1
ATOM 2662 N N . ASN A 1 353 ? -18.123 -60.336 26.869 1.00 51.72 353 ASN A N 1
ATOM 2663 C CA . ASN A 1 353 ? -19.045 -60.132 27.986 1.00 50.37 353 ASN A CA 1
ATOM 2664 C C . ASN A 1 353 ? -20.238 -59.238 27.666 1.00 52.58 353 ASN A C 1
ATOM 2665 O O . ASN A 1 353 ? -20.232 -58.048 27.990 1.00 50.79 353 ASN A O 1
ATOM 2670 N N . PRO A 1 354 ? -21.270 -59.813 27.029 1.00 36.35 354 PRO A N 1
ATOM 2671 C CA . PRO A 1 354 ? -22.524 -59.090 26.796 1.00 37.02 354 PRO A CA 1
ATOM 2672 C C . PRO A 1 354 ? -23.279 -58.864 28.105 1.00 40.71 354 PRO A C 1
ATOM 2673 O O . PRO A 1 354 ? -24.004 -59.747 28.567 1.00 39.01 354 PRO A O 1
ATOM 2677 N N . ILE A 1 355 ? -23.097 -57.689 28.698 1.00 47.78 355 ILE A N 1
ATOM 2678 C CA . ILE A 1 355 ? -23.701 -57.378 29.988 1.00 45.53 355 ILE A CA 1
ATOM 2679 C C . ILE A 1 355 ? -24.570 -56.128 29.915 1.00 48.73 355 ILE A C 1
ATOM 2680 O O . ILE A 1 355 ? -24.152 -55.103 29.377 1.00 52.97 355 ILE A O 1
ATOM 2685 N N . ALA A 1 356 ? -25.782 -56.223 30.454 1.00 50.72 356 ALA A N 1
ATOM 2686 C CA . ALA A 1 356 ? -26.678 -55.076 30.540 1.00 55.32 356 ALA A CA 1
ATOM 2687 C C . ALA A 1 356 ? -26.565 -54.417 31.912 1.00 56.51 356 ALA A C 1
ATOM 2688 O O . ALA A 1 356 ? -26.862 -55.038 32.933 1.00 52.58 356 ALA A O 1
ATOM 2690 N N . SER A 1 357 ? -26.132 -53.159 31.928 1.00 53.38 357 SER A N 1
ATOM 2691 C CA . SER A 1 357 ? -25.902 -52.438 33.176 1.00 52.75 357 SER A CA 1
ATOM 2692 C C . SER A 1 357 ? -27.182 -52.276 33.986 1.00 52.71 357 SER A C 1
ATOM 2693 O O . SER A 1 357 ? -27.288 -52.773 35.106 1.00 54.65 357 SER A O 1
ATOM 2696 N N . THR A 1 358 ? -28.150 -51.570 33.416 1.00 57.36 358 THR A N 1
ATOM 2697 C CA . THR A 1 358 ? -29.415 -51.339 34.095 1.00 62.10 358 THR A CA 1
ATOM 2698 C C . THR A 1 358 ? -30.549 -52.000 33.330 1.00 60.84 358 THR A C 1
ATOM 2699 O O . THR A 1 358 ? -30.374 -52.430 32.190 1.00 58.01 358 THR A O 1
ATOM 2703 N N . ASN A 1 359 ? -31.713 -52.080 33.962 1.00 58.82 359 ASN A N 1
ATOM 2704 C CA . ASN A 1 359 ? -32.888 -52.631 33.306 1.00 62.99 359 ASN A CA 1
ATOM 2705 C C . ASN A 1 359 ? -33.331 -51.752 32.144 1.00 65.08 359 ASN A C 1
ATOM 2706 O O . ASN A 1 359 ? -33.022 -50.556 32.109 1.00 67.36 359 ASN A O 1
ATOM 2711 N N . ASP A 1 360 ? -34.053 -52.357 31.203 1.00 66.22 360 ASP A N 1
ATOM 2712 C CA . ASP A 1 360 ? -34.396 -51.704 29.945 1.00 72.11 360 ASP A CA 1
ATOM 2713 C C . ASP A 1 360 ? -33.144 -51.122 29.291 1.00 71.45 360 ASP A C 1
ATOM 2714 O O . ASP A 1 360 ? -33.049 -49.917 29.086 1.00 78.55 360 ASP A O 1
ATOM 2719 N N . ASP A 1 361 ? -32.186 -51.987 28.970 1.00 51.16 361 ASP A N 1
ATOM 2720 C CA . ASP A 1 361 ? -30.963 -51.576 28.282 1.00 47.26 361 ASP A CA 1
ATOM 2721 C C . ASP A 1 361 ? -30.725 -52.484 27.080 1.00 51.64 361 ASP A C 1
ATOM 2722 O O . ASP A 1 361 ? -30.904 -53.701 27.169 1.00 47.72 361 ASP A O 1
ATOM 2727 N N . GLU A 1 362 ? -30.344 -51.877 25.956 1.00 53.05 362 GLU A N 1
ATOM 2728 C CA . GLU A 1 362 ? -30.159 -52.595 24.694 1.00 48.82 362 GLU A CA 1
ATOM 2729 C C . GLU A 1 362 ? -28.692 -52.927 24.440 1.00 53.10 362 GLU A C 1
ATOM 2730 O O . GLU A 1 362 ? -27.845 -52.036 24.370 1.00 55.99 362 GLU A O 1
ATOM 2736 N N . VAL A 1 363 ? -28.406 -54.217 24.281 1.00 43.29 363 VAL A N 1
ATOM 2737 C CA . VAL A 1 363 ? -27.032 -54.698 24.188 1.00 42.57 363 VAL A CA 1
ATOM 2738 C C . VAL A 1 363 ? -26.712 -55.364 22.849 1.00 41.18 363 VAL A C 1
ATOM 2739 O O . VAL A 1 363 ? -27.462 -56.223 22.375 1.00 45.81 363 VAL A O 1
ATOM 2743 N N . LEU A 1 364 ? -25.591 -54.958 22.252 1.00 47.17 364 LEU A N 1
ATOM 2744 C CA . LEU A 1 364 ? -25.089 -55.565 21.022 1.00 43.08 364 LEU A CA 1
ATOM 2745 C C . LEU A 1 364 ? -24.364 -56.878 21.292 1.00 40.67 364 LEU A C 1
ATOM 2746 O O . LEU A 1 364 ? -23.513 -56.962 22.179 1.00 38.56 364 LEU A O 1
ATOM 2751 N N . ILE A 1 365 ? -24.706 -57.900 20.513 1.00 33.43 365 ILE A N 1
ATOM 2752 C CA . ILE A 1 365 ? -24.047 -59.196 20.600 1.00 35.66 365 ILE A CA 1
ATOM 2753 C C . ILE A 1 365 ? -23.630 -59.668 19.209 1.00 36.30 365 ILE A C 1
ATOM 2754 O O . ILE A 1 365 ? -24.469 -59.838 18.317 1.00 36.12 365 ILE A O 1
ATOM 2759 N N . GLU A 1 366 ? -22.328 -59.863 19.029 1.00 30.78 366 GLU A N 1
ATOM 2760 C CA . GLU A 1 366 ? -21.790 -60.340 17.762 1.00 31.47 366 GLU A CA 1
ATOM 2761 C C . GLU A 1 366 ? -21.312 -61.779 17.901 1.00 31.94 366 GLU A C 1
ATOM 2762 O O . GLU A 1 366 ? -20.654 -62.135 18.878 1.00 33.19 366 GLU A O 1
ATOM 2768 N N . VAL A 1 367 ? -21.638 -62.600 16.912 1.00 33.50 367 VAL A N 1
ATOM 2769 C CA . VAL A 1 367 ? -21.380 -64.030 16.990 1.00 30.67 367 VAL A CA 1
ATOM 2770 C C . VAL A 1 367 ? -20.935 -64.592 15.636 1.00 33.08 367 VAL A C 1
ATOM 2771 O O . VAL A 1 367 ? -21.355 -64.108 14.588 1.00 37.78 367 VAL A O 1
ATOM 2775 N N . ASN A 1 368 ? -20.066 -65.599 15.662 1.00 29.45 368 ASN A N 1
ATOM 2776 C CA . ASN A 1 368 ? -19.621 -66.257 14.437 1.00 25.09 368 ASN A CA 1
ATOM 2777 C C . ASN A 1 368 ? -20.119 -67.697 14.380 1.00 28.00 368 ASN A C 1
ATOM 2778 O O . ASN A 1 368 ? -19.494 -68.595 14.944 1.00 34.12 368 ASN A O 1
ATOM 2783 N N . PRO A 1 369 ? -21.241 -67.925 13.682 1.00 35.53 369 PRO A N 1
ATOM 2784 C CA . PRO A 1 369 ? -21.875 -69.245 13.632 1.00 34.25 369 PRO A CA 1
ATOM 2785 C C . PRO A 1 369 ? -21.119 -70.205 12.724 1.00 37.38 369 PRO A C 1
ATOM 2786 O O . PRO A 1 369 ? -20.331 -69.755 11.893 1.00 41.11 369 PRO A O 1
ATOM 2790 N N . PRO A 1 370 ? -21.351 -71.517 12.881 1.00 37.16 370 PRO A N 1
ATOM 2791 C CA . PRO A 1 370 ? -20.702 -72.479 11.986 1.00 34.19 370 PRO A CA 1
ATOM 2792 C C . PRO A 1 370 ? -21.287 -72.406 10.584 1.00 38.40 370 PRO A C 1
ATOM 2793 O O . PRO A 1 370 ? -22.333 -71.785 10.391 1.00 39.28 370 PRO A O 1
ATOM 2797 N N . PHE A 1 371 ? -20.618 -73.023 9.617 1.00 35.37 371 PHE A N 1
ATOM 2798 C CA . PHE A 1 371 ? -21.166 -73.106 8.272 1.00 34.77 371 PHE A CA 1
ATOM 2799 C C . PHE A 1 371 ? -22.334 -74.086 8.254 1.00 35.80 371 PHE A C 1
ATOM 2800 O O . PHE A 1 371 ? -22.290 -75.133 8.901 1.00 29.20 371 PHE A O 1
ATOM 2808 N N . GLY A 1 372 ? -23.385 -73.730 7.522 1.00 38.27 372 GLY A N 1
ATOM 2809 C CA . GLY A 1 372 ? -24.568 -74.563 7.432 1.00 38.36 372 GLY A CA 1
ATOM 2810 C C . GLY A 1 372 ? -25.709 -74.039 8.281 1.00 41.91 372 GLY A C 1
ATOM 2811 O O . GLY A 1 372 ? -25.865 -72.830 8.444 1.00 41.54 372 GLY A O 1
ATOM 2812 N N . ASP A 1 373 ? -26.506 -74.952 8.825 1.00 40.57 373 ASP A N 1
ATOM 2813 C CA . ASP A 1 373 ? -27.649 -74.582 9.651 1.00 38.08 373 ASP A CA 1
ATOM 2814 C C . ASP A 1 373 ? -27.304 -74.614 11.134 1.00 42.44 373 ASP A C 1
ATOM 2815 O O . ASP A 1 373 ? -26.645 -75.542 11.605 1.00 43.56 373 ASP A O 1
ATOM 2820 N N . SER A 1 374 ? -27.755 -73.600 11.868 1.00 42.67 374 SER A N 1
ATOM 2821 C CA . SER A 1 374 ? -27.538 -73.553 13.310 1.00 42.07 374 SER A CA 1
ATOM 2822 C C . SER A 1 374 ? -28.613 -72.729 14.013 1.00 43.57 374 SER A C 1
ATOM 2823 O O . SER A 1 374 ? -29.437 -72.083 13.368 1.00 42.79 374 SER A O 1
ATOM 2826 N N . TYR A 1 375 ? -28.593 -72.762 15.342 1.00 47.57 375 TYR A N 1
ATOM 2827 C CA . TYR A 1 375 ? -29.513 -71.983 16.158 1.00 45.70 375 TYR A CA 1
ATOM 2828 C C . TYR A 1 375 ? -28.760 -71.025 17.070 1.00 45.18 375 TYR A C 1
ATOM 2829 O O . TYR A 1 375 ? -27.950 -71.448 17.903 1.00 43.85 375 TYR A O 1
ATOM 2838 N N . ILE A 1 376 ? -29.026 -69.734 16.898 1.00 34.55 376 ILE A N 1
ATOM 2839 C CA . ILE A 1 376 ? -28.536 -68.722 17.820 1.00 35.47 376 ILE A CA 1
ATOM 2840 C C . ILE A 1 376 ? -29.444 -68.693 19.040 1.00 37.56 376 ILE A C 1
ATOM 2841 O O . ILE A 1 376 ? -30.640 -68.418 18.930 1.00 40.71 376 ILE A O 1
ATOM 2846 N N . ILE A 1 377 ? -28.867 -68.991 20.199 1.00 36.42 377 ILE A N 1
ATOM 2847 C CA . ILE A 1 377 ? -29.623 -69.095 21.437 1.00 32.03 377 ILE A CA 1
ATOM 2848 C C . ILE A 1 377 ? -29.164 -68.066 22.465 1.00 35.23 377 ILE A C 1
ATOM 2849 O O . ILE A 1 377 ? -28.018 -68.097 22.932 1.00 36.89 377 ILE A O 1
ATOM 2854 N N . VAL A 1 378 ? -30.071 -67.156 22.805 1.00 36.22 378 VAL A N 1
ATOM 2855 C CA . VAL A 1 378 ? -29.814 -66.137 23.814 1.00 35.50 378 VAL A CA 1
ATOM 2856 C C . VAL A 1 378 ? -30.601 -66.454 25.081 1.00 35.38 378 VAL A C 1
ATOM 2857 O O . VAL A 1 378 ? -31.805 -66.661 25.028 1.00 39.92 378 VAL A O 1
ATOM 2861 N N . GLY A 1 379 ? -29.921 -66.505 26.218 1.00 36.75 379 GLY A N 1
ATOM 2862 C CA . GLY A 1 379 ? -30.584 -66.831 27.466 1.00 39.75 379 GLY A CA 1
ATOM 2863 C C . GLY A 1 379 ? -30.756 -68.326 27.648 1.00 43.45 379 GLY A C 1
ATOM 2864 O O . GLY A 1 379 ? -30.389 -69.113 26.776 1.00 38.66 379 GLY A O 1
ATOM 2865 N N . THR A 1 380 ? -31.312 -68.718 28.791 1.00 54.43 380 THR A N 1
ATOM 2866 C CA . THR A 1 380 ? -31.599 -70.121 29.067 1.00 51.93 380 THR A CA 1
ATOM 2867 C C . THR A 1 380 ? -32.974 -70.267 29.710 1.00 53.39 380 THR A C 1
ATOM 2868 O O . THR A 1 380 ? -33.534 -69.298 30.222 1.00 55.73 380 THR A O 1
ATOM 2871 N N . GLY A 1 381 ? -33.517 -71.478 29.677 1.00 45.21 381 GLY A N 1
ATOM 2872 C CA . GLY A 1 381 ? -34.817 -71.740 30.267 1.00 40.31 381 GLY A CA 1
ATOM 2873 C C . GLY A 1 381 ? -35.970 -71.493 29.316 1.00 43.29 381 GLY A C 1
ATOM 2874 O O . GLY A 1 381 ? -35.775 -71.377 28.106 1.00 41.08 381 GLY A O 1
ATOM 2875 N N . ASP A 1 382 ? -37.193 -71.392 29.779 1.00 47.46 382 ASP A N 1
ATOM 2876 C CA . ASP A 1 382 ? -38.268 -71.308 28.811 1.00 40.66 382 ASP A CA 1
ATOM 2877 C C . ASP A 1 382 ? -38.371 -70.012 28.093 1.00 42.18 382 ASP A C 1
ATOM 2878 O O . ASP A 1 382 ? -38.753 -69.988 26.966 1.00 42.26 382 ASP A O 1
ATOM 2883 N N . SER A 1 383 ? -38.009 -68.926 28.730 1.00 59.61 383 SER A N 1
ATOM 2884 C CA . SER A 1 383 ? -38.127 -67.657 28.023 1.00 56.90 383 SER A CA 1
ATOM 2885 C C . SER A 1 383 ? -36.901 -67.326 27.179 1.00 56.20 383 SER A C 1
ATOM 2886 O O . SER A 1 383 ? -36.639 -66.156 26.894 1.00 57.55 383 SER A O 1
ATOM 2889 N N . ARG A 1 384 ? -36.155 -68.348 26.772 1.00 42.19 384 ARG A N 1
ATOM 2890 C CA . ARG A 1 384 ? -34.937 -68.121 26.005 1.00 39.43 384 ARG A CA 1
ATOM 2891 C C . ARG A 1 384 ? -35.255 -67.733 24.563 1.00 41.28 384 ARG A C 1
ATOM 2892 O O . ARG A 1 384 ? -36.191 -68.254 23.953 1.00 39.68 384 ARG A O 1
ATOM 2900 N N . LEU A 1 385 ? -34.478 -66.793 24.036 1.00 39.82 385 LEU A N 1
ATOM 2901 C CA . LEU A 1 385 ? -34.581 -66.384 22.642 1.00 42.36 385 LEU A CA 1
ATOM 2902 C C . LEU A 1 385 ? -33.902 -67.395 21.726 1.00 43.76 385 LEU A C 1
ATOM 2903 O O . LEU A 1 385 ? -32.795 -67.864 22.007 1.00 46.15 385 LEU A O 1
ATOM 2908 N N . THR A 1 386 ? -34.574 -67.714 20.626 1.00 44.97 386 THR A N 1
ATOM 2909 C CA . THR A 1 386 ? -34.074 -68.672 19.652 1.00 38.56 386 THR A CA 1
ATOM 2910 C C . THR A 1 386 ? -34.228 -68.122 18.239 1.00 47.91 386 THR A C 1
ATOM 2911 O O . THR A 1 386 ? -35.304 -67.659 17.860 1.00 49.61 386 THR A O 1
ATOM 2915 N N . TYR A 1 387 ? -33.150 -68.167 17.463 1.00 50.62 387 TYR A N 1
ATOM 2916 C CA . TYR A 1 387 ? -33.181 -67.654 16.099 1.00 47.56 387 TYR A CA 1
ATOM 2917 C C . TYR A 1 387 ? -32.391 -68.554 15.153 1.00 51.30 387 TYR A C 1
ATOM 2918 O O . TYR A 1 387 ? -31.175 -68.683 15.281 1.00 54.71 387 TYR A O 1
ATOM 2927 N N . GLN A 1 388 ? -33.087 -69.174 14.205 1.00 48.77 388 GLN A N 1
ATOM 2928 C CA . GLN A 1 388 ? -32.452 -70.072 13.245 1.00 45.14 388 GLN A CA 1
ATOM 2929 C C . GLN A 1 388 ? -31.540 -69.301 12.292 1.00 45.00 388 GLN A C 1
ATOM 2930 O O . GLN A 1 388 ? -31.728 -68.105 12.075 1.00 48.33 388 GLN A O 1
ATOM 2936 N N . TRP A 1 389 ? -30.553 -69.986 11.722 1.00 45.39 389 TRP A N 1
ATOM 2937 C CA . TRP A 1 389 ? -29.577 -69.320 10.868 1.00 41.09 389 TRP A CA 1
ATOM 2938 C C . TRP A 1 389 ? -28.931 -70.252 9.847 1.00 42.25 389 TRP A C 1
ATOM 2939 O O . TRP A 1 389 ? -28.619 -71.408 10.147 1.00 43.79 389 TRP A O 1
ATOM 2950 N N . HIS A 1 390 ? -28.729 -69.732 8.640 1.00 44.57 390 HIS A N 1
ATOM 2951 C CA . HIS A 1 390 ? -28.020 -70.457 7.594 1.00 46.63 390 HIS A CA 1
ATOM 2952 C C . HIS A 1 390 ? -26.826 -69.648 7.098 1.00 47.55 390 HIS A C 1
ATOM 2953 O O . HIS A 1 390 ? -26.969 -68.505 6.663 1.00 48.16 390 HIS A O 1
ATOM 2960 N N . LYS A 1 391 ? -25.647 -70.253 7.168 1.00 44.08 391 LYS A N 1
ATOM 2961 C CA . LYS A 1 391 ? -24.414 -69.608 6.741 1.00 43.86 391 LYS A CA 1
ATOM 2962 C C . LYS A 1 391 ? -23.795 -70.398 5.596 1.00 45.98 391 LYS A C 1
ATOM 2963 O O . LYS A 1 391 ? -23.853 -7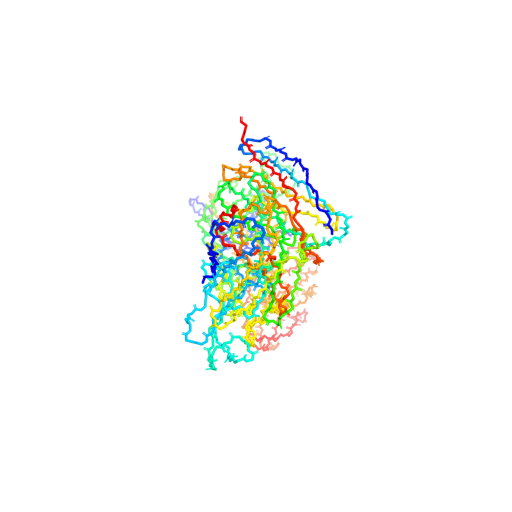1.627 5.585 1.00 47.30 391 LYS A O 1
ATOM 2969 N N . GLU A 1 392 ? -23.210 -69.699 4.629 1.00 61.13 392 GLU A N 1
ATOM 2970 C CA . GLU A 1 392 ? -22.581 -70.370 3.498 1.00 59.79 392 GLU A CA 1
ATOM 2971 C C . GLU A 1 392 ? -21.480 -69.516 2.882 1.00 65.81 392 GLU A C 1
ATOM 2972 O O . GLU A 1 392 ? -20.500 -70.040 2.351 1.00 71.75 392 GLU A O 1
ATOM 2978 N N . GLU B 2 2 ? 5.510 -40.390 -41.011 1.00 63.19 2 GLU H N 1
ATOM 2979 C CA . GLU B 2 2 ? 5.578 -38.967 -40.704 1.00 62.99 2 GLU H CA 1
ATOM 2980 C C . GLU B 2 2 ? 5.314 -38.150 -41.961 1.00 58.28 2 GLU H C 1
ATOM 2981 O O . GLU B 2 2 ? 6.202 -37.984 -42.797 1.00 60.22 2 GLU H O 1
ATOM 2987 N N . VAL B 2 3 ? 4.092 -37.643 -42.090 1.00 30.36 3 VAL H N 1
ATOM 2988 C CA . VAL B 2 3 ? 3.688 -36.917 -43.287 1.00 29.28 3 VAL H CA 1
ATOM 2989 C C . VAL B 2 3 ? 4.396 -35.569 -43.407 1.00 26.18 3 VAL H C 1
ATOM 2990 O O . VAL B 2 3 ? 4.366 -34.756 -42.485 1.00 31.77 3 VAL H O 1
ATOM 2994 N N . GLN B 2 4 ? 5.039 -35.351 -44.551 1.00 32.94 4 GLN H N 1
ATOM 2995 C CA . GLN B 2 4 ? 5.734 -34.101 -44.852 1.00 35.20 4 GLN H CA 1
ATOM 2996 C C . GLN B 2 4 ? 5.437 -33.663 -46.282 1.00 33.18 4 GLN H C 1
ATOM 2997 O O . GLN B 2 4 ? 5.286 -34.501 -47.176 1.00 32.69 4 GLN H O 1
ATOM 3003 N N . LEU B 2 5 ? 5.354 -32.352 -46.494 1.00 30.84 5 LEU H N 1
ATOM 3004 C CA . LEU B 2 5 ? 5.102 -31.803 -47.823 1.00 31.57 5 LEU H CA 1
ATOM 3005 C C . LEU B 2 5 ? 6.244 -30.893 -48.250 1.00 37.59 5 LEU H C 1
ATOM 3006 O O . LEU B 2 5 ? 6.776 -30.135 -47.436 1.00 37.51 5 LEU H O 1
ATOM 3011 N N . VAL B 2 6 ? 6.624 -30.967 -49.524 1.00 39.13 6 VAL H N 1
ATOM 3012 C CA . VAL B 2 6 ? 7.667 -30.087 -50.054 1.00 45.48 6 VAL H CA 1
ATOM 3013 C C . VAL B 2 6 ? 7.259 -29.474 -51.391 1.00 42.64 6 VAL H C 1
ATOM 3014 O O . VAL B 2 6 ? 6.939 -30.195 -52.331 1.00 45.93 6 VAL H O 1
ATOM 3018 N N . GLU B 2 7 ? 7.277 -28.148 -51.487 1.00 40.80 7 GLU H N 1
ATOM 3019 C CA . GLU B 2 7 ? 6.932 -27.492 -52.747 1.00 54.62 7 GLU H CA 1
ATOM 3020 C C . GLU B 2 7 ? 8.176 -27.088 -53.535 1.00 55.59 7 GLU H C 1
ATOM 3021 O O . GLU B 2 7 ? 9.166 -26.632 -52.964 1.00 58.13 7 GLU H O 1
ATOM 3027 N N . SER B 2 8 ? 8.112 -27.260 -54.853 1.00 53.30 8 SER H N 1
ATOM 3028 C CA . SER B 2 8 ? 9.239 -26.953 -55.727 1.00 53.41 8 SER H CA 1
ATOM 3029 C C . SER B 2 8 ? 8.772 -26.410 -57.075 1.00 58.89 8 SER H C 1
ATOM 3030 O O . SER B 2 8 ? 7.583 -26.443 -57.393 1.00 55.88 8 SER H O 1
ATOM 3033 N N . GLY B 2 9 ? 9.719 -25.913 -57.866 1.00 77.11 9 GLY H N 1
ATOM 3034 C CA . GLY B 2 9 ? 9.412 -25.361 -59.172 1.00 77.33 9 GLY H CA 1
ATOM 3035 C C . GLY B 2 9 ? 10.212 -24.108 -59.470 1.00 75.62 9 GLY H C 1
ATOM 3036 O O . GLY B 2 9 ? 11.170 -23.798 -58.760 1.00 77.36 9 GLY H O 1
ATOM 3037 N N . PRO B 2 10 ? 9.826 -23.383 -60.530 1.00 68.03 10 PRO H N 1
ATOM 3038 C CA . PRO B 2 10 ? 10.489 -22.136 -60.923 1.00 63.27 10 PRO H CA 1
ATOM 3039 C C . PRO B 2 10 ? 10.270 -21.024 -59.908 1.00 61.80 10 PRO H C 1
ATOM 3040 O O . PRO B 2 10 ? 9.146 -20.555 -59.727 1.00 65.37 10 PRO H O 1
ATOM 3044 N N . ARG B 2 11 ? 11.349 -20.612 -59.252 1.00 66.47 11 ARG H N 1
ATOM 3045 C CA . ARG B 2 11 ? 11.297 -19.525 -58.289 1.00 73.13 11 ARG H CA 1
ATOM 3046 C C . ARG B 2 11 ? 11.264 -18.180 -59.018 1.00 75.27 11 ARG H C 1
ATOM 3047 O O . ARG B 2 11 ? 10.764 -17.182 -58.494 1.00 66.46 11 ARG H O 1
ATOM 3055 N N . LEU B 2 12 ? 11.790 -18.176 -60.241 1.00 83.64 12 LEU H N 1
ATOM 3056 C CA . LEU B 2 12 ? 11.828 -16.982 -61.080 1.00 78.84 12 LEU H CA 1
ATOM 3057 C C . LEU B 2 12 ? 10.840 -17.100 -62.236 1.00 78.10 12 LEU H C 1
ATOM 3058 O O . LEU B 2 12 ? 11.019 -17.930 -63.128 1.00 78.64 12 LEU H O 1
ATOM 3063 N N . VAL B 2 13 ? 9.795 -16.279 -62.217 1.00 69.85 13 VAL H N 1
ATOM 3064 C CA . VAL B 2 13 ? 8.815 -16.278 -63.300 1.00 77.34 13 VAL H CA 1
ATOM 3065 C C . VAL B 2 13 ? 8.623 -14.867 -63.849 1.00 82.08 13 VAL H C 1
ATOM 3066 O O . VAL B 2 13 ? 8.631 -13.895 -63.095 1.00 79.92 13 VAL H O 1
ATOM 3070 N N . LYS B 2 14 ? 8.458 -14.761 -65.165 1.00 88.87 14 LYS H N 1
ATOM 3071 C CA . LYS B 2 14 ? 8.183 -13.480 -65.815 1.00 90.23 14 LYS H CA 1
ATOM 3072 C C . LYS B 2 14 ? 6.670 -13.261 -65.918 1.00 88.37 14 LYS H C 1
ATOM 3073 O O . LYS B 2 14 ? 5.913 -14.222 -65.924 1.00 92.01 14 LYS H O 1
ATOM 3079 N N . PRO B 2 15 ? 6.220 -11.997 -65.972 1.00 86.07 15 PRO H N 1
ATOM 3080 C CA . PRO B 2 15 ? 4.783 -11.697 -66.073 1.00 84.39 15 PRO H CA 1
ATOM 3081 C C . PRO B 2 15 ? 4.110 -12.303 -67.307 1.00 87.20 15 PRO H C 1
ATOM 3082 O O . PRO B 2 15 ? 4.800 -12.776 -68.212 1.00 92.07 15 PRO H O 1
ATOM 3086 N N . SER B 2 16 ? 2.775 -12.306 -67.309 1.00 91.41 16 SER H N 1
ATOM 3087 C CA . SER B 2 16 ? 1.953 -12.830 -68.408 1.00 99.93 16 SER H CA 1
ATOM 3088 C C . SER B 2 16 ? 2.094 -14.347 -68.590 1.00 102.97 16 SER H C 1
ATOM 3089 O O . SER B 2 16 ? 1.405 -14.952 -69.414 1.00 102.57 16 SER H O 1
ATOM 3092 N N . GLU B 2 17 ? 2.981 -14.953 -67.808 1.00 113.31 17 GLU H N 1
ATOM 3093 C CA . GLU B 2 17 ? 3.371 -16.350 -67.985 1.00 111.63 17 GLU H CA 1
ATOM 3094 C C . GLU B 2 17 ? 2.385 -17.331 -67.380 1.00 112.71 17 GLU H C 1
ATOM 3095 O O . GLU B 2 17 ? 1.259 -16.980 -67.031 1.00 107.15 17 GLU H O 1
ATOM 3101 N N . THR B 2 18 ? 2.848 -18.567 -67.235 1.00 113.34 18 THR H N 1
ATOM 3102 C CA . THR B 2 18 ? 2.199 -19.552 -66.387 1.00 105.49 18 THR H CA 1
ATOM 3103 C C . THR B 2 18 ? 3.132 -19.851 -65.215 1.00 107.47 18 THR H C 1
ATOM 3104 O O . THR B 2 18 ? 4.339 -19.624 -65.306 1.00 108.81 18 THR H O 1
ATOM 3108 N N . LEU B 2 19 ? 2.577 -20.343 -64.114 1.00 75.73 19 LEU H N 1
ATOM 3109 C CA . LEU B 2 19 ? 3.379 -20.685 -62.943 1.00 67.40 19 LEU H CA 1
ATOM 3110 C C . LEU B 2 19 ? 3.140 -22.135 -62.525 1.00 63.95 19 LEU H C 1
ATOM 3111 O O . LEU B 2 19 ? 2.040 -22.484 -62.109 1.00 59.00 19 LEU H O 1
ATOM 3116 N N . SER B 2 20 ? 4.164 -22.978 -62.639 1.00 73.23 20 SER H N 1
ATOM 3117 C CA . SER B 2 20 ? 4.014 -24.400 -62.326 1.00 67.60 20 SER H CA 1
ATOM 3118 C C . SER B 2 20 ? 4.756 -24.824 -61.068 1.00 69.25 20 SER H C 1
ATOM 3119 O O . SER B 2 20 ? 5.965 -25.057 -61.097 1.00 72.80 20 SER H O 1
ATOM 3122 N N . LEU B 2 21 ? 4.015 -24.945 -59.972 1.00 60.55 21 LEU H N 1
ATOM 3123 C CA . LEU B 2 21 ? 4.579 -25.411 -58.713 1.00 57.38 21 LEU H CA 1
ATOM 3124 C C . LEU B 2 21 ? 4.095 -26.819 -58.397 1.00 51.68 21 LEU H C 1
ATOM 3125 O O . LEU B 2 21 ? 2.952 -27.170 -58.684 1.00 48.08 21 LEU H O 1
ATOM 3130 N N . THR B 2 22 ? 4.972 -27.623 -57.804 1.00 46.30 22 THR H N 1
ATOM 3131 C CA . THR B 2 22 ? 4.646 -29.007 -57.484 1.00 47.00 22 THR H CA 1
ATOM 3132 C C . THR B 2 22 ? 4.885 -29.325 -56.010 1.00 47.31 22 THR H C 1
ATOM 3133 O O . THR B 2 22 ? 5.982 -29.122 -55.488 1.00 47.41 22 THR H O 1
ATOM 3137 N N . CYS B 2 23 ? 3.846 -29.821 -55.346 1.00 45.26 23 CYS H N 1
ATOM 3138 C CA . CYS B 2 23 ? 3.948 -30.246 -53.956 1.00 44.63 23 CYS H CA 1
ATOM 3139 C C . CYS B 2 23 ? 4.049 -31.764 -53.871 1.00 44.76 23 CYS H C 1
ATOM 3140 O O . CYS B 2 23 ? 3.169 -32.488 -54.351 1.00 43.90 23 CYS H O 1
ATOM 3143 N N . THR B 2 24 ? 5.133 -32.224 -53.252 1.00 39.12 24 THR H N 1
ATOM 3144 C CA . THR B 2 24 ? 5.414 -33.640 -53.068 1.00 39.25 24 THR H CA 1
ATOM 3145 C C . THR B 2 24 ? 5.088 -34.077 -51.644 1.00 36.69 24 THR H C 1
ATOM 3146 O O . THR B 2 24 ? 5.545 -33.464 -50.669 1.00 35.02 24 THR H O 1
ATOM 3150 N N . VAL B 2 25 ? 4.295 -35.140 -51.537 1.00 37.75 25 VAL H N 1
ATOM 3151 C CA . VAL B 2 25 ? 3.866 -35.667 -50.249 1.00 32.70 25 VAL H CA 1
ATOM 3152 C C . VAL B 2 25 ? 4.612 -36.948 -49.904 1.00 29.55 25 VAL H C 1
ATOM 3153 O O . VAL B 2 25 ? 4.646 -37.887 -50.698 1.00 32.65 25 VAL H O 1
ATOM 3157 N N . SER B 2 26 ? 5.203 -36.987 -48.716 1.00 35.16 26 SER H N 1
ATOM 3158 C CA . SER B 2 26 ? 5.894 -38.185 -48.256 1.00 35.79 26 SER H CA 1
ATOM 3159 C C . SER B 2 26 ? 5.382 -38.613 -46.883 1.00 35.55 26 SER H C 1
ATOM 3160 O O . SER B 2 26 ? 4.971 -37.779 -46.084 1.00 32.67 26 SER H O 1
ATOM 3163 N N . GLY B 2 27 ? 5.396 -39.914 -46.619 1.00 33.34 27 GLY H N 1
ATOM 3164 C CA . GLY B 2 27 ? 4.974 -40.424 -45.327 1.00 32.50 27 GLY H CA 1
ATOM 3165 C C . GLY B 2 27 ? 3.520 -40.856 -45.283 1.00 34.88 27 GLY H C 1
ATOM 3166 O O . GLY B 2 27 ? 3.070 -41.436 -44.296 1.00 38.82 27 GLY H O 1
ATOM 3167 N N . GLY B 2 28 ? 2.781 -40.572 -46.351 1.00 27.45 28 GLY H N 1
ATOM 3168 C CA . GLY B 2 28 ? 1.384 -40.956 -46.432 1.00 26.98 28 GLY H CA 1
ATOM 3169 C C . GLY B 2 28 ? 0.844 -40.851 -47.846 1.00 31.84 28 GLY H C 1
ATOM 3170 O O . GLY B 2 28 ? 1.416 -40.153 -48.682 1.00 33.29 28 GLY H O 1
ATOM 3171 N N . SER B 2 29 ? -0.255 -41.549 -48.118 1.00 28.45 29 SER H N 1
ATOM 3172 C CA . SER B 2 29 ? -0.881 -41.489 -49.434 1.00 28.66 29 SER H CA 1
ATOM 3173 C C . SER B 2 29 ? -1.786 -40.270 -49.520 1.00 27.38 29 SER H C 1
ATOM 3174 O O . SER B 2 29 ? -2.091 -39.645 -48.506 1.00 29.00 29 SER H O 1
ATOM 3177 N N . THR B 2 30 ? -2.218 -39.934 -50.730 1.00 23.80 30 THR H N 1
ATOM 3178 C CA . THR B 2 30 ? -3.043 -38.749 -50.930 1.00 21.75 30 THR H CA 1
ATOM 3179 C C . THR B 2 30 ? -4.493 -39.097 -51.239 1.00 24.95 30 THR H C 1
ATOM 3180 O O . THR B 2 30 ? -5.218 -38.295 -51.832 1.00 29.04 30 THR H O 1
ATOM 3184 N N . TYR B 2 31 ? -4.916 -40.290 -50.837 1.00 22.63 31 TYR H N 1
ATOM 3185 C CA . TYR B 2 31 ? -6.293 -40.709 -51.067 1.00 25.80 31 TYR H CA 1
ATOM 3186 C C . TYR B 2 31 ? -7.262 -39.889 -50.223 1.00 23.88 31 TYR H C 1
ATOM 3187 O O . TYR B 2 31 ? -8.328 -39.496 -50.696 1.00 23.54 31 TYR H O 1
ATOM 3196 N N . ASN B 2 32 ? -6.889 -39.636 -48.972 1.00 21.31 32 ASN H N 1
ATOM 3197 C CA . ASN B 2 32 ? -7.702 -38.819 -48.081 1.00 20.77 32 ASN H CA 1
ATOM 3198 C C . ASN B 2 32 ? -7.346 -37.338 -48.166 1.00 24.03 32 ASN H C 1
ATOM 3199 O O . ASN B 2 32 ? -6.418 -36.950 -48.881 1.00 25.47 32 ASN H O 1
ATOM 3204 N N . HIS B 2 33 ? -8.105 -36.529 -47.429 1.00 19.37 33 HIS H N 1
ATOM 3205 C CA . HIS B 2 33 ? -7.791 -35.124 -47.161 1.00 22.55 33 HIS H CA 1
ATOM 3206 C C . HIS B 2 33 ? -7.936 -34.212 -48.373 1.00 24.40 33 HIS H C 1
ATOM 3207 O O . HIS B 2 33 ? -8.069 -34.671 -49.509 1.00 23.50 33 HIS H O 1
ATOM 3214 N N . HIS B 2 34 ? -7.914 -32.908 -48.113 1.00 21.98 34 HIS H N 1
ATOM 3215 C CA . HIS B 2 34 ? -8.010 -31.917 -49.179 1.00 24.78 34 HIS H CA 1
ATOM 3216 C C . HIS B 2 34 ? -6.680 -31.202 -49.355 1.00 26.48 34 HIS H C 1
ATOM 3217 O O . HIS B 2 34 ? -6.252 -30.431 -48.491 1.00 22.18 34 HIS H O 1
ATOM 3224 N N . TRP B 2 35 ? -6.032 -31.466 -50.484 1.00 23.57 35 TRP H N 1
ATOM 3225 C CA . TRP B 2 35 ? -4.685 -30.971 -50.720 1.00 24.41 35 TRP H CA 1
ATOM 3226 C C . TRP B 2 35 ? -4.730 -29.545 -51.242 1.00 28.79 35 TRP H C 1
ATOM 3227 O O . TRP B 2 35 ? -5.322 -29.267 -52.287 1.00 34.36 35 TRP H O 1
ATOM 3238 N N . SER B 2 36 ? -4.097 -28.646 -50.495 1.00 28.08 36 SER H N 1
ATOM 3239 C CA . SER B 2 36 ? -4.343 -27.219 -50.636 1.00 28.72 36 SER H CA 1
ATOM 3240 C C . SER B 2 36 ? -3.104 -26.377 -50.931 1.00 31.92 36 SER H C 1
ATOM 3241 O O . SER B 2 36 ? -1.971 -26.781 -50.662 1.00 28.89 36 SER H O 1
ATOM 3244 N N . TRP B 2 37 ? -3.352 -25.194 -51.487 1.00 37.55 37 TRP H N 1
ATOM 3245 C CA . TRP B 2 37 ? -2.337 -24.171 -51.690 1.00 38.13 37 TRP H CA 1
ATOM 3246 C C . TRP B 2 37 ? -2.769 -22.868 -51.023 1.00 34.90 37 TRP H C 1
ATOM 3247 O O . TRP B 2 37 ? -3.937 -22.445 -51.140 1.00 39.02 37 TRP H O 1
ATOM 3258 N N . ILE B 2 38 ? -1.811 -22.260 -50.322 1.00 31.02 38 ILE H N 1
ATOM 3259 C CA . ILE B 2 38 ? -1.984 -21.002 -49.596 1.00 36.35 38 ILE H CA 1
ATOM 3260 C C . ILE B 2 38 ? -0.788 -20.109 -49.912 1.00 34.92 38 ILE H C 1
ATOM 3261 O O . ILE B 2 38 ? 0.315 -20.612 -50.091 1.00 36.89 38 ILE H O 1
ATOM 3266 N N . ARG B 2 39 ? -0.988 -18.795 -49.982 1.00 37.36 39 ARG H N 1
ATOM 3267 C CA . ARG B 2 39 ? 0.132 -17.895 -50.251 1.00 39.76 39 ARG H CA 1
ATOM 3268 C C . ARG B 2 39 ? 0.182 -16.694 -49.310 1.00 40.53 39 ARG H C 1
ATOM 3269 O O . ARG B 2 39 ? -0.811 -16.336 -48.676 1.00 38.63 39 ARG H O 1
ATOM 3277 N N . GLN B 2 40 ? 1.356 -16.073 -49.240 1.00 42.37 40 GLN H N 1
ATOM 3278 C CA . GLN B 2 40 ? 1.581 -14.924 -48.377 1.00 43.35 40 GLN H CA 1
ATOM 3279 C C . GLN B 2 40 ? 2.584 -13.963 -49.008 1.00 47.11 40 GLN H C 1
ATOM 3280 O O . GLN B 2 40 ? 3.772 -14.275 -49.112 1.00 46.66 40 GLN H O 1
ATOM 3286 N N . PRO B 2 41 ? 2.096 -12.800 -49.464 1.00 55.52 41 PRO H N 1
ATOM 3287 C CA . PRO B 2 41 ? 2.957 -11.715 -49.938 1.00 54.39 41 PRO H CA 1
ATOM 3288 C C . PRO B 2 41 ? 3.845 -11.193 -48.815 1.00 55.32 41 PRO H C 1
ATOM 3289 O O . PRO B 2 41 ? 3.402 -11.149 -47.668 1.00 56.80 41 PRO H O 1
ATOM 3293 N N . PRO B 2 42 ? 5.086 -10.811 -49.143 1.00 54.04 42 PRO H N 1
ATOM 3294 C CA . PRO B 2 42 ? 6.081 -10.351 -48.167 1.00 54.18 42 PRO H CA 1
ATOM 3295 C C . PRO B 2 42 ? 5.547 -9.251 -47.253 1.00 53.53 42 PRO H C 1
ATOM 3296 O O . PRO B 2 42 ? 5.213 -8.165 -47.722 1.00 59.80 42 PRO H O 1
ATOM 3300 N N . GLY B 2 43 ? 5.456 -9.544 -45.961 1.00 57.04 43 GLY H N 1
ATOM 3301 C CA . GLY B 2 43 ? 5.000 -8.567 -44.992 1.00 54.82 43 GLY H CA 1
ATOM 3302 C C . GLY B 2 43 ? 3.492 -8.504 -44.859 1.00 59.04 43 GLY H C 1
ATOM 3303 O O . GLY B 2 43 ? 2.971 -7.883 -43.934 1.00 63.00 43 GLY H O 1
ATOM 3304 N N . ARG B 2 44 ? 2.786 -9.147 -45.783 1.00 63.83 44 ARG H N 1
ATOM 3305 C CA . ARG B 2 44 ? 1.329 -9.159 -45.743 1.00 62.25 44 ARG H CA 1
ATOM 3306 C C . ARG B 2 44 ? 0.808 -10.497 -45.219 1.00 58.42 44 ARG H C 1
ATOM 3307 O O . ARG B 2 44 ? 1.589 -11.383 -44.872 1.00 54.76 44 ARG H O 1
ATOM 3315 N N . GLY B 2 45 ? -0.513 -10.633 -45.158 1.00 46.84 45 GLY H N 1
ATOM 3316 C CA . GLY B 2 45 ? -1.135 -11.781 -44.522 1.00 44.35 45 GLY H CA 1
ATOM 3317 C C . GLY B 2 45 ? -1.241 -13.045 -45.359 1.00 42.84 45 GLY H C 1
ATOM 3318 O O . GLY B 2 45 ? -0.668 -13.147 -46.445 1.00 41.47 45 GLY H O 1
ATOM 3319 N N . LEU B 2 46 ? -1.983 -14.016 -44.836 1.00 47.73 46 LEU H N 1
ATOM 3320 C CA . LEU B 2 46 ? -2.164 -15.301 -45.502 1.00 45.38 46 LEU H CA 1
ATOM 3321 C C . LEU B 2 46 ? -3.399 -15.291 -46.389 1.00 38.57 46 LEU H C 1
ATOM 3322 O O . LEU B 2 46 ? -4.467 -14.843 -45.973 1.00 39.65 46 LEU H O 1
ATOM 3327 N N . GLU B 2 47 ? -3.254 -15.784 -47.613 1.00 39.88 47 GLU H N 1
ATOM 3328 C CA . GLU B 2 47 ? -4.399 -15.930 -48.500 1.00 40.00 47 GLU H CA 1
ATOM 3329 C C . GLU B 2 47 ? -4.575 -17.376 -48.933 1.00 40.68 47 GLU H C 1
ATOM 3330 O O . GLU B 2 47 ? -3.695 -17.960 -49.567 1.00 42.12 47 GLU H O 1
ATOM 3336 N N . TRP B 2 48 ? -5.722 -17.945 -48.584 1.00 40.43 48 TRP H N 1
ATOM 3337 C CA . TRP B 2 48 ? -6.080 -19.289 -49.008 1.00 40.34 48 TRP H CA 1
ATOM 3338 C C . TRP B 2 48 ? -6.365 -19.303 -50.507 1.00 42.73 48 TRP H C 1
ATOM 3339 O O . TRP B 2 48 ? -7.290 -18.635 -50.973 1.00 43.75 48 TRP H O 1
ATOM 3350 N N . ILE B 2 49 ? -5.563 -20.048 -51.262 1.00 36.39 49 ILE H N 1
ATOM 3351 C CA . ILE B 2 49 ? -5.779 -20.161 -52.701 1.00 33.80 49 ILE H CA 1
ATOM 3352 C C . ILE B 2 49 ? -6.837 -21.211 -53.010 1.00 41.03 49 ILE H C 1
ATOM 3353 O O . ILE B 2 49 ? -7.891 -20.885 -53.558 1.00 38.97 49 ILE H O 1
ATOM 3358 N N . GLY B 2 50 ? -6.573 -22.470 -52.667 1.00 48.90 50 GLY H N 1
ATOM 3359 C CA . GLY B 2 50 ? -7.572 -23.490 -52.966 1.00 41.06 50 GLY H CA 1
ATOM 3360 C C . GLY B 2 50 ? -7.190 -24.937 -52.735 1.00 42.66 50 GLY H C 1
ATOM 3361 O O . GLY B 2 50 ? -6.075 -25.225 -52.327 1.00 40.35 50 GLY H O 1
ATOM 3362 N N . TYR B 2 51 ? -8.116 -25.856 -52.998 1.00 34.92 51 TYR H N 1
ATOM 3363 C CA . TYR B 2 51 ? -7.837 -27.273 -52.777 1.00 33.33 51 TYR H CA 1
ATOM 3364 C C . TYR B 2 51 ? -8.300 -28.167 -53.918 1.00 34.96 51 TYR H C 1
ATOM 3365 O O . TYR B 2 51 ? -9.182 -27.795 -54.705 1.00 34.94 51 TYR H O 1
ATOM 3374 N N . ILE B 2 52 ? -7.702 -29.357 -53.975 1.00 22.48 52 ILE H N 1
ATOM 3375 C CA . ILE B 2 52 ? -8.211 -30.457 -54.784 1.00 29.17 52 ILE H CA 1
ATOM 3376 C C . ILE B 2 52 ? -8.218 -31.742 -53.954 1.00 25.63 52 ILE H C 1
ATOM 3377 O O . ILE B 2 52 ? -7.439 -31.889 -53.009 1.00 32.09 52 ILE H O 1
ATOM 3382 N N . SER B 2 53 ? -9.114 -32.661 -54.298 1.00 27.83 53 SER H N 1
ATOM 3383 C CA . SER B 2 53 ? -9.199 -33.947 -53.617 1.00 26.83 53 SER H CA 1
ATOM 3384 C C . SER B 2 53 ? -8.988 -35.085 -54.609 1.00 29.89 53 SER H C 1
ATOM 3385 O O . SER B 2 53 ? -9.028 -34.875 -55.821 1.00 31.10 53 SER H O 1
ATOM 3388 N N . TYR B 2 54 ? -8.769 -36.288 -54.088 1.00 29.37 54 TYR H N 1
ATOM 3389 C CA . TYR B 2 54 ? -8.550 -37.464 -54.926 1.00 36.39 54 TYR H CA 1
ATOM 3390 C C . TYR B 2 54 ? -9.738 -37.726 -55.845 1.00 37.05 54 TYR H C 1
ATOM 3391 O O . TYR B 2 54 ? -9.576 -38.226 -56.959 1.00 34.22 54 TYR H O 1
ATOM 3400 N N . SER B 2 55 ? -10.930 -37.391 -55.362 1.00 41.54 55 SER H N 1
ATOM 3401 C CA . SER B 2 55 ? -12.154 -37.552 -56.135 1.00 41.64 55 SER H CA 1
ATOM 3402 C C . SER B 2 55 ? -12.133 -36.692 -57.395 1.00 48.92 55 SER H C 1
ATOM 3403 O O . SER B 2 55 ? -12.657 -37.084 -58.439 1.00 48.65 55 SER H O 1
ATOM 3406 N N . GLY B 2 56 ? -11.515 -35.522 -57.289 1.00 44.10 56 GLY H N 1
ATOM 3407 C CA . GLY B 2 56 ? -11.479 -34.576 -58.387 1.00 43.22 56 GLY H CA 1
ATOM 3408 C C . GLY B 2 56 ? -12.219 -33.309 -58.013 1.00 43.93 56 GLY H C 1
ATOM 3409 O O . GLY B 2 56 ? -12.176 -32.311 -58.733 1.00 44.31 56 GLY H O 1
ATOM 3410 N N . LYS B 2 57 ? -12.908 -33.357 -56.877 1.00 47.19 57 LYS H N 1
ATOM 3411 C CA . LYS B 2 57 ? -13.609 -32.190 -56.364 1.00 47.79 57 LYS H CA 1
ATOM 3412 C C . LYS B 2 57 ? -12.598 -31.130 -55.948 1.00 47.46 57 LYS H C 1
ATOM 3413 O O . LYS B 2 57 ? -11.658 -31.410 -55.205 1.00 50.85 57 LYS H O 1
ATOM 3419 N N . SER B 2 58 ? -12.787 -29.913 -56.441 1.00 46.90 58 SER H N 1
ATOM 3420 C CA . SER B 2 58 ? -11.854 -28.834 -56.157 1.00 47.65 58 SER H CA 1
ATOM 3421 C C . SER B 2 58 ? -12.586 -27.560 -55.773 1.00 42.90 58 SER H C 1
ATOM 3422 O O . SER B 2 58 ? -13.783 -27.419 -56.022 1.00 47.47 58 SER H O 1
ATOM 3425 N N . ASN B 2 59 ? -11.865 -26.633 -55.155 1.00 35.1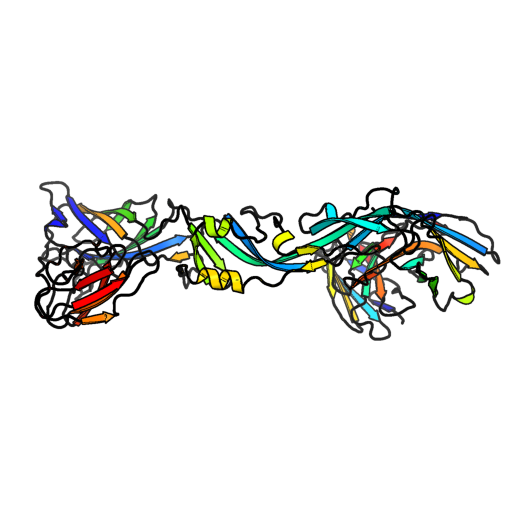7 59 ASN H N 1
ATOM 3426 C CA . ASN B 2 59 ? -12.411 -25.300 -54.934 1.00 37.00 59 ASN H CA 1
ATOM 3427 C C . ASN B 2 59 ? -11.318 -24.252 -54.965 1.00 38.39 59 ASN H C 1
ATOM 3428 O O . ASN B 2 59 ? -10.213 -24.474 -54.471 1.00 40.24 59 ASN H O 1
ATOM 3433 N N . TYR B 2 60 ? -11.635 -23.108 -55.556 1.00 47.28 60 TYR H N 1
ATOM 3434 C CA . TYR B 2 60 ? -10.669 -22.032 -55.687 1.00 48.69 60 TYR H CA 1
ATOM 3435 C C . TYR B 2 60 ? -11.214 -20.744 -55.090 1.00 46.94 60 TYR H C 1
ATOM 3436 O O . TYR B 2 60 ? -12.422 -20.508 -55.095 1.00 51.42 60 TYR H O 1
ATOM 3445 N N . ASN B 2 61 ? -10.313 -19.922 -54.565 1.00 41.68 61 ASN H N 1
ATOM 3446 C CA . ASN B 2 61 ? -10.671 -18.599 -54.079 1.00 43.32 61 ASN H CA 1
ATOM 3447 C C . ASN B 2 61 ? -11.227 -17.745 -55.216 1.00 48.42 61 ASN H C 1
ATOM 3448 O O . ASN B 2 61 ? -10.605 -17.640 -56.274 1.00 49.90 61 ASN H O 1
ATOM 3453 N N . PRO B 2 62 ? -12.407 -17.139 -55.001 1.00 60.26 62 PRO H N 1
ATOM 3454 C CA . PRO B 2 62 ? -13.142 -16.381 -56.024 1.00 58.60 62 PRO H CA 1
ATOM 3455 C C . PRO B 2 62 ? -12.322 -15.274 -56.687 1.00 62.22 62 PRO H C 1
ATOM 3456 O O . PRO B 2 62 ? -12.556 -14.961 -57.853 1.00 74.83 62 PRO H O 1
ATOM 3460 N N . SER B 2 63 ? -11.371 -14.699 -55.958 1.00 53.37 63 SER H N 1
ATOM 3461 C CA . SER B 2 63 ? -10.521 -13.648 -56.507 1.00 57.32 63 SER H CA 1
ATOM 3462 C C . SER B 2 63 ? -9.448 -14.203 -57.446 1.00 64.64 63 SER H C 1
ATOM 3463 O O . SER B 2 63 ? -8.741 -13.445 -58.112 1.00 64.31 63 SER H O 1
ATOM 3466 N N . LEU B 2 64 ? -9.336 -15.526 -57.498 1.00 62.40 64 LEU H N 1
ATOM 3467 C CA . LEU B 2 64 ? -8.255 -16.181 -58.227 1.00 54.51 64 LEU H CA 1
ATOM 3468 C C . LEU B 2 64 ? -8.767 -17.257 -59.178 1.00 56.58 64 LEU H C 1
ATOM 3469 O O . LEU B 2 64 ? -8.050 -17.683 -60.084 1.00 57.97 64 LEU H O 1
ATOM 3474 N N . LYS B 2 65 ? -10.010 -17.680 -58.958 1.00 52.60 65 LYS H N 1
ATOM 3475 C CA . LYS B 2 65 ? -10.617 -18.827 -59.638 1.00 50.30 65 LYS H CA 1
ATOM 3476 C C . LYS B 2 65 ? -10.387 -18.868 -61.149 1.00 54.58 65 LYS H C 1
ATOM 3477 O O . LYS B 2 65 ? -10.218 -19.940 -61.731 1.00 54.94 65 LYS H O 1
ATOM 3483 N N . SER B 2 66 ? -10.371 -17.696 -61.774 1.00 57.44 66 SER H N 1
ATOM 3484 C CA . SER B 2 66 ? -10.207 -17.590 -63.219 1.00 64.29 66 SER H CA 1
ATOM 3485 C C . SER B 2 66 ? -8.863 -18.129 -63.711 1.00 64.17 66 SER H C 1
ATOM 3486 O O . SER B 2 66 ? -8.788 -18.760 -64.766 1.00 65.78 66 SER H O 1
ATOM 3489 N N . ARG B 2 67 ? -7.808 -17.881 -62.941 1.00 53.47 67 ARG H N 1
ATOM 3490 C CA . ARG B 2 67 ? -6.449 -18.183 -63.382 1.00 54.25 67 ARG H CA 1
ATOM 3491 C C . ARG B 2 67 ? -5.865 -19.448 -62.763 1.00 55.33 67 ARG H C 1
ATOM 3492 O O . ARG B 2 67 ? -4.886 -19.998 -63.267 1.00 58.46 67 ARG H O 1
ATOM 3500 N N . VAL B 2 68 ? -6.460 -19.903 -61.666 1.00 62.24 68 VAL H N 1
ATOM 3501 C CA . VAL B 2 68 ? -5.859 -20.968 -60.872 1.00 54.13 68 VAL H CA 1
ATOM 3502 C C . VAL B 2 68 ? -6.355 -22.361 -61.245 1.00 51.23 68 VAL H C 1
ATOM 3503 O O . VAL B 2 68 ? -7.553 -22.595 -61.399 1.00 54.57 68 VAL H O 1
ATOM 3507 N N . THR B 2 69 ? -5.405 -23.277 -61.392 1.00 50.48 69 THR H N 1
ATOM 3508 C CA . THR B 2 69 ? -5.689 -24.691 -61.567 1.00 48.65 69 THR H CA 1
ATOM 3509 C C . THR B 2 69 ? -4.930 -25.474 -60.504 1.00 49.76 69 THR H C 1
ATOM 3510 O O . THR B 2 69 ? -3.768 -25.187 -60.233 1.00 48.35 69 THR H O 1
ATOM 3514 N N . ILE B 2 70 ? -5.588 -26.445 -59.883 1.00 44.27 70 ILE H N 1
ATOM 3515 C CA . ILE B 2 70 ? -4.900 -27.347 -58.966 1.00 39.53 70 ILE H CA 1
ATOM 3516 C C . ILE B 2 70 ? -5.207 -28.783 -59.360 1.00 34.39 70 ILE H C 1
ATOM 3517 O O . ILE B 2 70 ? -6.371 -29.168 -59.447 1.00 35.26 70 ILE H O 1
ATOM 3522 N N . SER B 2 71 ? -4.168 -29.571 -59.617 1.00 36.89 71 SER H N 1
ATOM 3523 C CA . SER B 2 71 ? -4.380 -30.938 -60.088 1.00 43.15 71 SER H CA 1
ATOM 3524 C C . SER B 2 71 ? -3.772 -31.956 -59.131 1.00 38.10 71 SER H C 1
ATOM 3525 O O . SER B 2 71 ? -2.876 -31.629 -58.364 1.00 41.11 71 SER H O 1
ATOM 3528 N N . LEU B 2 72 ? -4.259 -33.191 -59.182 1.00 44.06 72 LEU H N 1
ATOM 3529 C CA . LEU B 2 72 ? -3.772 -34.237 -58.287 1.00 46.25 72 LEU H CA 1
ATOM 3530 C C . LEU B 2 72 ? -3.266 -35.451 -59.063 1.00 44.69 72 LEU H C 1
ATOM 3531 O O . LEU B 2 72 ? -4.015 -36.066 -59.820 1.00 48.82 72 LEU H O 1
ATOM 3536 N N . GLU B 2 73 ? -1.993 -35.791 -58.879 1.00 58.18 73 GLU H N 1
ATOM 3537 C CA . GLU B 2 73 ? -1.484 -37.061 -59.384 1.00 65.71 73 GLU H CA 1
ATOM 3538 C C . GLU B 2 73 ? -1.174 -37.997 -58.211 1.00 65.15 73 GLU H C 1
ATOM 3539 O O . GLU B 2 73 ? -0.178 -37.817 -57.497 1.00 60.68 73 GLU H O 1
ATOM 3545 N N . PRO B 2 74 ? -2.049 -38.995 -58.005 1.00 70.64 74 PRO H N 1
ATOM 3546 C CA . PRO B 2 74 ? -1.978 -39.958 -56.902 1.00 72.65 74 PRO H CA 1
ATOM 3547 C C . PRO B 2 74 ? -0.908 -41.016 -57.135 1.00 70.25 74 PRO H C 1
ATOM 3548 O O . PRO B 2 74 ? -0.417 -41.606 -56.175 1.00 64.59 74 PRO H O 1
ATOM 3552 N N . SER B 2 75 ? -0.554 -41.240 -58.397 1.00 71.57 75 SER H N 1
ATOM 3553 C CA . SER B 2 75 ? 0.437 -42.250 -58.754 1.00 75.12 75 SER H CA 1
ATOM 3554 C C . SER B 2 75 ? 1.770 -42.024 -58.046 1.00 71.62 75 SER H C 1
ATOM 3555 O O . SER B 2 75 ? 2.407 -42.975 -57.588 1.00 68.95 75 SER H O 1
ATOM 3558 N N . THR B 2 76 ? 2.183 -40.763 -57.951 1.00 60.70 76 THR H N 1
ATOM 3559 C CA . THR B 2 76 ? 3.451 -40.418 -57.317 1.00 62.25 76 THR H CA 1
ATOM 3560 C C . THR B 2 76 ? 3.234 -39.650 -56.017 1.00 64.49 76 THR H C 1
ATOM 3561 O O . THR B 2 76 ? 4.189 -39.165 -55.404 1.00 53.57 76 THR H O 1
ATOM 3564 N N . THR B 2 77 ? 1.973 -39.561 -55.599 1.00 59.57 77 THR H N 1
ATOM 3565 C CA . THR B 2 77 ? 1.571 -38.774 -54.435 1.00 51.21 77 THR H CA 1
ATOM 3566 C C . THR B 2 77 ? 2.084 -37.339 -54.509 1.00 44.89 77 THR H C 1
ATOM 3567 O O . THR B 2 77 ? 2.877 -36.912 -53.669 1.00 45.09 77 THR H O 1
ATOM 3571 N N . GLN B 2 78 ? 1.641 -36.595 -55.517 1.00 40.88 78 GLN H N 1
ATOM 3572 C CA . GLN B 2 78 ? 1.941 -35.167 -55.556 1.00 41.15 78 GLN H CA 1
ATOM 3573 C C . GLN B 2 78 ? 0.819 -34.380 -56.218 1.00 38.38 78 GLN H C 1
ATOM 3574 O O . GLN B 2 78 ? 0.049 -34.928 -57.007 1.00 39.00 78 GLN H O 1
ATOM 3580 N N . PHE B 2 79 ? 0.714 -33.098 -55.878 1.00 35.41 79 PHE H N 1
ATOM 3581 C CA . PHE B 2 79 ? -0.306 -32.255 -56.501 1.00 39.68 79 PHE H CA 1
ATOM 3582 C C . PHE B 2 79 ? 0.272 -30.922 -56.955 1.00 40.17 79 PHE H C 1
ATOM 3583 O O . PHE B 2 79 ? 1.227 -30.417 -56.371 1.00 39.05 79 PHE H O 1
ATOM 3591 N N . SER B 2 80 ? -0.312 -30.364 -58.010 1.00 41.87 80 SER H N 1
ATOM 3592 C CA . SER B 2 80 ? 0.276 -29.217 -58.687 1.00 45.36 80 SER H CA 1
ATOM 3593 C C . SER B 2 80 ? -0.589 -27.965 -58.646 1.00 42.85 80 SER H C 1
ATOM 3594 O O . SER B 2 80 ? -1.821 -28.030 -58.713 1.00 46.17 80 SER H O 1
ATOM 3597 N N . LEU B 2 81 ? 0.092 -26.828 -58.536 1.00 44.41 81 LEU H N 1
ATOM 3598 C CA . LEU B 2 81 ? -0.516 -25.512 -58.661 1.00 43.29 81 LEU H CA 1
ATOM 3599 C C . LEU B 2 81 ? -0.083 -24.856 -59.967 1.00 48.03 81 LEU H C 1
ATOM 3600 O O . LEU B 2 81 ? 1.109 -24.802 -60.288 1.00 49.62 81 LEU H O 1
ATOM 3605 N N . LYS B 2 82 ? -1.060 -24.363 -60.716 1.00 52.05 82 LYS H N 1
ATOM 3606 C CA . LYS B 2 82 ? -0.795 -23.655 -61.956 1.00 53.25 82 LYS H CA 1
ATOM 3607 C C . LYS B 2 82 ? -1.528 -22.323 -61.968 1.00 55.59 82 LYS H C 1
ATOM 3608 O O . LYS B 2 82 ? -2.754 -22.270 -61.906 1.00 54.13 82 LYS H O 1
ATOM 3614 N N . LEU B 2 83 ? -0.756 -21.246 -62.032 1.00 56.47 83 LEU H N 1
ATOM 3615 C CA . LEU B 2 83 ? -1.312 -19.905 -62.050 1.00 57.81 83 LEU H CA 1
ATOM 3616 C C . LEU B 2 83 ? -0.987 -19.248 -63.384 1.00 63.36 83 LEU H C 1
ATOM 3617 O O . LEU B 2 83 ? 0.153 -19.292 -63.839 1.00 64.17 83 LEU H O 1
ATOM 3622 N N . ASN B 2 84 ? -1.998 -18.670 -64.024 1.00 60.55 84 ASN H N 1
ATOM 3623 C CA . ASN B 2 84 ? -1.808 -17.984 -65.297 1.00 62.02 84 ASN H CA 1
ATOM 3624 C C . ASN B 2 84 ? -2.003 -16.484 -65.147 1.00 67.87 84 ASN H C 1
ATOM 3625 O O . ASN B 2 84 ? -2.449 -16.015 -64.098 1.00 64.36 84 ASN H O 1
ATOM 3630 N N . SER B 2 85 ? -1.662 -15.745 -66.201 1.00 65.34 85 SER H N 1
ATOM 3631 C CA . SER B 2 85 ? -1.824 -14.295 -66.230 1.00 58.90 85 SER H CA 1
ATOM 3632 C C . SER B 2 85 ? -1.129 -13.629 -65.047 1.00 56.76 85 SER H C 1
ATOM 3633 O O . SER B 2 85 ? -1.711 -12.773 -64.382 1.00 54.19 85 SER H O 1
ATOM 3636 N N . LEU B 2 86 ? 0.113 -14.025 -64.783 1.00 90.15 86 LEU H N 1
ATOM 3637 C CA . LEU B 2 86 ? 0.804 -13.561 -63.584 1.00 96.18 86 LEU H CA 1
ATOM 3638 C C . LEU B 2 86 ? 1.107 -12.075 -63.590 1.00 99.81 86 LEU H C 1
ATOM 3639 O O . LEU B 2 86 ? 1.442 -11.489 -64.621 1.00 106.93 86 LEU H O 1
ATOM 3644 N N . THR B 2 87 ? 0.995 -11.485 -62.407 1.00 78.56 87 THR H N 1
ATOM 3645 C CA . THR B 2 87 ? 1.245 -10.071 -62.201 1.00 69.34 87 THR H CA 1
ATOM 3646 C C . THR B 2 87 ? 2.225 -9.877 -61.049 1.00 74.93 87 THR H C 1
ATOM 3647 O O . THR B 2 87 ? 2.841 -10.835 -60.580 1.00 74.86 87 THR H O 1
ATOM 3651 N N . ALA B 2 88 ? 2.365 -8.636 -60.598 1.00 92.66 88 ALA H N 1
ATOM 3652 C CA . ALA B 2 88 ? 3.260 -8.325 -59.491 1.00 93.42 88 ALA H CA 1
ATOM 3653 C C . ALA B 2 88 ? 2.557 -8.537 -58.155 1.00 92.95 88 ALA H C 1
ATOM 3654 O O . ALA B 2 88 ? 3.203 -8.665 -57.115 1.00 92.54 88 ALA H O 1
ATOM 3656 N N . ALA B 2 89 ? 1.229 -8.574 -58.190 1.00 80.76 89 ALA H N 1
ATOM 3657 C CA . ALA B 2 89 ? 0.442 -8.839 -56.993 1.00 76.26 89 ALA H CA 1
ATOM 3658 C C . ALA B 2 89 ? 0.507 -10.320 -56.629 1.00 78.64 89 ALA H C 1
ATOM 3659 O O . ALA B 2 89 ? 0.091 -10.722 -55.542 1.00 80.22 89 ALA H O 1
ATOM 3661 N N . ASP B 2 90 ? 1.032 -11.126 -57.548 1.00 70.60 90 ASP H N 1
ATOM 3662 C CA . ASP B 2 90 ? 1.208 -12.553 -57.311 1.00 64.52 90 ASP H CA 1
ATOM 3663 C C . ASP B 2 90 ? 2.587 -12.852 -56.736 1.00 64.93 90 ASP H C 1
ATOM 3664 O O . ASP B 2 90 ? 2.897 -14.000 -56.415 1.00 68.34 90 ASP H O 1
ATOM 3669 N N . THR B 2 91 ? 3.417 -11.821 -56.617 1.00 66.46 91 THR H N 1
ATOM 3670 C CA . THR B 2 91 ? 4.722 -11.972 -55.988 1.00 68.66 91 THR H CA 1
ATOM 3671 C C . THR B 2 91 ? 4.519 -12.370 -54.532 1.00 69.68 91 THR H C 1
ATOM 3672 O O . THR B 2 91 ? 4.156 -11.539 -53.698 1.00 70.70 91 THR H O 1
ATOM 3676 N N . ALA B 2 92 ? 4.743 -13.644 -54.229 1.00 56.73 92 ALA H N 1
ATOM 3677 C CA . ALA B 2 92 ? 4.361 -14.177 -52.926 1.00 54.11 92 ALA H CA 1
ATOM 3678 C C . ALA B 2 92 ? 5.126 -15.435 -52.535 1.00 48.26 92 ALA H C 1
ATOM 3679 O O . ALA B 2 92 ? 5.694 -16.120 -53.381 1.00 45.76 92 ALA H O 1
ATOM 3681 N N . VAL B 2 93 ? 5.131 -15.730 -51.239 1.00 53.82 93 VAL H N 1
ATOM 3682 C CA . VAL B 2 93 ? 5.594 -17.022 -50.752 1.00 47.94 93 VAL H CA 1
ATOM 3683 C C . VAL B 2 93 ? 4.460 -18.027 -50.893 1.00 47.81 93 VAL H C 1
ATOM 3684 O O . VAL B 2 93 ? 3.342 -17.768 -50.459 1.00 46.13 93 VAL H O 1
ATOM 3688 N N . TYR B 2 94 ? 4.741 -19.170 -51.506 1.00 50.53 94 TYR H N 1
ATOM 3689 C CA . TYR B 2 94 ? 3.710 -20.176 -51.720 1.00 45.43 94 TYR H CA 1
ATOM 3690 C C . TYR B 2 94 ? 3.949 -21.423 -50.878 1.00 45.13 94 TYR H C 1
ATOM 3691 O O . TYR B 2 94 ? 5.008 -22.057 -50.962 1.00 43.80 94 TYR H O 1
ATOM 3700 N N . TYR B 2 95 ? 2.956 -21.745 -50.053 1.00 40.96 95 TYR H N 1
ATOM 3701 C CA . TYR B 2 95 ? 2.936 -22.972 -49.270 1.00 38.15 95 TYR H CA 1
ATOM 3702 C C . TYR B 2 95 ? 1.907 -23.947 -49.829 1.00 40.83 95 TYR H C 1
ATOM 3703 O O . TYR B 2 95 ? 0.815 -23.543 -50.244 1.00 39.82 95 TYR H O 1
ATOM 3712 N N . CYS B 2 96 ? 2.252 -25.229 -49.833 1.00 35.83 96 CYS H N 1
ATOM 3713 C CA . CYS B 2 96 ? 1.252 -26.272 -50.003 1.00 34.56 96 CYS H CA 1
ATOM 3714 C C . CYS B 2 96 ? 0.989 -26.879 -48.631 1.00 36.51 96 CYS H C 1
ATOM 3715 O O . CYS B 2 96 ? 1.882 -26.926 -47.785 1.00 37.03 96 CYS H O 1
ATOM 3718 N N . ALA B 2 97 ? -0.241 -27.320 -48.400 1.00 29.79 97 ALA H N 1
ATOM 3719 C CA . ALA B 2 97 ? -0.615 -27.844 -47.095 1.00 27.63 97 ALA H CA 1
ATOM 3720 C C . ALA B 2 97 ? -1.661 -28.939 -47.217 1.00 27.73 97 ALA H C 1
ATOM 3721 O O . ALA B 2 97 ? -2.338 -29.052 -48.237 1.00 26.84 97 ALA H O 1
ATOM 3723 N N . ARG B 2 98 ? -1.787 -29.748 -46.172 1.00 25.81 98 ARG H N 1
ATOM 3724 C CA . ARG B 2 98 ? -2.827 -30.763 -46.123 1.00 24.67 98 ARG H CA 1
ATOM 3725 C C . ARG B 2 98 ? -3.970 -30.306 -45.238 1.00 25.64 98 ARG H C 1
ATOM 3726 O O . ARG B 2 98 ? -3.759 -29.966 -44.075 1.00 28.37 98 ARG H O 1
ATOM 3734 N N . GLU B 2 99 ? -5.180 -30.283 -45.785 1.00 24.65 99 GLU H N 1
ATOM 3735 C CA . GLU B 2 99 ? -6.354 -30.109 -44.943 1.00 24.02 99 GLU H CA 1
ATOM 3736 C C . GLU B 2 99 ? -6.828 -31.481 -44.501 1.00 19.07 99 GLU H C 1
ATOM 3737 O O . GLU B 2 99 ? -7.387 -32.240 -45.302 1.00 18.32 99 GLU H O 1
ATOM 3743 N N . TYR B 2 100 ? -6.586 -31.798 -43.231 1.00 16.78 100 TYR H N 1
ATOM 3744 C CA . TYR B 2 100 ? -6.929 -33.103 -42.676 1.00 18.54 100 TYR H CA 1
ATOM 3745 C C . TYR B 2 100 ? -8.433 -33.245 -42.503 1.00 16.61 100 TYR H C 1
ATOM 3746 O O . TYR B 2 100 ? -9.072 -32.436 -41.834 1.00 19.68 100 TYR H O 1
ATOM 3755 N N . ARG B 2 101 ? -8.990 -34.287 -43.108 1.00 19.94 101 ARG H N 1
ATOM 3756 C CA . ARG B 2 101 ? -10.409 -34.581 -42.981 1.00 20.89 101 ARG H CA 1
ATOM 3757 C C . ARG B 2 101 ? -10.616 -36.075 -42.744 1.00 17.51 101 ARG H C 1
ATOM 3758 O O . ARG B 2 101 ? -10.060 -36.910 -43.457 1.00 15.32 101 ARG H O 1
ATOM 3766 N N . ASP B 2 102 ? -11.409 -36.400 -41.730 1.00 24.67 102 ASP H N 1
ATOM 3767 C CA . ASP B 2 102 ? -11.741 -37.782 -41.413 1.00 23.30 102 ASP H CA 1
ATOM 3768 C C . ASP B 2 102 ? -13.253 -37.921 -41.361 1.00 23.68 102 ASP H C 1
ATOM 3769 O O . ASP B 2 102 ? -13.890 -37.492 -40.405 1.00 29.31 102 ASP H O 1
ATOM 3774 N N . ASP B 2 103 ? -13.822 -38.525 -42.397 1.00 21.45 103 ASP H N 1
ATOM 3775 C CA . ASP B 2 103 ? -15.267 -38.647 -42.504 1.00 19.82 103 ASP H CA 1
ATOM 3776 C C . ASP B 2 103 ? -15.780 -39.936 -41.881 1.00 21.09 103 ASP H C 1
ATOM 3777 O O . ASP B 2 103 ? -16.954 -40.277 -42.022 1.00 26.54 103 ASP H O 1
ATOM 3782 N N . THR B 2 104 ? -14.897 -40.649 -41.189 1.00 29.05 104 THR H N 1
ATOM 3783 C CA . THR B 2 104 ? -15.289 -41.860 -40.475 1.00 29.33 104 THR H CA 1
ATOM 3784 C C . THR B 2 104 ? -15.523 -41.572 -38.992 1.00 24.91 104 THR H C 1
ATOM 3785 O O . THR B 2 104 ? -16.509 -42.026 -38.412 1.00 27.32 104 THR H O 1
ATOM 3789 N N . ASN B 2 105 ? -14.615 -40.814 -38.384 1.00 25.15 105 ASN H N 1
ATOM 3790 C CA . ASN B 2 105 ? -14.733 -40.471 -36.970 1.00 25.59 105 ASN H CA 1
ATOM 3791 C C . ASN B 2 105 ? -15.094 -39.002 -36.767 1.00 27.75 105 ASN H C 1
ATOM 3792 O O . ASN B 2 105 ? -15.302 -38.556 -35.637 1.00 26.47 105 ASN H O 1
ATOM 3797 N N . TYR B 2 106 ? -15.153 -38.267 -37.876 1.00 24.57 106 TYR H N 1
ATOM 3798 C CA . TYR B 2 106 ? -15.598 -36.871 -37.907 1.00 24.35 106 TYR H CA 1
ATOM 3799 C C . TYR B 2 106 ? -14.628 -35.949 -37.171 1.00 23.00 106 TYR H C 1
ATOM 3800 O O . TYR B 2 106 ? -15.009 -35.241 -36.242 1.00 24.17 106 TYR H O 1
ATOM 3809 N N . TYR B 2 107 ? -13.371 -35.964 -37.607 1.00 27.64 107 TYR H N 1
ATOM 3810 C CA . TYR B 2 107 ? -12.350 -35.059 -37.088 1.00 23.85 107 TYR H CA 1
ATOM 3811 C C . TYR B 2 107 ? -11.769 -34.219 -38.218 1.00 25.21 107 TYR H C 1
ATOM 3812 O O . TYR B 2 107 ? -11.399 -34.748 -39.265 1.00 25.93 107 TYR H O 1
ATOM 3821 N N . TYR B 2 108 ? -11.702 -32.907 -38.005 1.00 18.59 108 TYR H N 1
ATOM 3822 C CA . TYR B 2 108 ? -11.267 -31.977 -39.041 1.00 22.34 108 TYR H CA 1
ATOM 3823 C C . TYR B 2 108 ? -10.354 -30.914 -38.442 1.00 27.67 108 TYR H C 1
ATOM 3824 O O . TYR B 2 108 ? -10.812 -30.019 -37.730 1.00 32.70 108 TYR H O 1
ATOM 3833 N N . TYR B 2 109 ? -9.059 -31.022 -38.729 1.00 25.66 109 TYR H N 1
ATOM 3834 C CA . TYR B 2 109 ? -8.062 -30.154 -38.108 1.00 27.93 109 TYR H CA 1
ATOM 3835 C C . TYR B 2 109 ? -7.649 -28.998 -39.004 1.00 26.00 109 TYR H C 1
ATOM 3836 O O . TYR B 2 109 ? -6.650 -28.334 -38.729 1.00 32.73 109 TYR H O 1
ATOM 3845 N N . SER B 2 110 ? -8.416 -28.759 -40.063 1.00 28.42 110 SER H N 1
ATOM 3846 C CA . SER B 2 110 ? -8.038 -27.793 -41.092 1.00 26.33 110 SER H CA 1
ATOM 3847 C C . SER B 2 110 ? -6.654 -28.135 -41.634 1.00 26.18 110 SER H C 1
ATOM 3848 O O . SER B 2 110 ? -6.347 -29.303 -41.865 1.00 31.90 110 SER H O 1
ATOM 3851 N N . LEU B 2 111 ? -5.817 -27.121 -41.821 1.00 26.64 111 LEU H N 1
ATOM 3852 C CA . LEU B 2 111 ? -4.492 -27.317 -42.400 1.00 28.18 111 LEU H CA 1
ATOM 3853 C C . LEU B 2 111 ? -3.459 -27.683 -41.334 1.00 28.00 111 LEU H C 1
ATOM 3854 O O . LEU B 2 111 ? -2.923 -26.807 -40.656 1.00 30.71 111 LEU H O 1
ATOM 3859 N N . ASP B 2 112 ? -3.173 -28.976 -41.197 1.00 25.43 112 ASP H N 1
ATOM 3860 C CA . ASP B 2 112 ? -2.336 -29.456 -40.099 1.00 27.75 112 ASP H CA 1
ATOM 3861 C C . ASP B 2 112 ? -0.871 -29.645 -40.492 1.00 30.70 112 ASP H C 1
ATOM 3862 O O . ASP B 2 112 ? 0.023 -29.471 -39.665 1.00 31.62 112 ASP H O 1
ATOM 3867 N N . VAL B 2 113 ? -0.627 -30.004 -41.748 1.00 32.21 113 VAL H N 1
ATOM 3868 C CA . VAL B 2 113 ? 0.739 -30.180 -42.232 1.00 34.13 113 VAL H CA 1
ATOM 3869 C C . VAL B 2 113 ? 1.052 -29.174 -43.336 1.00 35.87 113 VAL H C 1
ATOM 3870 O O . VAL B 2 113 ? 0.283 -29.019 -44.283 1.00 31.11 113 VAL H O 1
ATOM 3874 N N . TRP B 2 114 ? 2.184 -28.491 -43.200 1.00 34.01 114 TRP H N 1
ATOM 3875 C CA . TRP B 2 114 ? 2.583 -27.462 -44.151 1.00 29.03 114 TRP H CA 1
ATOM 3876 C C . TRP B 2 114 ? 3.946 -27.757 -44.761 1.00 34.13 114 TRP H C 1
ATOM 3877 O O . TRP B 2 114 ? 4.734 -28.525 -44.209 1.00 37.79 114 TRP H O 1
ATOM 3888 N N . GLY B 2 115 ? 4.218 -27.143 -45.906 1.00 37.56 115 GLY H N 1
ATOM 3889 C CA . GLY B 2 115 ? 5.549 -27.166 -46.479 1.00 39.31 115 GLY H CA 1
ATOM 3890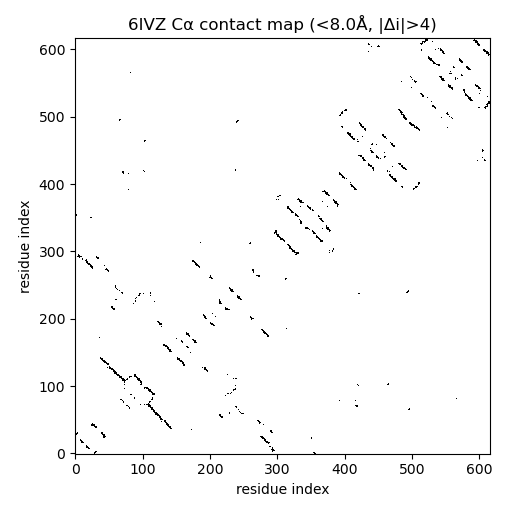 C C . GLY B 2 115 ? 6.271 -25.915 -46.024 1.00 41.52 115 GLY H C 1
ATOM 3891 O O . GLY B 2 115 ? 5.634 -24.993 -45.513 1.00 39.75 115 GLY H O 1
ATOM 3892 N N . PRO B 2 116 ? 7.602 -25.875 -46.191 1.00 39.72 116 PRO H N 1
ATOM 3893 C CA . PRO B 2 116 ? 8.373 -24.685 -45.812 1.00 37.11 116 PRO H CA 1
ATOM 3894 C C . PRO B 2 116 ? 8.017 -23.468 -46.665 1.00 42.92 116 PRO H C 1
ATOM 3895 O O . PRO B 2 116 ? 8.166 -22.334 -46.210 1.00 49.35 116 PRO H O 1
ATOM 3899 N N . GLY B 2 117 ? 7.547 -23.708 -47.885 1.00 39.14 117 GLY H N 1
ATOM 3900 C CA . GLY B 2 117 ? 7.154 -22.631 -48.776 1.00 45.91 117 GLY H CA 1
ATOM 3901 C C . GLY B 2 117 ? 8.281 -22.169 -49.677 1.00 42.05 117 GLY H C 1
ATOM 3902 O O . GLY B 2 117 ? 9.449 -22.222 -49.295 1.00 44.10 117 GLY H O 1
ATOM 3903 N N . THR B 2 118 ? 7.937 -21.719 -50.879 1.00 53.59 118 THR H N 1
ATOM 3904 C CA . THR B 2 118 ? 8.944 -21.180 -51.792 1.00 58.70 118 THR H CA 1
ATOM 3905 C C . THR B 2 118 ? 8.605 -19.755 -52.213 1.00 57.78 118 THR H C 1
ATOM 3906 O O . THR B 2 118 ? 7.446 -19.431 -52.460 1.00 59.24 118 THR H O 1
ATOM 3910 N N . MET B 2 119 ? 9.626 -18.908 -52.296 1.00 59.04 119 MET H N 1
ATOM 3911 C CA . MET B 2 119 ? 9.445 -17.510 -52.679 1.00 59.96 119 MET H CA 1
ATOM 3912 C C . MET B 2 119 ? 9.303 -17.345 -54.188 1.00 64.32 119 MET H C 1
ATOM 3913 O O .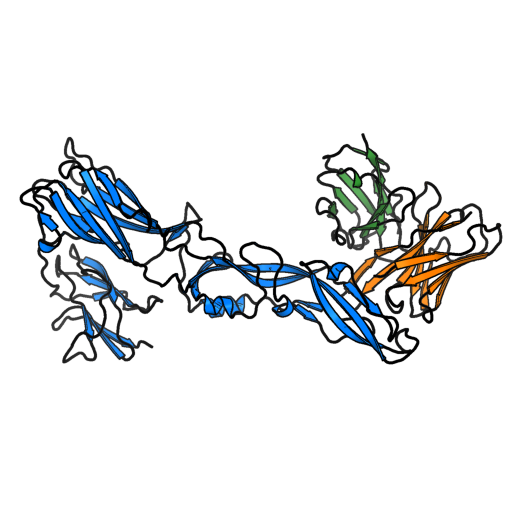 MET B 2 119 ? 10.208 -17.679 -54.930 1.00 65.44 119 MET H O 1
ATOM 3918 N N . VAL B 2 120 ? 8.178 -16.813 -54.649 1.00 59.13 120 VAL H N 1
ATOM 3919 C CA . VAL B 2 120 ? 7.991 -16.617 -56.083 1.00 57.73 120 VAL H CA 1
ATOM 3920 C C . VAL B 2 120 ? 7.859 -15.134 -56.419 1.00 64.31 120 VAL H C 1
ATOM 3921 O O . VAL B 2 120 ? 7.040 -14.421 -55.834 1.00 61.05 120 VAL H O 1
ATOM 3925 N N . THR B 2 121 ? 8.673 -14.678 -57.367 1.00 68.81 121 THR H N 1
ATOM 3926 C CA . THR B 2 121 ? 8.720 -13.267 -57.733 1.00 66.27 121 THR H CA 1
ATOM 3927 C C . THR B 2 121 ? 8.201 -13.033 -59.149 1.00 60.20 121 THR H C 1
ATOM 3928 O O . THR B 2 121 ? 8.678 -13.645 -60.104 1.00 67.70 121 THR H O 1
ATOM 3932 N N . ILE C 3 25 ? -16.948 -15.366 -46.741 1.00 34.52 2 ILE L N 1
ATOM 3933 C CA . ILE C 3 25 ? -16.857 -14.970 -45.340 1.00 37.69 2 ILE L CA 1
ATOM 3934 C C . ILE C 3 25 ? -15.592 -14.159 -45.086 1.00 44.63 2 ILE L C 1
ATOM 3935 O O . ILE C 3 25 ? -14.507 -14.534 -45.529 1.00 47.19 2 ILE L O 1
ATOM 3940 N N . VAL C 3 26 ? -15.736 -13.047 -44.372 1.00 50.59 3 VAL L N 1
ATOM 3941 C CA . VAL C 3 26 ? -14.609 -12.165 -44.094 1.00 52.63 3 VAL L CA 1
ATOM 3942 C C . VAL C 3 26 ? -14.229 -12.199 -42.616 1.00 54.87 3 VAL L C 1
ATOM 3943 O O . VAL C 3 26 ? -15.083 -12.062 -41.739 1.00 56.10 3 VAL L O 1
ATOM 3947 N N . MET C 3 27 ? -12.941 -12.391 -42.348 1.00 47.86 4 MET L N 1
ATOM 3948 C CA . MET C 3 27 ? -12.441 -12.457 -40.981 1.00 45.69 4 MET L CA 1
ATOM 3949 C C . MET C 3 27 ? -11.721 -11.170 -40.592 1.00 45.76 4 MET L C 1
ATOM 3950 O O . MET C 3 27 ? -11.055 -10.547 -41.418 1.00 52.42 4 MET L O 1
ATOM 3955 N N . THR C 3 28 ? -11.861 -10.776 -39.330 1.00 45.01 5 THR L N 1
ATOM 3956 C CA . THR C 3 28 ? -11.135 -9.628 -38.798 1.00 48.86 5 THR L CA 1
ATOM 3957 C C . THR C 3 28 ? -10.512 -9.988 -37.454 1.00 48.40 5 THR L C 1
ATOM 3958 O O . THR C 3 28 ? -10.967 -10.911 -36.780 1.00 43.10 5 THR L O 1
ATOM 3962 N N . GLN C 3 29 ? -9.463 -9.267 -37.070 1.00 49.70 6 GLN L N 1
ATOM 3963 C CA . GLN C 3 29 ? -8.799 -9.527 -35.797 1.00 47.78 6 GLN L CA 1
ATOM 3964 C C . GLN C 3 29 ? -8.480 -8.243 -35.044 1.00 52.86 6 GLN L C 1
ATOM 3965 O O . GLN C 3 29 ? -8.227 -7.199 -35.648 1.00 53.35 6 GLN L O 1
ATOM 3971 N N . SER C 3 30 ? -8.492 -8.335 -33.719 1.00 47.25 7 SER L N 1
ATOM 3972 C CA . SER C 3 30 ? -8.176 -7.200 -32.862 1.00 47.98 7 SER L CA 1
ATOM 3973 C C . SER C 3 30 ? -7.415 -7.654 -31.621 1.00 49.40 7 SER L C 1
ATOM 3974 O O . SER C 3 30 ? -7.819 -8.609 -30.958 1.00 46.56 7 SER L O 1
ATOM 3977 N N . PRO C 3 31 ? -6.310 -6.965 -31.295 1.00 52.07 8 PRO L N 1
ATOM 3978 C CA . PRO C 3 31 ? -5.759 -5.819 -32.028 1.00 55.35 8 PRO L CA 1
ATOM 3979 C C . PRO C 3 31 ? -4.903 -6.236 -33.220 1.00 49.90 8 PRO L C 1
ATOM 3980 O O . PRO C 3 31 ? -4.675 -7.427 -33.425 1.00 50.48 8 PRO L O 1
ATOM 3984 N N . SER C 3 32 ? -4.439 -5.264 -33.997 1.00 47.15 9 SER L N 1
ATOM 3985 C CA . SER C 3 32 ? -3.544 -5.550 -35.110 1.00 47.71 9 SER L CA 1
ATOM 3986 C C . SER C 3 32 ? -2.145 -5.870 -34.591 1.00 52.61 9 SER L C 1
ATOM 3987 O O . SER C 3 32 ? -1.413 -6.660 -35.190 1.00 44.43 9 SER L O 1
ATOM 3990 N N . THR C 3 33 ? -1.783 -5.250 -33.472 1.00 54.90 10 THR L N 1
ATOM 3991 C CA . THR C 3 33 ? -0.479 -5.460 -32.853 1.00 50.41 10 THR L CA 1
ATOM 3992 C C . THR C 3 33 ? -0.609 -5.417 -31.333 1.00 52.28 10 THR L C 1
ATOM 3993 O O . THR C 3 33 ? -1.423 -4.670 -30.792 1.00 55.94 10 THR L O 1
ATOM 3997 N N . LEU C 3 34 ? 0.190 -6.227 -30.647 1.00 55.87 11 LEU L N 1
ATOM 3998 C CA . LEU C 3 34 ? 0.154 -6.278 -29.192 1.00 55.94 11 LEU L CA 1
ATOM 3999 C C . LEU C 3 34 ? 1.571 -6.292 -28.628 1.00 63.36 11 LEU L C 1
ATOM 4000 O O . LEU C 3 34 ? 2.419 -7.068 -29.071 1.00 62.78 11 LEU L O 1
ATOM 4005 N N . SER C 3 35 ? 1.822 -5.426 -27.653 1.00 62.94 12 SER L N 1
ATOM 4006 C CA . SER C 3 35 ? 3.103 -5.407 -26.959 1.00 60.20 12 SER L CA 1
ATOM 4007 C C . SER C 3 35 ? 2.932 -5.907 -25.530 1.00 59.33 12 SER L C 1
ATOM 4008 O O . SER C 3 35 ? 2.153 -5.348 -24.757 1.00 61.78 12 SER L O 1
ATOM 4011 N N . ALA C 3 36 ? 3.655 -6.968 -25.189 1.00 53.58 13 ALA L N 1
ATOM 4012 C CA . ALA C 3 36 ? 3.581 -7.545 -23.852 1.00 46.52 13 ALA L CA 1
ATOM 4013 C C . ALA C 3 36 ? 4.939 -8.071 -23.401 1.00 45.09 13 ALA L C 1
ATOM 4014 O O . ALA C 3 36 ? 5.882 -8.151 -24.190 1.00 43.24 13 ALA L O 1
ATOM 4016 N N . SER C 3 37 ? 5.032 -8.416 -22.122 1.00 42.11 14 SER L N 1
ATOM 4017 C CA . SER C 3 37 ? 6.252 -8.983 -21.563 1.00 43.83 14 SER L CA 1
ATOM 4018 C C . SER C 3 37 ? 5.998 -10.411 -21.099 1.00 41.66 14 SER L C 1
ATOM 4019 O O . SER C 3 37 ? 4.850 -10.847 -21.013 1.00 40.94 14 SER L O 1
ATOM 4022 N N . VAL C 3 38 ? 7.074 -11.133 -20.804 1.00 54.31 15 VAL L N 1
ATOM 4023 C CA . VAL C 3 38 ? 6.970 -12.496 -20.297 1.00 52.92 15 VAL L CA 1
ATOM 4024 C C . VAL C 3 38 ? 6.138 -12.534 -19.018 1.00 54.67 15 VAL L C 1
ATOM 4025 O O . VAL C 3 38 ? 6.321 -11.705 -18.127 1.00 58.25 15 VAL L O 1
ATOM 4029 N N . GLY C 3 39 ? 5.212 -13.485 -18.942 1.00 56.61 16 GLY L N 1
ATOM 4030 C CA . GLY C 3 39 ? 4.375 -13.642 -17.766 1.00 53.55 16 GLY L CA 1
ATOM 4031 C C . GLY C 3 39 ? 3.009 -13.001 -17.909 1.00 57.50 16 GLY L C 1
ATOM 4032 O O . GLY C 3 39 ? 2.079 -13.334 -17.173 1.00 58.42 16 GLY L O 1
ATOM 4033 N N . ASP C 3 40 ? 2.884 -12.078 -18.859 1.00 57.34 17 ASP L N 1
ATOM 4034 C CA . ASP C 3 40 ? 1.621 -11.385 -19.092 1.00 56.24 17 ASP L CA 1
ATOM 4035 C C . ASP C 3 40 ? 0.539 -12.315 -19.628 1.00 55.40 17 ASP L C 1
ATOM 4036 O O . ASP C 3 40 ? 0.805 -13.173 -20.468 1.00 53.96 17 ASP L O 1
ATOM 4041 N N . ARG C 3 41 ? -0.682 -12.141 -19.131 1.00 57.13 18 ARG L N 1
ATOM 4042 C CA . ARG C 3 41 ? -1.845 -12.791 -19.720 1.00 52.60 18 ARG L CA 1
ATOM 4043 C C . ARG C 3 41 ? -2.338 -11.964 -20.900 1.00 52.85 18 ARG L C 1
ATOM 4044 O O . ARG C 3 41 ? -2.582 -10.765 -20.763 1.00 57.06 18 ARG L O 1
ATOM 4052 N N . VAL C 3 42 ? -2.473 -12.594 -22.063 1.00 52.44 19 VAL L N 1
ATOM 4053 C CA . VAL C 3 42 ? -2.936 -11.871 -23.243 1.00 56.55 19 VAL L CA 1
ATOM 4054 C C . VAL C 3 42 ? -4.144 -12.535 -23.887 1.00 54.07 19 VAL L C 1
ATOM 4055 O O . VAL C 3 42 ? -4.338 -13.750 -23.779 1.00 56.51 19 VAL L O 1
ATOM 4059 N N . THR C 3 43 ? -4.952 -11.719 -24.557 1.00 47.27 20 THR L N 1
ATOM 4060 C CA . THR C 3 43 ? -6.147 -12.190 -25.244 1.00 41.83 20 THR L CA 1
ATOM 4061 C C . THR C 3 43 ? -6.305 -11.489 -26.590 1.00 42.22 20 THR L C 1
ATOM 4062 O O . THR C 3 43 ? -6.231 -10.264 -26.674 1.00 55.84 20 THR L O 1
ATOM 4066 N N . ILE C 3 44 ? -6.512 -12.278 -27.640 1.00 47.49 21 ILE L N 1
ATOM 4067 C CA . ILE C 3 44 ? -6.702 -11.762 -28.990 1.00 45.08 21 ILE L CA 1
ATOM 4068 C C . ILE C 3 44 ? -8.088 -12.149 -29.491 1.00 48.95 21 ILE L C 1
ATOM 4069 O O . ILE C 3 44 ? -8.561 -13.251 -29.215 1.00 47.39 21 ILE L O 1
ATOM 4074 N N . THR C 3 45 ? -8.736 -11.251 -30.227 1.00 47.16 22 THR L N 1
ATOM 4075 C CA . THR C 3 45 ? -10.091 -11.507 -30.701 1.00 47.97 22 THR L CA 1
ATOM 4076 C C . THR C 3 45 ? -10.168 -11.667 -32.217 1.00 46.71 22 THR L C 1
ATOM 4077 O O . THR C 3 45 ? -9.486 -10.972 -32.975 1.00 42.90 22 THR L O 1
ATOM 4081 N N . CYS C 3 46 ? -11.019 -12.598 -32.635 1.00 45.19 23 CYS L N 1
ATOM 4082 C CA . CYS C 3 46 ? -11.264 -12.898 -34.036 1.00 47.61 23 CYS L CA 1
ATOM 4083 C C . CYS C 3 46 ? -12.765 -12.787 -34.298 1.00 46.00 23 CYS L C 1
ATOM 4084 O O . CYS C 3 46 ? -13.575 -13.126 -33.431 1.00 39.12 23 CYS L O 1
ATOM 4087 N N . ARG C 3 47 ? -13.136 -12.311 -35.482 1.00 38.26 24 ARG L N 1
ATOM 4088 C CA . ARG C 3 47 ? -14.547 -12.145 -35.820 1.00 43.41 24 ARG L CA 1
ATOM 4089 C C . ARG C 3 47 ? -14.844 -12.559 -37.257 1.00 42.60 24 ARG L C 1
ATOM 4090 O O . ARG C 3 47 ? -14.077 -12.257 -38.171 1.00 44.81 24 ARG L O 1
ATOM 4098 N N . ALA C 3 48 ? -15.964 -13.250 -37.448 1.00 40.31 25 ALA L N 1
ATOM 4099 C CA . ALA C 3 48 ? -16.391 -13.665 -38.778 1.00 47.54 25 ALA L CA 1
ATOM 4100 C C . ALA C 3 48 ? -17.568 -12.820 -39.261 1.00 48.04 25 ALA L C 1
ATOM 4101 O O . ALA C 3 48 ? -18.376 -12.353 -38.457 1.00 46.14 25 ALA L O 1
ATOM 4103 N N . SER C 3 49 ? -17.654 -12.628 -40.575 1.00 47.74 26 SER L N 1
ATOM 4104 C CA . SER C 3 49 ? -18.735 -11.855 -41.183 1.00 49.01 26 SER L CA 1
ATOM 4105 C C . SER C 3 49 ? -20.098 -12.451 -40.843 1.00 51.46 26 SER L C 1
ATOM 4106 O O . SER C 3 4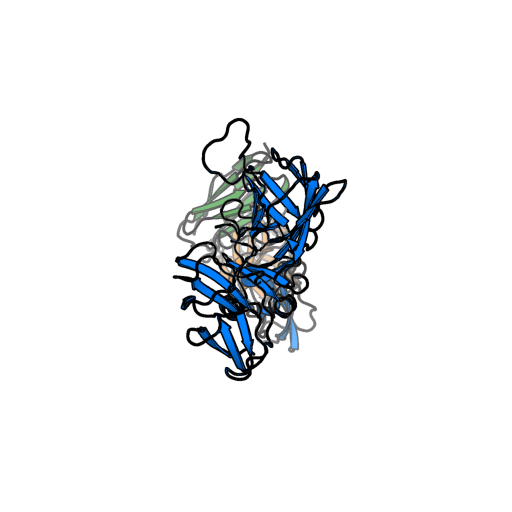9 ? -21.081 -11.729 -40.662 1.00 54.93 26 SER L O 1
ATOM 4109 N N . GLN C 3 50 ? -20.141 -13.776 -40.755 1.00 53.22 27 GLN L N 1
ATOM 4110 C CA . GLN C 3 50 ? -21.358 -14.494 -40.403 1.00 53.41 27 GLN L CA 1
ATOM 4111 C C . GLN C 3 50 ? -21.018 -15.680 -39.509 1.00 53.72 27 GLN L C 1
ATOM 4112 O O . GLN C 3 50 ? -19.851 -15.906 -39.188 1.00 47.10 27 GLN L O 1
ATOM 4118 N N . SER C 3 51 ? -22.036 -16.433 -39.108 1.00 53.47 28 SER L N 1
ATOM 4119 C CA . SER C 3 51 ? -21.835 -17.560 -38.206 1.00 46.75 28 SER L CA 1
ATOM 4120 C C . SER C 3 51 ? -21.001 -18.662 -38.850 1.00 45.71 28 SER L C 1
ATOM 4121 O O . SER C 3 51 ? -21.326 -19.149 -39.935 1.00 46.49 28 SER L O 1
ATOM 4124 N N . ILE C 3 52 ? -19.921 -19.044 -38.175 1.00 41.45 29 ILE L N 1
ATOM 4125 C CA . ILE C 3 52 ? -19.081 -20.147 -38.624 1.00 38.27 29 ILE L CA 1
ATOM 4126 C C . ILE C 3 52 ? -19.094 -21.275 -37.599 1.00 35.50 29 ILE L C 1
ATOM 4127 O O . ILE C 3 52 ? -18.278 -22.196 -37.662 1.00 38.76 29 ILE L O 1
ATOM 4132 N N . GLY C 3 53 ? -20.027 -21.197 -36.655 1.00 30.80 30 GLY L N 1
ATOM 4133 C CA . GLY C 3 53 ? -20.158 -22.205 -35.619 1.00 29.96 30 GLY L CA 1
ATOM 4134 C C . GLY C 3 53 ? -18.913 -22.309 -34.762 1.00 31.31 30 GLY L C 1
ATOM 4135 O O . GLY C 3 53 ? -18.496 -21.335 -34.135 1.00 35.10 30 GLY L O 1
ATOM 4136 N N . SER C 3 54 ? -18.315 -23.495 -34.735 1.00 29.09 31 SER L N 1
ATOM 4137 C CA . SER C 3 54 ? -17.079 -23.705 -33.993 1.00 31.07 31 SER L CA 1
ATOM 4138 C C . SER C 3 54 ? -15.929 -24.027 -34.938 1.00 26.58 31 SER L C 1
ATOM 4139 O O . SER C 3 54 ? -14.863 -24.451 -34.503 1.00 28.86 31 SER L O 1
ATOM 4142 N N . TRP C 3 55 ? -16.147 -23.819 -36.232 1.00 26.81 32 TRP L N 1
ATOM 4143 C CA . TRP C 3 55 ? -15.154 -24.175 -37.238 1.00 24.23 32 TRP L CA 1
ATOM 4144 C C . TRP C 3 55 ? -14.098 -23.092 -37.421 1.00 23.34 32 TRP L C 1
ATOM 4145 O O . TRP C 3 55 ? -13.933 -22.546 -38.512 1.00 25.77 32 TRP L O 1
ATOM 4156 N N . LEU C 3 56 ? -13.379 -22.795 -36.347 1.00 23.02 33 LEU L N 1
ATOM 4157 C CA . LEU C 3 56 ? -12.313 -21.805 -36.389 1.00 25.84 33 LEU L CA 1
ATOM 4158 C C . LEU C 3 56 ? -10.987 -22.404 -35.934 1.00 26.21 33 LEU L C 1
ATOM 4159 O O . LEU C 3 56 ? -10.945 -23.200 -34.993 1.00 24.58 33 LEU L O 1
ATOM 4164 N N . ALA C 3 57 ? -9.909 -22.006 -36.600 1.00 21.89 34 ALA L N 1
ATOM 4165 C CA . ALA C 3 57 ? -8.572 -22.461 -36.247 1.00 27.76 34 ALA L CA 1
ATOM 4166 C C . ALA C 3 57 ? -7.653 -21.286 -35.923 1.00 26.37 34 ALA L C 1
ATOM 4167 O O . ALA C 3 57 ? -7.793 -20.202 -36.491 1.00 29.70 34 ALA L O 1
ATOM 4169 N N . TRP C 3 58 ? -6.719 -21.514 -35.004 1.00 25.15 35 TRP L N 1
ATOM 4170 C CA . TRP C 3 58 ? -5.695 -20.533 -34.664 1.00 30.46 35 TRP L CA 1
ATOM 4171 C C . TRP C 3 58 ? -4.305 -21.037 -35.044 1.00 28.03 35 TRP L C 1
ATOM 4172 O O . TRP C 3 58 ? -3.907 -22.144 -34.660 1.00 30.40 35 TRP L O 1
ATOM 4183 N N . TYR C 3 59 ? -3.578 -20.203 -35.786 1.00 29.90 36 TYR L N 1
ATOM 4184 C CA . TYR C 3 59 ? -2.224 -20.499 -36.244 1.00 30.08 36 TYR L CA 1
ATOM 4185 C C . TYR C 3 59 ? -1.185 -19.529 -35.689 1.00 33.19 36 TYR L C 1
ATOM 4186 O O . TYR C 3 59 ? -1.431 -18.323 -35.584 1.00 38.67 36 TYR L O 1
ATOM 4195 N N . GLN C 3 60 ? -0.015 -20.068 -35.361 1.00 22.91 37 GLN L N 1
ATOM 4196 C CA . GLN C 3 60 ? 1.130 -19.266 -34.954 1.00 24.94 37 GLN L CA 1
ATOM 4197 C C . GLN C 3 60 ? 2.196 -19.291 -36.044 1.00 27.24 37 GLN L C 1
ATOM 4198 O O . GLN C 3 60 ? 2.564 -20.358 -36.536 1.00 28.11 37 GLN L O 1
ATOM 4204 N N . GLN C 3 61 ? 2.681 -18.114 -36.426 1.00 30.18 38 GLN L N 1
ATOM 4205 C CA . GLN C 3 61 ? 3.714 -18.013 -37.449 1.00 32.44 38 GLN L CA 1
ATOM 4206 C C . GLN C 3 61 ? 4.875 -17.134 -37.000 1.00 38.30 38 GLN L C 1
ATOM 4207 O O . GLN C 3 61 ? 4.680 -16.035 -36.471 1.00 40.99 38 GLN L O 1
ATOM 4213 N N . LYS C 3 62 ? 6.084 -17.639 -37.221 1.00 43.47 39 LYS L N 1
ATOM 4214 C CA . LYS C 3 62 ? 7.307 -16.899 -36.958 1.00 46.66 39 LYS L CA 1
ATOM 4215 C C . LYS C 3 62 ? 7.963 -16.540 -38.292 1.00 48.41 39 LYS L C 1
ATOM 4216 O O . LYS C 3 62 ? 7.779 -17.254 -39.279 1.00 47.61 39 LYS L O 1
ATOM 4222 N N . PRO C 3 63 ? 8.708 -15.419 -38.332 1.00 51.57 40 PRO L N 1
ATOM 4223 C CA . PRO C 3 63 ? 9.337 -14.912 -39.561 1.00 51.67 40 PRO L CA 1
ATOM 4224 C C . PRO C 3 63 ? 10.131 -15.959 -40.345 1.00 48.37 40 PRO L C 1
ATOM 4225 O O . PRO C 3 63 ? 10.970 -16.656 -39.777 1.00 46.03 40 PRO L O 1
ATOM 4229 N N . GLY C 3 64 ? 9.853 -16.061 -41.641 1.00 43.21 41 GLY L N 1
ATOM 4230 C CA . GLY C 3 64 ? 10.569 -16.973 -42.514 1.00 45.53 41 GLY L CA 1
ATOM 4231 C C . GLY C 3 64 ? 10.176 -18.426 -42.334 1.00 43.58 41 GLY L C 1
ATOM 4232 O O . GLY C 3 64 ? 10.840 -19.328 -42.847 1.00 40.16 41 GLY L O 1
ATOM 4233 N N . LYS C 3 65 ? 9.091 -18.655 -41.604 1.00 50.89 42 LYS L N 1
ATOM 4234 C CA . LYS C 3 65 ? 8.630 -20.010 -41.331 1.00 46.83 42 LYS L CA 1
ATOM 4235 C C . LYS C 3 65 ? 7.146 -20.180 -41.639 1.00 43.44 42 LYS L C 1
ATOM 4236 O O . LYS C 3 65 ? 6.371 -19.227 -41.573 1.00 45.76 42 LYS L O 1
ATOM 4242 N N . ALA C 3 66 ? 6.762 -21.405 -41.978 1.00 42.21 43 ALA L N 1
ATOM 4243 C CA . ALA C 3 66 ? 5.374 -21.727 -42.284 1.00 40.42 43 ALA L CA 1
ATOM 4244 C C . ALA C 3 66 ? 4.497 -21.626 -41.040 1.00 42.50 43 ALA L C 1
ATOM 4245 O O . ALA C 3 66 ? 4.976 -21.826 -39.922 1.00 45.10 43 ALA L O 1
ATOM 4247 N N . PRO C 3 67 ? 3.205 -21.309 -41.230 1.00 32.69 44 PRO L N 1
ATOM 4248 C CA . PRO C 3 67 ? 2.256 -21.241 -40.114 1.00 33.00 44 PRO L CA 1
ATOM 4249 C C . PRO C 3 67 ? 2.108 -22.581 -39.398 1.00 35.35 44 PRO L C 1
ATOM 4250 O O . PRO C 3 67 ? 2.123 -23.629 -40.044 1.00 33.86 44 PRO L O 1
ATOM 4254 N N . LYS C 3 68 ? 1.971 -22.541 -38.078 1.00 39.02 45 LYS L N 1
ATOM 4255 C CA . LYS C 3 68 ? 1.784 -23.756 -37.297 1.00 38.26 45 LYS L CA 1
ATOM 4256 C C . LYS C 3 68 ? 0.404 -23.774 -36.654 1.00 37.55 45 LYS L C 1
ATOM 4257 O O . LYS C 3 68 ? -0.031 -22.779 -36.079 1.00 35.90 45 LYS L O 1
ATOM 4263 N N . LEU C 3 69 ? -0.279 -24.909 -36.756 1.00 24.66 46 LEU L N 1
ATOM 4264 C CA . LEU C 3 69 ? -1.610 -25.062 -36.182 1.00 22.20 46 LEU L CA 1
ATOM 4265 C C . LEU C 3 69 ? -1.555 -25.176 -34.661 1.00 23.69 46 LEU L C 1
ATOM 4266 O O . LEU C 3 69 ? -0.964 -26.114 -34.124 1.00 20.42 46 LEU L O 1
ATOM 4271 N N . LEU C 3 70 ? -2.173 -24.220 -33.973 1.00 23.73 47 LEU L N 1
ATOM 4272 C CA . LEU C 3 70 ? -2.220 -24.233 -32.514 1.00 23.51 47 LEU L CA 1
ATOM 4273 C C . LEU C 3 70 ? -3.579 -24.676 -31.994 1.00 27.92 47 LEU L C 1
ATOM 4274 O O . LEU C 3 70 ? -3.665 -25.517 -31.099 1.00 25.97 47 LEU L O 1
ATOM 4279 N N . ILE C 3 71 ? -4.643 -24.097 -32.541 1.00 36.16 48 ILE L N 1
ATOM 4280 C CA . ILE C 3 71 ? -5.987 -24.433 -32.079 1.00 31.19 48 ILE L CA 1
ATOM 4281 C C . ILE C 3 71 ? -6.870 -24.884 -33.235 1.00 34.74 48 ILE L C 1
ATOM 4282 O O . ILE C 3 71 ? -6.820 -24.309 -34.319 1.00 33.25 48 ILE L O 1
ATOM 4287 N N . TYR C 3 72 ? -7.673 -25.919 -33.011 1.00 29.94 49 TYR L N 1
ATOM 4288 C CA . TYR C 3 72 ? -8.652 -26.331 -34.009 1.00 27.17 49 TYR L CA 1
ATOM 4289 C C . TYR C 3 72 ? -10.027 -26.462 -33.365 1.00 27.01 49 TYR L C 1
ATOM 4290 O O . TYR C 3 72 ? -10.136 -26.674 -32.157 1.00 29.97 49 TYR L O 1
ATOM 4299 N N . LYS C 3 73 ? -11.065 -26.332 -34.187 1.00 30.49 50 LYS L N 1
ATOM 4300 C CA . LYS C 3 73 ? -12.455 -26.319 -33.733 1.00 31.27 50 LYS L CA 1
ATOM 4301 C C . LYS C 3 73 ? -12.652 -25.395 -32.531 1.00 31.75 50 LYS L C 1
ATOM 4302 O O . LYS C 3 73 ? -13.188 -25.802 -31.497 1.00 30.72 50 LYS L O 1
ATOM 4308 N N . ALA C 3 74 ? -12.184 -24.157 -32.686 1.00 30.12 51 ALA L N 1
ATOM 4309 C CA . ALA C 3 74 ? -12.365 -23.079 -31.711 1.00 29.58 51 ALA L CA 1
ATOM 4310 C C . ALA C 3 74 ? -11.613 -23.271 -30.388 1.00 35.16 51 ALA L C 1
ATOM 4311 O O . ALA C 3 74 ? -10.955 -22.342 -29.915 1.00 35.76 51 ALA L O 1
ATOM 4313 N N . SER C 3 75 ? -11.704 -24.453 -29.782 1.00 37.13 52 SER L N 1
ATOM 4314 C CA . SER C 3 75 ? -11.184 -24.617 -28.424 1.00 36.71 52 SER L CA 1
ATOM 4315 C C . SER C 3 75 ? -10.401 -25.903 -28.163 1.00 35.60 52 SER L C 1
ATOM 4316 O O . SER C 3 75 ? -10.186 -26.269 -27.009 1.00 36.25 52 SER L O 1
ATOM 4319 N N . SER C 3 76 ? -9.969 -26.586 -29.216 1.00 23.64 53 SER L N 1
ATOM 4320 C CA . SER C 3 76 ? -9.181 -27.801 -29.032 1.00 24.35 53 SER L CA 1
ATOM 4321 C C . SER C 3 76 ? -7.719 -27.577 -29.404 1.00 27.28 53 SER L C 1
ATOM 4322 O O . SER C 3 76 ? -7.414 -27.048 -30.474 1.00 27.57 53 SER L O 1
ATOM 4325 N N . LEU C 3 77 ? -6.821 -27.983 -28.512 1.00 25.75 54 LEU L N 1
ATOM 4326 C CA . LEU C 3 77 ? -5.387 -27.815 -28.730 1.00 28.18 54 LEU L CA 1
ATOM 4327 C C . LEU C 3 77 ? -4.794 -28.895 -29.629 1.00 28.30 54 LEU L C 1
ATOM 4328 O O . LEU C 3 77 ? -5.122 -30.074 -29.502 1.00 28.19 54 LEU L O 1
ATOM 4333 N N . GLU C 3 78 ? -3.910 -28.483 -30.531 1.00 27.05 55 GLU L N 1
ATOM 4334 C CA . GLU C 3 78 ? -3.123 -29.427 -31.312 1.00 28.86 55 GLU L CA 1
ATOM 4335 C C . GLU C 3 78 ? -2.027 -30.014 -30.424 1.00 32.39 55 GLU L C 1
ATOM 4336 O O . GLU C 3 78 ? -1.573 -29.367 -29.483 1.00 32.23 55 GLU L O 1
ATOM 4342 N N . SER C 3 79 ? -1.624 -31.248 -30.703 1.00 37.67 56 SER L N 1
ATOM 4343 C CA . SER C 3 79 ? -0.548 -31.885 -29.953 1.00 34.23 56 SER L CA 1
ATOM 4344 C C . SER C 3 79 ? 0.806 -31.526 -30.553 1.00 33.56 56 SER L C 1
ATOM 4345 O O . SER C 3 79 ? 1.003 -31.653 -31.761 1.00 48.26 56 SER L O 1
ATOM 4348 N N . GLY C 3 80 ? 1.740 -31.074 -29.719 1.00 30.56 57 GLY L N 1
ATOM 4349 C CA . GLY C 3 80 ? 1.510 -30.913 -28.297 1.00 25.31 57 GLY L CA 1
ATOM 4350 C C . GLY C 3 80 ? 1.676 -29.467 -27.870 1.00 34.23 57 GLY L C 1
ATOM 4351 O O . GLY C 3 80 ? 2.705 -29.083 -27.314 1.00 34.93 57 GLY L O 1
ATOM 4352 N N . VAL C 3 81 ? 0.654 -28.663 -28.142 1.00 32.61 58 VAL L N 1
ATOM 4353 C CA . VAL C 3 81 ? 0.649 -27.253 -27.773 1.00 32.14 58 VAL L CA 1
ATOM 4354 C C . VAL C 3 81 ? 0.604 -27.086 -26.256 1.00 30.39 58 VAL L C 1
ATOM 4355 O O . VAL C 3 81 ? -0.203 -27.733 -25.589 1.00 32.14 58 VAL L O 1
ATOM 4359 N N . PRO C 3 82 ? 1.486 -26.227 -25.707 1.00 34.40 59 PRO L N 1
ATOM 4360 C CA . PRO C 3 82 ? 1.530 -25.921 -24.270 1.00 26.78 59 PRO L CA 1
ATOM 4361 C C . PRO C 3 82 ? 0.164 -25.510 -23.733 1.00 32.26 59 PRO L C 1
ATOM 4362 O O . PRO C 3 82 ? -0.540 -24.741 -24.388 1.00 37.82 59 PRO L O 1
ATOM 4366 N N . SER C 3 83 ? -0.201 -26.010 -22.557 1.00 31.87 60 SER L N 1
ATOM 4367 C CA . SER C 3 83 ? -1.554 -25.825 -22.037 1.00 32.85 60 SER L CA 1
ATOM 4368 C C . SER C 3 83 ? -1.827 -24.413 -21.521 1.00 33.75 60 SER L C 1
ATOM 4369 O O . SER C 3 83 ? -2.890 -24.155 -20.959 1.00 40.28 60 SER L O 1
ATOM 4372 N N . ARG C 3 84 ? -0.876 -23.503 -21.704 1.00 32.64 61 ARG L N 1
ATOM 4373 C CA . ARG C 3 84 ? -1.109 -22.106 -21.355 1.00 34.42 61 ARG L CA 1
ATOM 4374 C C . ARG C 3 84 ? -1.950 -21.454 -22.443 1.00 36.03 61 ARG L C 1
ATOM 4375 O O . ARG C 3 84 ? -2.591 -20.427 -22.221 1.00 35.90 61 ARG L O 1
ATOM 4383 N N . PHE C 3 85 ? -1.941 -22.066 -23.623 1.00 37.30 62 PHE L N 1
ATOM 4384 C CA . PHE C 3 85 ? -2.788 -21.635 -24.726 1.00 32.78 62 PHE L CA 1
ATOM 4385 C C . PHE C 3 85 ? -4.210 -22.142 -24.545 1.00 33.39 62 PHE L C 1
ATOM 4386 O O . PHE C 3 85 ? -4.426 -23.289 -24.153 1.00 32.55 62 PHE L O 1
ATOM 4394 N N . SER C 3 86 ? -5.178 -21.281 -24.830 1.00 37.66 63 SER L N 1
ATOM 4395 C CA . SER C 3 86 ? -6.574 -21.693 -24.839 1.00 37.76 63 SER L CA 1
ATOM 4396 C C . SER C 3 86 ? -7.330 -20.911 -25.901 1.00 34.81 63 SER L C 1
ATOM 4397 O O . SER C 3 86 ? -6.865 -19.877 -26.370 1.00 37.40 63 SER L O 1
ATOM 4400 N N . GLY C 3 87 ? -8.489 -21.422 -26.292 1.00 25.10 64 GLY L N 1
ATOM 4401 C CA . GLY C 3 87 ? -9.327 -20.743 -27.258 1.00 23.37 64 GLY L CA 1
ATOM 4402 C C . GLY C 3 87 ? -10.770 -20.890 -26.840 1.00 27.46 64 GLY L C 1
ATOM 4403 O O . GLY C 3 87 ? -11.132 -21.870 -26.189 1.00 22.47 64 GLY L O 1
ATOM 4404 N N . SER C 3 88 ? -11.598 -19.916 -27.196 1.00 35.32 65 SER L N 1
ATOM 4405 C CA . SER C 3 88 ? -13.013 -20.000 -26.862 1.00 37.46 65 SER L CA 1
ATOM 4406 C C . SER C 3 88 ? -13.864 -19.203 -27.836 1.00 35.95 65 SER L C 1
ATOM 4407 O O . SER C 3 88 ? -13.351 -18.391 -28.607 1.00 35.73 65 SER L O 1
ATOM 4410 N N . GLY C 3 89 ? -15.169 -19.449 -27.796 1.00 39.19 66 GLY L N 1
ATOM 4411 C CA . GLY C 3 89 ? -16.105 -18.738 -28.643 1.00 44.03 66 GLY L CA 1
ATOM 4412 C C . GLY C 3 89 ? -16.797 -19.632 -29.652 1.00 44.65 66 GLY L C 1
ATOM 4413 O O . GLY C 3 89 ? -16.270 -20.672 -30.049 1.00 42.16 66 GLY L O 1
ATOM 4414 N N . SER C 3 90 ? -17.990 -19.218 -30.064 1.00 46.06 67 SER L N 1
ATOM 4415 C CA . SER C 3 90 ? -18.745 -19.929 -31.085 1.00 41.47 67 SER L CA 1
ATOM 4416 C C . SER C 3 90 ? -19.582 -18.946 -31.893 1.00 42.54 67 SER L C 1
ATOM 4417 O O . SER C 3 90 ? -19.976 -17.893 -31.391 1.00 45.81 67 SER L O 1
ATOM 4420 N N . GLY C 3 91 ? -19.838 -19.286 -33.150 1.00 42.36 68 GLY L N 1
ATOM 4421 C CA . GLY C 3 91 ? -20.676 -18.465 -34.000 1.00 39.71 68 GLY L CA 1
ATOM 4422 C C . GLY C 3 91 ? -19.957 -17.306 -34.663 1.00 37.91 68 GLY L C 1
ATOM 4423 O O . GLY C 3 91 ? -19.556 -17.399 -35.823 1.00 37.52 68 GLY L O 1
ATOM 4424 N N . THR C 3 92 ? -19.789 -16.214 -33.925 1.00 38.96 69 THR L N 1
ATOM 4425 C CA . THR C 3 92 ? -19.323 -14.962 -34.515 1.00 43.73 69 THR L CA 1
ATOM 4426 C C . THR C 3 92 ? -18.011 -14.464 -33.913 1.00 42.25 69 THR L C 1
ATOM 4427 O O . THR C 3 92 ? -17.099 -14.068 -34.641 1.00 45.13 69 THR L O 1
ATOM 4431 N N . GLU C 3 93 ? -17.915 -14.485 -32.588 1.00 47.85 70 GLU L N 1
ATOM 4432 C CA . GLU C 3 93 ? -16.751 -13.927 -31.905 1.00 51.61 70 GLU L CA 1
ATOM 4433 C C . GLU C 3 93 ? -15.919 -14.997 -31.203 1.00 51.96 70 GLU L C 1
ATOM 4434 O O . GLU C 3 93 ? -16.455 -15.861 -30.507 1.00 49.24 70 GLU L O 1
ATOM 4440 N N . PHE C 3 94 ? -14.604 -14.925 -31.387 1.00 46.46 71 PHE L N 1
ATOM 4441 C CA . PHE C 3 94 ? -13.691 -15.919 -30.833 1.00 40.38 71 PHE L CA 1
ATOM 4442 C C . PHE C 3 94 ? -12.500 -15.258 -30.152 1.00 42.28 71 PHE L C 1
ATOM 4443 O O . PHE C 3 94 ? -12.138 -14.133 -30.481 1.00 51.04 71 PHE L O 1
ATOM 4451 N N . THR C 3 95 ? -11.890 -15.958 -29.202 1.00 58.36 72 THR L N 1
ATOM 4452 C CA . THR C 3 95 ? -10.731 -15.422 -28.495 1.00 57.71 72 THR L CA 1
ATOM 4453 C C . THR C 3 95 ? -9.647 -16.466 -28.246 1.00 56.84 72 THR L C 1
ATOM 4454 O O . THR C 3 95 ? -9.930 -17.598 -27.843 1.00 53.25 72 THR L O 1
ATOM 4458 N N . LEU C 3 96 ? -8.404 -16.067 -28.500 1.00 44.40 73 LEU L N 1
ATOM 4459 C CA . LEU C 3 96 ? -7.237 -16.863 -28.146 1.00 35.71 73 LEU L CA 1
ATOM 4460 C C . LEU C 3 96 ? -6.587 -16.259 -26.905 1.00 37.92 73 LEU L C 1
ATOM 4461 O O . LEU C 3 96 ? -6.426 -15.046 -26.816 1.00 38.75 73 LEU L O 1
ATOM 4466 N N . THR C 3 97 ? -6.215 -17.102 -25.949 1.00 38.04 74 THR L N 1
ATOM 4467 C CA . THR C 3 97 ? -5.697 -16.613 -24.679 1.00 38.59 74 THR L CA 1
ATOM 4468 C C . THR C 3 97 ? -4.414 -17.319 -24.259 1.00 41.36 74 THR L C 1
ATOM 4469 O O . THR C 3 97 ? -4.339 -18.550 -24.266 1.00 41.94 74 THR L O 1
ATOM 4473 N N . ILE C 3 98 ? -3.406 -16.529 -23.900 1.00 42.06 75 ILE L N 1
ATOM 4474 C CA . ILE C 3 98 ? -2.177 -17.064 -23.325 1.00 38.19 75 ILE L CA 1
ATOM 4475 C C . ILE C 3 98 ? -2.060 -16.598 -21.878 1.00 39.18 75 ILE L C 1
ATOM 4476 O O . ILE C 3 98 ? -1.853 -15.412 -21.616 1.00 43.33 75 ILE L O 1
ATOM 4481 N N . SER C 3 99 ? -2.203 -17.537 -20.947 1.00 38.12 76 SER L N 1
ATOM 4482 C CA . SER C 3 99 ? -2.252 -17.219 -19.522 1.00 39.80 76 SER L CA 1
ATOM 4483 C C . SER C 3 99 ? -0.928 -16.671 -18.991 1.00 44.88 76 SER L C 1
ATOM 4484 O O . SER C 3 99 ? -0.916 -15.755 -18.169 1.00 49.17 76 SER L O 1
ATOM 4487 N N . SER C 3 100 ? 0.182 -17.233 -19.461 1.00 45.21 77 SER L N 1
ATOM 4488 C CA . SER C 3 100 ? 1.506 -16.787 -19.038 1.00 44.58 77 SER L CA 1
ATOM 4489 C C . SER C 3 100 ? 2.474 -16.751 -20.215 1.00 46.00 77 SER L C 1
ATOM 4490 O O . SER C 3 100 ? 3.067 -17.769 -20.572 1.00 52.91 77 SER L O 1
ATOM 4493 N N . LEU C 3 101 ? 2.633 -15.568 -20.801 1.00 46.04 78 LEU L N 1
ATOM 4494 C CA . LEU C 3 101 ? 3.433 -15.377 -22.009 1.00 44.70 78 LEU L CA 1
ATOM 4495 C C . LEU C 3 101 ? 4.865 -15.897 -21.868 1.00 50.16 78 LEU L C 1
ATOM 4496 O O . LEU C 3 101 ? 5.471 -15.800 -20.801 1.00 48.64 78 LEU L O 1
ATOM 4501 N N . GLN C 3 102 ? 5.394 -16.450 -22.956 1.00 60.74 79 GLN L N 1
ATOM 4502 C CA . GLN C 3 102 ? 6.731 -17.039 -22.966 1.00 59.54 79 GLN L CA 1
ATOM 4503 C C . GLN C 3 102 ? 7.525 -16.551 -24.178 1.00 60.13 79 GLN L C 1
ATOM 4504 O O . GLN C 3 102 ? 6.934 -16.107 -25.162 1.00 60.85 79 GLN L O 1
ATOM 4510 N N . PRO C 3 103 ? 8.868 -16.620 -24.105 1.00 56.34 80 PRO L N 1
ATOM 4511 C CA . PRO C 3 103 ? 9.741 -16.183 -25.204 1.00 60.52 80 PRO L CA 1
ATOM 4512 C C . PRO C 3 103 ? 9.359 -16.749 -26.574 1.00 51.70 80 PRO L C 1
ATOM 4513 O O . PRO C 3 103 ? 9.467 -16.041 -27.575 1.00 54.85 80 PRO L O 1
ATOM 4517 N N . GLU C 3 104 ? 8.919 -18.003 -26.610 1.00 49.68 81 GLU L N 1
ATOM 4518 C CA . GLU C 3 104 ? 8.522 -18.651 -27.859 1.00 53.13 81 GLU L CA 1
ATOM 4519 C C . GLU C 3 104 ? 7.270 -18.022 -28.455 1.00 52.45 81 GLU L C 1
ATOM 4520 O O . GLU C 3 104 ? 7.101 -17.978 -29.674 1.00 52.99 81 GLU L O 1
ATOM 4526 N N . ASP C 3 105 ? 6.394 -17.543 -27.580 1.00 42.45 82 ASP L N 1
ATOM 4527 C CA . ASP C 3 105 ? 5.052 -17.132 -27.968 1.00 42.50 82 ASP L CA 1
ATOM 4528 C C . ASP C 3 105 ? 5.019 -15.837 -28.778 1.00 43.67 82 ASP L C 1
ATOM 4529 O O . ASP C 3 105 ? 3.990 -15.494 -29.358 1.00 43.53 82 ASP L O 1
ATOM 4534 N N . PHE C 3 106 ? 6.138 -15.120 -28.820 1.00 50.38 83 PHE L N 1
ATOM 4535 C CA . PHE C 3 106 ? 6.212 -13.887 -29.598 1.00 45.66 83 PHE L CA 1
ATOM 4536 C C . PHE C 3 106 ? 6.231 -14.193 -31.089 1.00 44.21 83 PHE L C 1
ATOM 4537 O O . PHE C 3 106 ? 7.211 -14.731 -31.607 1.00 48.52 83 PHE L O 1
ATOM 4545 N N . ALA C 3 107 ? 5.144 -13.831 -31.770 1.00 37.90 84 ALA L N 1
ATOM 4546 C CA . ALA C 3 107 ? 4.928 -14.227 -33.163 1.00 34.09 84 ALA L CA 1
ATOM 4547 C C . ALA C 3 107 ? 3.634 -13.636 -33.703 1.00 38.83 84 ALA L C 1
ATOM 4548 O O . ALA C 3 107 ? 2.900 -12.970 -32.975 1.00 39.14 84 ALA L O 1
ATOM 4550 N N . THR C 3 108 ? 3.348 -13.893 -34.977 1.00 40.38 85 THR L N 1
ATOM 4551 C CA . THR C 3 108 ? 2.100 -13.430 -35.578 1.00 38.91 85 THR L CA 1
ATOM 4552 C C . THR C 3 108 ? 1.032 -14.521 -35.527 1.00 33.27 85 THR L C 1
ATOM 4553 O O . THR C 3 108 ? 1.267 -15.648 -35.948 1.00 32.49 85 THR L O 1
ATOM 4557 N N . TYR C 3 109 ? -0.141 -14.180 -35.007 1.00 34.16 86 TYR L N 1
ATOM 4558 C CA . TYR C 3 109 ? -1.218 -15.152 -34.864 1.00 34.58 86 TYR L CA 1
ATOM 4559 C C . TYR C 3 109 ? -2.354 -14.905 -35.855 1.00 41.79 86 TYR L C 1
ATOM 4560 O O . TYR C 3 109 ? -2.997 -13.854 -35.829 1.00 38.84 86 TYR L O 1
ATOM 4569 N N . TYR C 3 110 ? -2.594 -15.881 -36.728 1.00 42.51 87 TYR L N 1
ATOM 4570 C CA . TYR C 3 110 ? -3.681 -15.786 -37.700 1.00 36.83 87 TYR L CA 1
ATOM 4571 C C . TYR C 3 110 ? -4.862 -16.657 -37.292 1.00 36.34 87 TYR L C 1
ATOM 4572 O O . TYR C 3 110 ? -4.678 -17.765 -36.803 1.00 34.93 87 TYR L O 1
ATOM 4581 N N . CYS C 3 111 ? -6.075 -16.161 -37.498 1.00 35.35 88 CYS L N 1
ATOM 4582 C CA . CYS C 3 111 ? -7.254 -16.999 -37.331 1.00 35.63 88 CYS L CA 1
ATOM 4583 C C . CYS C 3 111 ? -7.713 -17.464 -38.708 1.00 34.62 88 CYS L C 1
ATOM 4584 O O . CYS C 3 111 ? -7.330 -16.879 -39.721 1.00 35.57 88 CYS L O 1
ATOM 4587 N N . GLN C 3 112 ? -8.514 -18.523 -38.753 1.00 36.06 89 GLN L N 1
ATOM 4588 C CA . GLN C 3 112 ? -9.040 -19.001 -40.028 1.00 37.00 89 GLN L CA 1
ATOM 4589 C C . GLN C 3 112 ? -10.353 -19.754 -39.867 1.00 40.28 89 GLN L C 1
ATOM 4590 O O . GLN C 3 112 ? -10.427 -20.741 -39.135 1.00 38.05 89 GLN L O 1
ATOM 4596 N N . GLN C 3 113 ? -11.387 -19.295 -40.561 1.00 30.66 90 GLN L N 1
ATOM 4597 C CA . GLN C 3 113 ? -12.647 -20.018 -40.576 1.00 31.53 90 GLN L CA 1
ATOM 4598 C C . GLN C 3 113 ? -12.534 -21.185 -41.541 1.00 29.03 90 GLN L C 1
ATOM 4599 O O . GLN C 3 113 ? -11.850 -21.092 -42.561 1.00 33.21 90 GLN L O 1
ATOM 4605 N N . TYR C 3 114 ? -13.188 -22.293 -41.220 1.00 25.91 91 TYR L N 1
ATOM 4606 C CA . TYR C 3 114 ? -13.314 -23.365 -42.197 1.00 29.83 91 TYR L CA 1
ATOM 4607 C C . TYR C 3 114 ? -14.676 -24.041 -42.075 1.00 30.80 91 TYR L C 1
ATOM 4608 O O . TYR C 3 114 ? -14.792 -25.266 -42.101 1.00 27.66 91 TYR L O 1
ATOM 4617 N N . ASN C 3 115 ? -15.708 -23.208 -41.954 1.00 31.98 92 ASN L N 1
ATOM 4618 C CA . ASN C 3 115 ? -17.089 -23.666 -42.002 1.00 31.25 92 ASN L CA 1
ATOM 4619 C C . ASN C 3 115 ? -17.481 -23.959 -43.441 1.00 32.77 92 ASN L C 1
ATOM 4620 O O . ASN C 3 115 ? -18.025 -25.019 -43.743 1.00 35.00 92 ASN L O 1
ATOM 4625 N N . ASN C 3 116 ? -17.191 -23.013 -44.330 1.00 39.07 93 ASN L N 1
ATOM 4626 C CA . ASN C 3 116 ? -17.453 -23.206 -45.750 1.00 37.76 93 ASN L CA 1
ATOM 4627 C C . ASN C 3 116 ? -16.344 -22.661 -46.646 1.00 37.50 93 ASN L C 1
ATOM 4628 O O . ASN C 3 116 ? -15.548 -21.813 -46.235 1.00 34.41 93 ASN L O 1
ATOM 4633 N N . TYR C 3 117 ? -16.293 -23.173 -47.871 1.00 36.07 94 TYR L N 1
ATOM 4634 C CA . TYR C 3 117 ? -15.345 -22.695 -48.867 1.00 38.22 94 TYR L CA 1
ATOM 4635 C C . TYR C 3 117 ? -15.914 -21.457 -49.556 1.00 38.64 94 TYR L C 1
ATOM 4636 O O . TYR C 3 117 ? -17.122 -21.377 -49.777 1.00 45.32 94 TYR L O 1
ATOM 4645 N N . SER C 3 118 ? -15.063 -20.489 -49.892 1.00 39.20 95 SER L N 1
ATOM 4646 C CA . SER C 3 118 ? -13.617 -20.575 -49.699 1.00 39.39 95 SER L CA 1
ATOM 4647 C C . SER C 3 118 ? -13.185 -20.327 -48.254 1.00 39.15 95 SER L C 1
ATOM 4648 O O . SER C 3 118 ? -13.746 -19.473 -47.565 1.00 46.24 95 SER L O 1
ATOM 4651 N N . TYR C 3 119 ? -12.194 -21.090 -47.800 1.00 30.77 96 TYR L N 1
ATOM 4652 C CA . TYR C 3 119 ? -11.612 -20.887 -46.477 1.00 34.19 96 TYR L CA 1
ATOM 4653 C C . TYR C 3 119 ? -10.941 -19.520 -46.402 1.00 31.98 96 TYR L C 1
ATOM 4654 O O . TYR C 3 119 ? -10.295 -19.083 -47.354 1.00 26.31 96 TYR L O 1
ATOM 4663 N N . THR C 3 120 ? -11.088 -18.851 -45.263 1.00 40.30 97 THR L N 1
ATOM 4664 C CA . THR C 3 120 ? -10.630 -17.474 -45.132 1.00 42.43 97 THR L CA 1
ATOM 4665 C C . THR C 3 120 ? -9.760 -17.268 -43.894 1.00 41.57 97 THR L C 1
ATOM 4666 O O . THR C 3 120 ? -10.107 -17.710 -42.799 1.00 40.50 97 THR L O 1
ATOM 4670 N N . PHE C 3 121 ? -8.626 -16.599 -44.081 1.00 34.43 98 PHE L N 1
ATOM 4671 C CA . PHE C 3 121 ? -7.763 -16.215 -42.970 1.00 31.76 98 PHE L CA 1
ATOM 4672 C C . PHE C 3 121 ? -8.073 -14.803 -42.498 1.00 35.61 98 PHE L C 1
ATOM 4673 O O . PHE C 3 121 ? -8.593 -13.987 -43.256 1.00 45.00 98 PHE L O 1
ATOM 4681 N N . GLY C 3 122 ? -7.748 -14.519 -41.242 1.00 39.57 99 GLY L N 1
ATOM 4682 C CA . GLY C 3 122 ? -7.799 -13.161 -40.737 1.00 44.75 99 GLY L CA 1
ATOM 4683 C C . GLY C 3 122 ? -6.518 -12.450 -41.128 1.00 45.95 99 GLY L C 1
ATOM 4684 O O . GLY C 3 122 ? -5.564 -13.096 -41.563 1.00 48.13 99 GLY L O 1
ATOM 4685 N N . PRO C 3 123 ? -6.486 -11.117 -40.984 1.00 39.65 100 PRO L N 1
ATOM 4686 C CA . PRO C 3 123 ? -5.300 -10.338 -41.355 1.00 38.45 100 PRO L CA 1
ATOM 4687 C C . PRO C 3 123 ? -4.139 -10.532 -40.380 1.00 42.80 100 PRO L C 1
ATOM 4688 O O . PRO C 3 123 ? -3.008 -10.162 -40.695 1.00 49.95 100 PRO L O 1
ATOM 4692 N N . GLY C 3 124 ? -4.421 -11.098 -39.211 1.00 48.56 101 GLY L N 1
ATOM 4693 C CA . GLY C 3 124 ? -3.375 -11.459 -38.269 1.00 48.43 101 GLY L CA 1
ATOM 4694 C C . GLY C 3 124 ? -3.155 -10.479 -37.133 1.00 47.09 101 GLY L C 1
ATOM 4695 O O . GLY C 3 124 ? -3.489 -9.300 -37.237 1.00 56.70 101 GLY L O 1
ATOM 4696 N N . THR C 3 125 ? -2.588 -10.980 -36.040 1.00 43.11 102 THR L N 1
ATOM 4697 C CA . THR C 3 125 ? -2.231 -10.149 -34.895 1.00 45.40 102 THR L CA 1
ATOM 4698 C C . THR C 3 125 ? -0.782 -10.388 -34.486 1.00 49.69 102 THR L C 1
ATOM 4699 O O . THR C 3 125 ? -0.430 -11.473 -34.023 1.00 49.57 102 THR L O 1
ATOM 4703 N N . LYS C 3 126 ? 0.057 -9.373 -34.658 1.00 56.65 103 LYS L N 1
ATOM 4704 C CA . LYS C 3 126 ? 1.464 -9.484 -34.294 1.00 51.73 103 LYS L CA 1
ATOM 4705 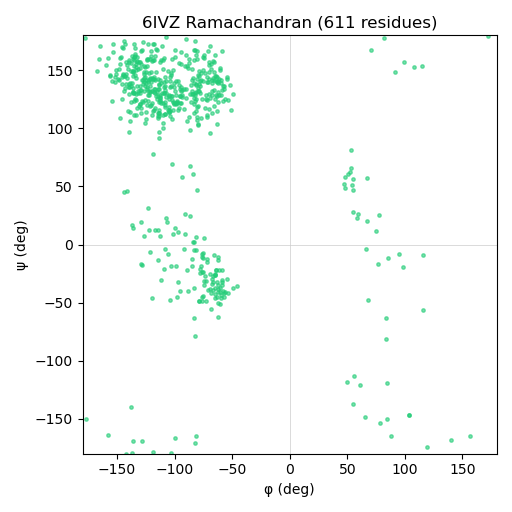C C . LYS C 3 126 ? 1.656 -9.322 -32.790 1.00 57.86 103 LYS L C 1
ATOM 4706 O O . LYS C 3 126 ? 1.120 -8.397 -32.181 1.00 63.12 103 LYS L O 1
ATOM 4712 N N . LEU C 3 127 ? 2.419 -10.233 -32.196 1.00 57.19 104 LEU L N 1
ATOM 4713 C CA . LEU C 3 127 ? 2.723 -10.171 -30.773 1.00 59.83 104 LEU L CA 1
ATOM 4714 C C . LEU C 3 127 ? 4.233 -10.058 -30.588 1.00 66.93 104 LEU L C 1
ATOM 4715 O O . LEU C 3 127 ? 4.980 -11.007 -30.868 1.00 66.61 104 LEU L O 1
ATOM 4720 N N . GLU C 3 128 ? 4.664 -8.890 -30.109 1.00 63.99 105 GLU L N 1
ATOM 4721 C CA . GLU C 3 128 ? 6.079 -8.570 -29.946 1.00 61.32 105 GLU L CA 1
ATOM 4722 C C . GLU C 3 128 ? 6.416 -8.177 -28.506 1.00 65.71 105 GLU L C 1
ATOM 4723 O O . GLU C 3 128 ? 5.526 -8.005 -27.672 1.00 64.80 105 GLU L O 1
ATOM 4729 N N . ILE C 3 129 ? 7.708 -8.024 -28.228 1.00 58.69 106 ILE L N 1
ATOM 4730 C CA . ILE C 3 129 ? 8.197 -7.870 -26.859 1.00 59.30 106 ILE L CA 1
ATOM 4731 C C . ILE C 3 129 ? 8.233 -6.413 -26.390 1.00 59.61 106 ILE L C 1
ATOM 4732 O O . ILE C 3 129 ? 8.354 -5.494 -27.200 1.00 59.10 106 ILE L O 1
ATOM 4737 N N . LYS C 3 130 ? 8.125 -6.215 -25.077 1.00 66.14 107 LYS L N 1
ATOM 4738 C CA . LYS C 3 130 ? 8.230 -4.887 -24.477 1.00 67.44 107 LYS L CA 1
ATOM 4739 C C . LYS C 3 130 ? 9.630 -4.647 -23.921 1.00 67.48 107 LYS L C 1
ATOM 4740 O O . LYS C 3 130 ? 10.087 -3.508 -23.831 1.00 71.88 107 LYS L O 1
#

Foldseek 3Di:
DADEFAPVQKAFDPAWFIKGWDKAWAPYWHWWFDPPFFIKIKHWHFKWFFQFFWFKKFFQAKDWADKDKWKFAPPPDATDDPCVPPQQKDKDKDWEFDADVFDHPHTDTIIMMMIIGIDRPFIKIWGAGDQQFTKTKMKMFGDDDPDDPPFDGDIDIWIDHQNRQWDWDAGPPQGIKIKGKHKDDLDDRVQWIWMDGVPFTFTDGPVVVVPDLTWMAGSVGDHTPNNVSQWDWADDYRHDIDIDGHDRCVVVVVVVCVLTGTWDADDVVRRMTTDNTIMMIIMMITGGDDIDRDDAAAQADAKAWPADWDDPNSQKTKTKIAAAPRAWHWKDKAKAADPPPRDHDWAWPDDTFIDHGHGGITMTMIHYDA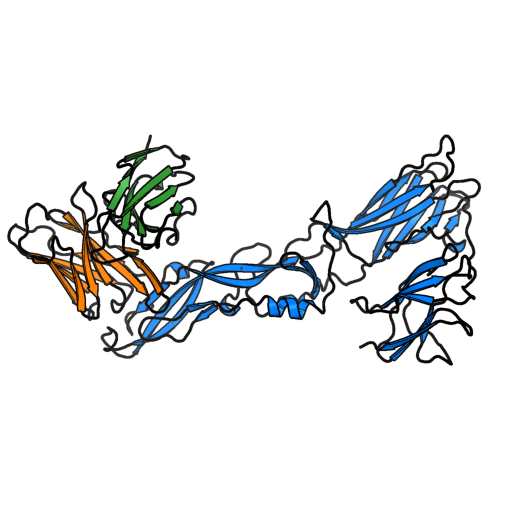AKIWIWIHDDDSIDIDIDHHD/DKAKAKDDDQEDDAQAKGKIKIAIPPDFQQDFWKFKWWAAVPGDIGGAWTAHPVGDIDGDPVQVVFWDKAADRVRRMIMIMGGRDDPVPQTWMKIFTFDADPPVGDTPGTDHIHPTGGHD/DAKAKPDQEDEDAFFDKDKIKMFDPWFLFQQKWKWWDAPPDDIDTADGSQFHGDPPHDPQWGKDDTTTMIMIIRRGDDPVRQTWMKMWGVSDPPIDIYPIYGYHYD

Nearest PDB structures (foldseek):
  8gpt-assembly1_B  TM=9.943E-01  e=6.824E-65  Yellow fever virus
  6iw1-assembly1_B  TM=9.919E-01  e=9.608E-63  Yellow fever virus 17D
  6epk-assembly2_D  TM=6.781E-01  e=1.331E-55  Yellow fever virus
  6iw5-assembly1_B-2  TM=6.047E-01  e=4.270E-57  Yellow fever virus
  7a3n-assembly1_A-2  TM=5.866E-01  e=1.020E-37  Zika virus

Radius of gyration: 39.2 Å; Cα contacts (8 Å, |Δi|>4): 1602; chains: 3; bounding box: 50×76×116 Å